Protein AF-A0A3B9SWP9-F1 (afdb_monomer_lite)

Radius of gyration: 32.59 Å; chains: 1; bounding box: 79×27×118 Å

Secondary structure (DSSP, 8-state):
-HHHHHHHHHHHHHHHHHHHHHHHHHHHHHHHHHHHHHHHHHHHTTTT-GGG---EEEEEETTEEEEEEEEEEETTEEEEEEEEEE----TT---EEEEEEEEEEPP--EEEEEEEEEEE--BTTTBSEEEEEEEEEEEESS--STT-SEEEEEEEEEEEETTEETTTTTS-EEEETT-EEEEEEE-GGGS-THHHHTTEEE--EEEEEEEEETTEEEEEEEEES-EEE--BTTBS-SEEE--EEEEEEEEEETTTTEEEEEEEE-TT--EEEEETTTTEEEEEEEEEEEEEE-SSTT--EEEEEEE-SEEEEEETTTEEEE-HHHHHHHSEEEETTTEEEEEPPEEEEE-TTS-EEEEEEEEEEEEE-HHHHSSEEEEEEEEEEEEE--SS-SSPP----EEE-

Structure (mmCIF, N/CA/C/O backbone):
data_AF-A0A3B9SWP9-F1
#
_entry.id   AF-A0A3B9SWP9-F1
#
loop_
_atom_site.group_PDB
_atom_site.id
_atom_site.type_symbol
_atom_site.label_atom_id
_atom_site.label_alt_id
_atom_site.label_comp_id
_atom_site.label_asym_id
_atom_site.label_entity_id
_atom_site.label_seq_id
_atom_site.pdbx_PDB_ins_code
_atom_site.Cartn_x
_atom_site.Cartn_y
_atom_site.Cartn_z
_atom_site.occupancy
_atom_site.B_iso_or_equiv
_atom_site.auth_seq_id
_atom_site.auth_comp_id
_atom_site.auth_asym_id
_atom_site.auth_atom_id
_atom_site.pdbx_PDB_model_num
ATOM 1 N N . MET A 1 1 ? 47.107 8.788 -83.755 1.00 52.56 1 MET A N 1
ATOM 2 C CA . MET A 1 1 ? 45.689 8.394 -83.585 1.00 52.56 1 MET A CA 1
ATOM 3 C C . MET A 1 1 ? 45.534 7.249 -82.579 1.00 52.56 1 MET A C 1
ATOM 5 O O . MET A 1 1 ? 44.750 7.386 -81.655 1.00 52.56 1 MET A O 1
ATOM 9 N N . THR A 1 2 ? 46.340 6.185 -82.661 1.00 53.94 2 THR A N 1
ATOM 10 C CA . THR A 1 2 ? 46.313 5.028 -81.739 1.00 53.94 2 THR A CA 1
ATOM 11 C C . THR A 1 2 ? 46.582 5.382 -80.268 1.00 53.94 2 THR A C 1
ATOM 13 O O . THR A 1 2 ? 45.859 4.924 -79.395 1.00 53.94 2 THR A O 1
ATOM 16 N N . LEU A 1 3 ? 47.547 6.268 -79.983 1.00 51.28 3 LEU A N 1
ATOM 17 C CA . LEU A 1 3 ? 47.878 6.708 -78.614 1.00 51.28 3 LEU A CA 1
ATOM 18 C C . LEU A 1 3 ? 46.694 7.387 -77.896 1.00 51.28 3 LEU A C 1
ATOM 20 O O . LEU A 1 3 ? 46.464 7.165 -76.715 1.00 51.28 3 LEU A O 1
ATOM 24 N N . ILE A 1 4 ? 45.913 8.188 -78.626 1.00 54.75 4 ILE A N 1
ATOM 25 C CA . ILE A 1 4 ? 44.763 8.923 -78.080 1.00 54.75 4 ILE A CA 1
ATOM 26 C C . ILE A 1 4 ? 43.629 7.952 -77.716 1.00 54.75 4 ILE A C 1
ATOM 28 O O . ILE A 1 4 ? 42.977 8.127 -76.694 1.00 54.75 4 ILE A O 1
ATOM 32 N N . ILE A 1 5 ? 43.437 6.890 -78.505 1.00 59.88 5 ILE A N 1
ATOM 33 C CA . ILE A 1 5 ? 42.441 5.844 -78.228 1.00 59.88 5 ILE A CA 1
ATOM 34 C C . ILE A 1 5 ? 42.823 5.042 -76.975 1.00 59.88 5 ILE A C 1
ATOM 36 O O . ILE A 1 5 ? 41.955 4.755 -76.156 1.00 59.88 5 ILE A O 1
ATOM 40 N N . PHE A 1 6 ? 44.112 4.740 -76.784 1.00 63.41 6 PHE A N 1
ATOM 41 C CA . PHE A 1 6 ? 44.600 4.078 -75.569 1.00 63.41 6 PHE A CA 1
ATOM 42 C C . PHE A 1 6 ? 44.418 4.951 -74.320 1.00 63.41 6 PHE A C 1
ATOM 44 O O . PHE A 1 6 ? 43.855 4.486 -73.334 1.00 63.41 6 PHE A O 1
ATOM 51 N N . LEU A 1 7 ? 44.793 6.232 -74.384 1.00 53.84 7 LEU A N 1
ATOM 52 C CA . LEU A 1 7 ? 44.657 7.155 -73.250 1.00 53.84 7 LEU A CA 1
ATOM 53 C C . LEU A 1 7 ? 43.190 7.400 -72.856 1.00 53.84 7 LEU A C 1
ATOM 55 O O . LEU A 1 7 ? 42.860 7.435 -71.671 1.00 53.84 7 LEU A O 1
ATOM 59 N N . ILE A 1 8 ? 42.286 7.525 -73.834 1.00 64.12 8 ILE A N 1
ATOM 60 C CA . ILE A 1 8 ? 40.844 7.665 -73.570 1.00 64.12 8 ILE A CA 1
ATOM 61 C C . ILE A 1 8 ? 40.257 6.348 -73.032 1.00 64.12 8 ILE A C 1
ATOM 63 O O . ILE A 1 8 ? 39.425 6.377 -72.125 1.00 64.12 8 ILE A O 1
ATOM 67 N N . GLY A 1 9 ? 40.706 5.197 -73.542 1.00 58.88 9 GLY A N 1
ATOM 68 C CA . GLY A 1 9 ? 40.288 3.877 -73.064 1.00 58.88 9 GLY A CA 1
ATOM 69 C C . GLY A 1 9 ? 40.683 3.609 -71.608 1.00 58.88 9 GLY A C 1
ATOM 70 O O . GLY A 1 9 ? 39.863 3.125 -70.828 1.00 58.88 9 GLY A O 1
ATOM 71 N N . GLU A 1 10 ? 41.899 3.987 -71.210 1.00 63.09 10 GLU A N 1
ATOM 72 C CA . GLU A 1 10 ? 42.373 3.872 -69.825 1.00 63.09 10 GLU A CA 1
ATOM 73 C C . GLU A 1 10 ? 41.610 4.803 -68.874 1.00 63.09 10 GLU A C 1
ATOM 75 O O . GLU A 1 10 ? 41.191 4.381 -67.793 1.00 63.09 10 GLU A O 1
ATOM 80 N N . ALA A 1 11 ? 41.350 6.046 -69.293 1.00 60.72 11 ALA A N 1
ATOM 81 C CA . ALA A 1 11 ? 40.549 6.987 -68.515 1.00 60.72 11 ALA A CA 1
ATOM 82 C C . ALA A 1 11 ? 39.102 6.491 -68.325 1.00 60.72 11 ALA A C 1
ATOM 84 O O . ALA A 1 11 ? 38.574 6.536 -67.212 1.00 60.72 11 ALA A O 1
ATOM 85 N N . ALA A 1 12 ? 38.473 5.952 -69.375 1.00 62.56 12 ALA A N 1
ATOM 86 C CA . ALA A 1 12 ? 37.124 5.391 -69.307 1.00 62.56 12 ALA A CA 1
ATOM 87 C C . ALA A 1 12 ? 37.047 4.146 -68.404 1.00 62.56 12 ALA A C 1
ATOM 89 O O . ALA A 1 12 ? 36.100 4.002 -67.627 1.00 62.56 12 ALA A O 1
ATOM 90 N N . LEU A 1 13 ? 38.057 3.269 -68.445 1.00 68.12 13 LEU A N 1
ATOM 91 C CA . LEU A 1 13 ? 38.146 2.099 -67.566 1.00 68.12 13 LEU A CA 1
ATOM 92 C C . LEU A 1 13 ? 38.373 2.503 -66.098 1.00 68.12 13 LEU A C 1
ATOM 94 O O . LEU A 1 13 ? 37.753 1.940 -65.191 1.00 68.12 13 LEU A O 1
ATOM 98 N N . SER A 1 14 ? 39.214 3.509 -65.851 1.00 66.56 14 SER A N 1
ATOM 99 C CA . SER A 1 14 ? 39.455 4.064 -64.513 1.00 66.56 14 SER A CA 1
ATOM 100 C C . SER A 1 14 ? 38.186 4.691 -63.916 1.00 66.56 14 SER A C 1
ATOM 102 O O . SER A 1 14 ? 37.812 4.407 -62.774 1.00 66.56 14 SER A O 1
ATOM 104 N N . LEU A 1 15 ? 37.436 5.458 -64.713 1.00 66.12 15 LEU A N 1
ATOM 105 C CA . LEU A 1 15 ? 36.150 6.022 -64.296 1.00 66.12 15 LEU A CA 1
ATOM 106 C C . LEU A 1 15 ? 35.095 4.929 -64.068 1.00 66.12 15 LEU A C 1
ATOM 108 O O . LEU A 1 15 ? 34.429 4.928 -63.033 1.00 66.12 15 LEU A O 1
ATOM 112 N N . GLY A 1 16 ? 34.986 3.947 -64.969 1.00 67.50 16 GLY A N 1
ATOM 113 C CA . GLY A 1 16 ? 34.040 2.834 -64.837 1.00 67.50 16 GLY A CA 1
ATOM 114 C C . GLY A 1 16 ? 34.306 1.953 -63.609 1.00 67.50 16 GLY A C 1
ATOM 115 O O . GLY A 1 16 ? 33.374 1.558 -62.904 1.00 67.50 16 GLY A O 1
ATOM 116 N N . THR A 1 17 ? 35.576 1.685 -63.294 1.00 73.56 17 THR A N 1
ATOM 117 C CA . THR A 1 17 ? 35.950 0.942 -62.080 1.00 73.56 17 THR A CA 1
ATOM 118 C C . THR A 1 17 ? 35.701 1.752 -60.809 1.00 73.56 17 THR A C 1
ATOM 120 O O . THR A 1 17 ? 35.259 1.179 -59.814 1.00 73.56 17 THR A O 1
ATOM 123 N N . THR A 1 18 ? 35.897 3.072 -60.841 1.00 73.19 18 THR A N 1
ATOM 124 C CA . THR A 1 18 ? 35.605 3.971 -59.711 1.00 73.19 18 THR A CA 1
ATOM 125 C C . THR A 1 18 ? 34.104 4.060 -59.427 1.00 73.19 18 THR A C 1
ATOM 127 O O . THR A 1 18 ? 33.685 3.867 -58.287 1.00 73.19 18 THR A O 1
ATOM 130 N N . VAL A 1 19 ? 33.268 4.241 -60.456 1.00 74.00 19 VAL A N 1
ATOM 131 C CA . VAL A 1 19 ? 31.800 4.267 -60.308 1.00 74.00 19 VAL A CA 1
ATOM 132 C C . VAL A 1 19 ? 31.280 2.941 -59.748 1.00 74.00 19 VAL A C 1
ATOM 134 O O . VAL A 1 19 ? 30.474 2.931 -58.818 1.00 74.00 19 VAL A O 1
ATOM 137 N N . ARG A 1 20 ? 31.791 1.805 -60.243 1.00 75.06 20 ARG A N 1
ATOM 138 C CA . ARG A 1 20 ? 31.421 0.477 -59.730 1.00 75.06 20 ARG A CA 1
ATOM 139 C C . ARG A 1 20 ? 31.833 0.282 -58.268 1.00 75.06 20 ARG A C 1
ATOM 141 O O . ARG A 1 20 ? 31.064 -0.292 -57.501 1.00 75.06 20 ARG A O 1
ATOM 148 N N . LYS A 1 21 ? 33.022 0.752 -57.874 1.00 77.06 21 LYS A N 1
ATOM 149 C CA . LYS A 1 21 ? 33.495 0.714 -56.479 1.00 77.06 21 LYS A CA 1
ATOM 150 C C . LYS A 1 21 ? 32.587 1.526 -55.558 1.00 77.06 21 LYS A C 1
ATOM 152 O O . LYS A 1 21 ? 32.194 1.012 -54.515 1.00 77.06 21 LYS A O 1
ATOM 157 N N . ASN A 1 22 ? 32.203 2.730 -55.976 1.00 77.44 22 ASN A N 1
ATOM 158 C CA . ASN A 1 22 ? 31.332 3.605 -55.193 1.00 77.44 22 ASN A CA 1
ATOM 159 C C . ASN A 1 22 ? 29.927 3.008 -55.024 1.00 77.44 22 ASN A C 1
ATOM 161 O O . ASN A 1 22 ? 29.443 2.913 -53.902 1.00 77.44 22 ASN A O 1
ATOM 165 N N . ALA A 1 23 ? 29.318 2.489 -56.096 1.00 77.38 23 ALA A N 1
ATOM 166 C CA . ALA A 1 23 ? 27.995 1.861 -56.019 1.00 77.38 23 ALA A CA 1
ATOM 167 C C . ALA A 1 23 ? 27.974 0.610 -55.112 1.00 77.38 23 ALA A C 1
ATOM 169 O O . ALA A 1 23 ? 27.032 0.384 -54.345 1.00 77.38 23 ALA A O 1
ATOM 170 N N . VAL A 1 24 ? 29.031 -0.212 -55.172 1.00 79.06 24 VAL A N 1
ATOM 171 C CA . VAL A 1 24 ? 29.190 -1.375 -54.282 1.00 79.06 24 VAL A CA 1
ATOM 172 C C . VAL A 1 24 ? 29.403 -0.929 -52.835 1.00 79.06 24 VAL A C 1
ATOM 174 O O . VAL A 1 24 ? 28.823 -1.525 -51.927 1.00 79.06 24 VAL A O 1
ATOM 177 N N . PHE A 1 25 ? 30.185 0.128 -52.611 1.00 80.19 25 PHE A N 1
ATOM 178 C CA . PHE A 1 25 ? 30.412 0.688 -51.282 1.00 80.19 25 PHE A CA 1
ATOM 179 C C . PHE A 1 25 ? 29.123 1.228 -50.657 1.00 80.19 25 PHE A C 1
ATOM 181 O O . PHE A 1 25 ? 28.807 0.845 -49.535 1.00 80.19 25 PHE A O 1
ATOM 188 N N . GLU A 1 26 ? 28.335 2.023 -51.383 1.00 81.25 26 GLU A N 1
ATOM 189 C CA . GLU A 1 26 ? 27.038 2.540 -50.916 1.00 81.25 26 GLU A CA 1
ATOM 190 C C . GLU A 1 26 ? 26.066 1.408 -50.557 1.00 81.25 26 GLU A C 1
ATOM 19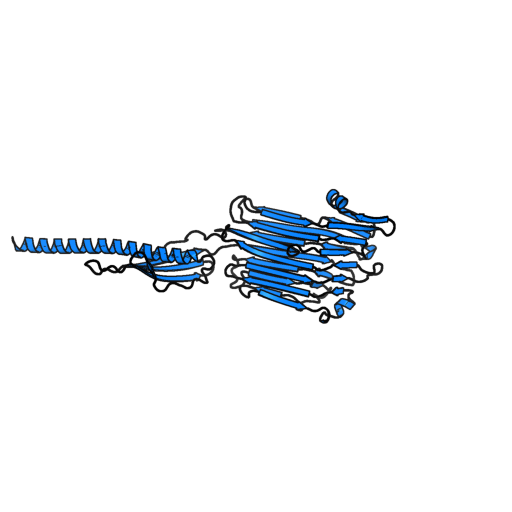2 O O . GLU A 1 26 ? 25.423 1.422 -49.505 1.00 81.25 26 GLU A O 1
ATOM 197 N N . THR A 1 27 ? 26.011 0.365 -51.390 1.00 85.00 27 THR A N 1
ATOM 198 C CA . THR A 1 27 ? 25.180 -0.816 -51.119 1.00 85.00 27 THR A CA 1
ATOM 199 C C . THR A 1 27 ? 25.639 -1.546 -49.853 1.00 85.00 27 THR A C 1
ATOM 201 O O . THR A 1 27 ? 24.812 -1.935 -49.025 1.00 85.00 27 THR A O 1
ATOM 204 N N . ASN A 1 28 ? 26.950 -1.730 -49.677 1.00 85.25 28 ASN A N 1
ATOM 205 C CA . ASN A 1 28 ? 27.510 -2.380 -48.492 1.00 85.25 28 ASN A CA 1
ATOM 206 C C . ASN A 1 28 ? 27.312 -1.527 -47.231 1.00 85.25 28 ASN A C 1
ATOM 208 O O . ASN A 1 28 ? 27.000 -2.080 -46.179 1.00 85.25 28 ASN A O 1
ATOM 212 N N . GLN A 1 29 ? 27.410 -0.197 -47.330 1.00 84.19 29 GLN A N 1
ATOM 213 C CA . GLN A 1 29 ? 27.088 0.718 -46.234 1.00 84.19 29 GLN A CA 1
ATOM 214 C C . GLN A 1 29 ? 25.627 0.592 -45.805 1.00 84.19 29 GLN A C 1
ATOM 216 O O . GLN A 1 29 ? 25.355 0.471 -44.614 1.00 84.19 29 GLN A O 1
ATOM 221 N N . ARG A 1 30 ? 24.688 0.543 -46.758 1.00 85.44 30 ARG A N 1
ATOM 222 C CA . ARG A 1 30 ? 23.262 0.369 -46.452 1.00 85.44 30 ARG A CA 1
ATOM 223 C C . ARG A 1 30 ? 22.977 -0.968 -45.765 1.00 85.44 30 ARG A C 1
ATOM 225 O O . ARG A 1 30 ? 22.177 -1.031 -44.839 1.00 85.44 30 ARG A O 1
ATOM 232 N N . LYS A 1 31 ? 23.654 -2.041 -46.177 1.00 86.69 31 LYS A N 1
ATOM 233 C CA . LYS A 1 31 ? 23.543 -3.346 -45.506 1.00 86.69 31 LYS A CA 1
ATOM 234 C C . LYS A 1 31 ? 24.134 -3.325 -44.098 1.00 86.69 31 LYS A C 1
ATOM 236 O O . LYS A 1 31 ? 23.497 -3.826 -43.181 1.00 86.69 31 LYS A O 1
ATOM 241 N N . ALA A 1 32 ? 25.307 -2.718 -43.918 1.00 85.81 32 ALA A N 1
ATOM 242 C CA . ALA A 1 32 ? 25.911 -2.537 -42.600 1.00 85.81 32 ALA A CA 1
ATOM 243 C C . ALA A 1 32 ? 25.000 -1.717 -41.666 1.00 85.81 32 ALA A C 1
ATOM 245 O O . ALA A 1 32 ? 24.885 -2.050 -40.490 1.00 85.81 32 ALA A O 1
ATOM 246 N N . TYR A 1 33 ? 24.296 -0.710 -42.197 1.00 86.88 33 TYR A N 1
ATOM 247 C CA . TYR A 1 33 ? 23.280 0.046 -41.461 1.00 86.88 33 TYR A CA 1
ATOM 248 C C . TYR A 1 33 ? 22.119 -0.843 -40.986 1.00 86.88 33 TYR A C 1
ATOM 250 O O . TYR A 1 33 ? 21.836 -0.859 -39.794 1.00 86.88 33 TYR A O 1
ATOM 258 N N . TYR A 1 34 ? 21.506 -1.645 -41.868 1.00 88.19 34 TYR A N 1
ATOM 259 C CA . TYR A 1 34 ? 20.411 -2.552 -41.476 1.00 88.19 34 TYR A CA 1
ATOM 260 C C . TYR A 1 34 ? 20.844 -3.613 -40.456 1.00 88.19 34 TYR A C 1
ATOM 262 O O . TYR A 1 34 ? 20.073 -4.003 -39.583 1.00 88.19 34 TYR A O 1
ATOM 270 N N . ILE A 1 35 ? 22.095 -4.069 -40.531 1.00 88.50 35 ILE A N 1
ATOM 271 C CA . ILE A 1 35 ? 22.664 -4.977 -39.529 1.00 88.50 35 ILE A CA 1
ATOM 272 C C . ILE A 1 35 ? 22.811 -4.261 -38.178 1.00 88.50 35 ILE A C 1
ATOM 274 O O . ILE A 1 35 ? 22.466 -4.827 -37.142 1.00 88.50 35 ILE A O 1
ATOM 278 N N . ALA A 1 36 ? 23.276 -3.008 -38.173 1.00 86.25 36 ALA A N 1
ATOM 279 C CA . ALA A 1 36 ? 23.347 -2.210 -36.953 1.00 86.25 36 ALA A CA 1
ATOM 280 C C . ALA A 1 36 ? 21.945 -1.955 -36.359 1.00 86.25 36 ALA A C 1
ATOM 282 O O . ALA A 1 36 ? 21.768 -2.073 -35.146 1.00 86.25 36 ALA A O 1
ATOM 283 N N . GLU A 1 37 ? 20.941 -1.675 -37.193 1.00 84.94 37 GLU A N 1
ATOM 284 C CA . GLU A 1 37 ? 19.538 -1.504 -36.791 1.00 84.94 37 GLU A CA 1
ATOM 285 C C . GLU A 1 37 ? 18.981 -2.759 -36.105 1.00 84.94 37 GLU A C 1
ATOM 287 O O . GLU A 1 37 ? 18.478 -2.668 -34.986 1.00 84.94 37 GLU A O 1
ATOM 292 N N . ALA A 1 38 ? 19.201 -3.945 -36.679 1.00 86.00 38 ALA A N 1
ATOM 293 C CA . ALA A 1 38 ? 18.802 -5.212 -36.062 1.00 86.00 38 ALA A CA 1
ATOM 294 C C . ALA A 1 38 ? 19.452 -5.442 -34.683 1.00 86.00 38 ALA A C 1
ATOM 296 O O . ALA A 1 38 ? 18.849 -6.039 -33.788 1.00 86.00 38 ALA A O 1
ATOM 297 N N . GLY A 1 39 ? 20.682 -4.957 -34.474 1.00 86.94 39 GLY A N 1
ATOM 298 C CA . GLY A 1 39 ? 21.318 -4.971 -33.155 1.00 86.94 39 GLY A CA 1
ATOM 299 C C . GLY A 1 39 ? 20.619 -4.057 -32.141 1.00 86.94 39 GLY A C 1
ATOM 300 O O . GLY A 1 39 ? 20.462 -4.443 -30.982 1.00 86.94 39 GLY A O 1
ATOM 301 N N . VAL A 1 40 ? 20.129 -2.888 -32.570 1.00 84.75 40 VAL A N 1
ATOM 302 C CA . VAL A 1 40 ? 19.312 -2.006 -31.718 1.00 84.75 40 VAL A CA 1
ATOM 303 C C . VAL A 1 40 ? 17.966 -2.646 -31.392 1.00 84.75 40 VAL A C 1
ATOM 305 O O . VAL A 1 40 ? 17.577 -2.639 -30.227 1.00 84.75 40 VAL A O 1
ATOM 308 N N . GLU A 1 41 ? 17.280 -3.239 -32.371 1.00 82.94 41 GLU A N 1
ATOM 309 C CA . GLU A 1 41 ? 16.006 -3.942 -32.154 1.00 82.94 41 GLU A CA 1
ATOM 310 C C . GLU A 1 41 ? 16.150 -5.092 -31.151 1.00 82.94 41 GLU A C 1
ATOM 312 O O . GLU A 1 41 ? 15.315 -5.260 -30.263 1.00 82.94 41 GLU A O 1
ATOM 317 N N . ARG A 1 42 ? 17.251 -5.848 -31.234 1.00 84.00 42 ARG A N 1
ATOM 318 C CA . ARG A 1 42 ? 17.562 -6.908 -30.266 1.00 84.00 42 ARG A CA 1
ATOM 319 C C . ARG A 1 42 ? 17.763 -6.371 -28.857 1.00 84.00 42 ARG A C 1
ATOM 321 O O . ARG A 1 42 ? 17.265 -6.981 -27.920 1.00 84.00 42 ARG A O 1
ATOM 328 N N . ALA A 1 43 ? 18.472 -5.257 -28.690 1.00 82.75 43 ALA A N 1
ATOM 329 C CA . ALA A 1 43 ? 18.602 -4.636 -27.375 1.00 82.75 43 ALA A CA 1
ATOM 330 C C . ALA A 1 43 ? 17.257 -4.082 -26.881 1.00 82.75 43 ALA A C 1
ATOM 332 O O . ALA A 1 43 ? 16.900 -4.299 -25.730 1.00 82.75 43 ALA A O 1
ATOM 333 N N . LEU A 1 44 ? 16.461 -3.458 -27.752 1.00 76.69 44 LEU A N 1
ATOM 334 C CA . LEU A 1 44 ? 15.105 -3.000 -27.432 1.00 76.69 44 LEU A CA 1
ATOM 335 C C . LEU A 1 44 ? 14.170 -4.136 -26.999 1.00 76.69 44 LEU A C 1
ATOM 337 O O . LEU A 1 44 ? 13.312 -3.913 -26.152 1.00 76.69 44 LEU A O 1
ATOM 341 N N . ALA A 1 45 ? 14.360 -5.355 -27.505 1.00 76.31 45 ALA A N 1
ATOM 342 C CA . ALA A 1 45 ? 13.606 -6.524 -27.056 1.00 76.31 45 ALA A CA 1
ATOM 343 C C . ALA A 1 45 ? 13.882 -6.911 -25.585 1.00 76.31 45 ALA A C 1
ATOM 345 O O . ALA A 1 45 ? 13.070 -7.613 -24.991 1.00 76.31 45 ALA A O 1
ATOM 346 N N . TYR A 1 46 ? 14.986 -6.444 -24.983 1.00 70.38 46 TYR A N 1
ATOM 347 C CA . TYR A 1 46 ? 15.285 -6.619 -23.551 1.00 70.38 46 TYR A CA 1
ATOM 348 C C . TYR A 1 46 ? 14.665 -5.534 -22.660 1.00 70.38 46 TYR A C 1
ATOM 350 O O . TYR A 1 46 ? 14.844 -5.550 -21.444 1.00 70.38 46 TYR A O 1
ATOM 358 N N . TYR A 1 47 ? 13.945 -4.571 -23.231 1.00 64.25 47 TYR A N 1
ATOM 359 C CA . TYR A 1 47 ? 13.256 -3.540 -22.465 1.00 64.25 47 TYR A CA 1
ATOM 360 C C . TYR A 1 47 ? 12.118 -4.122 -21.603 1.00 64.25 47 TYR A C 1
ATOM 362 O O . TYR A 1 47 ? 11.383 -4.979 -22.094 1.00 64.25 47 TYR A O 1
ATOM 370 N N . PRO A 1 48 ? 11.909 -3.656 -20.351 1.00 57.78 48 PRO A N 1
ATOM 371 C CA . PRO A 1 48 ? 12.571 -2.544 -19.647 1.00 57.78 48 PRO A CA 1
ATOM 372 C C . PRO A 1 48 ? 13.894 -2.907 -18.950 1.00 57.78 48 PRO A C 1
ATOM 374 O O . PRO A 1 48 ? 14.559 -2.026 -18.414 1.00 57.78 48 PRO A O 1
ATOM 377 N N . ALA A 1 49 ? 14.322 -4.170 -18.984 1.00 63.94 49 ALA A N 1
ATOM 378 C CA . ALA A 1 49 ? 15.555 -4.655 -18.359 1.00 63.94 49 ALA A CA 1
ATOM 379 C C . ALA A 1 49 ? 16.831 -4.326 -19.164 1.00 63.94 49 ALA A C 1
ATOM 381 O O . ALA A 1 49 ? 17.793 -5.095 -19.174 1.00 63.94 49 ALA A O 1
ATOM 382 N N . LEU A 1 50 ? 16.869 -3.163 -19.827 1.00 68.06 50 LEU A N 1
ATOM 383 C CA . LEU A 1 50 ? 18.015 -2.720 -20.628 1.00 68.06 50 LEU A CA 1
ATOM 384 C C . LEU A 1 50 ? 19.312 -2.641 -19.808 1.00 68.06 50 LEU A C 1
ATOM 386 O O . LEU A 1 50 ? 20.381 -2.929 -20.343 1.00 68.06 50 LEU A O 1
ATOM 390 N N . GLY A 1 51 ? 19.225 -2.307 -18.515 1.00 61.78 51 GLY A N 1
ATOM 391 C CA . GLY A 1 51 ? 20.374 -2.308 -17.599 1.00 61.78 51 GLY A CA 1
ATOM 392 C C . GLY A 1 51 ? 20.995 -3.693 -17.373 1.00 61.78 51 GLY A C 1
ATOM 393 O O . GLY A 1 51 ? 22.161 -3.789 -17.006 1.00 61.78 51 GLY A O 1
ATOM 394 N N . SER A 1 52 ? 20.249 -4.768 -17.643 1.00 67.56 52 SER A N 1
ATOM 395 C CA . SER A 1 52 ? 20.708 -6.160 -17.545 1.00 67.56 52 SER A CA 1
ATOM 396 C C . SER A 1 52 ? 20.988 -6.791 -18.912 1.00 67.56 52 SER A C 1
ATOM 398 O O . SER A 1 52 ? 21.161 -8.007 -19.004 1.00 67.56 52 SER A O 1
ATOM 400 N N . PHE A 1 53 ? 21.019 -5.996 -19.988 1.00 77.50 53 PHE A N 1
ATOM 401 C CA . PHE A 1 53 ? 21.328 -6.504 -21.319 1.00 77.50 53 PHE A CA 1
ATOM 402 C C . PHE A 1 53 ? 22.746 -7.105 -21.335 1.00 77.50 53 PHE A C 1
ATOM 404 O O . PHE A 1 53 ? 23.705 -6.387 -21.042 1.00 77.50 53 PHE A O 1
ATOM 411 N N . PRO A 1 54 ? 22.919 -8.388 -21.711 1.00 81.38 54 PRO A N 1
ATOM 412 C CA . PRO A 1 54 ? 24.208 -9.081 -21.608 1.00 81.38 54 PRO A CA 1
ATOM 413 C C . PRO A 1 54 ? 25.272 -8.564 -22.590 1.00 81.38 54 PRO A C 1
ATOM 415 O O . PRO A 1 54 ? 26.426 -8.984 -22.533 1.00 81.38 54 PRO A O 1
ATOM 418 N N . GLY A 1 55 ? 24.894 -7.660 -23.496 1.00 86.31 55 GLY A N 1
ATOM 419 C CA . GLY A 1 55 ? 25.721 -7.267 -24.624 1.00 86.31 55 GLY A CA 1
ATOM 420 C C . GLY A 1 55 ? 25.671 -8.304 -25.744 1.00 86.31 55 GLY A C 1
ATOM 421 O O . GLY A 1 55 ? 25.275 -9.453 -25.558 1.00 86.31 55 GLY A O 1
ATOM 422 N N . ILE A 1 56 ? 26.083 -7.892 -26.937 1.00 91.12 56 ILE A N 1
ATOM 423 C CA . ILE A 1 56 ? 26.393 -8.804 -28.040 1.00 91.12 56 ILE A CA 1
ATOM 424 C C . ILE A 1 56 ? 27.822 -8.505 -28.452 1.00 91.12 56 ILE A C 1
ATOM 426 O O . ILE A 1 56 ? 28.146 -7.349 -28.706 1.00 91.12 56 ILE A O 1
ATOM 430 N N . ASN A 1 57 ? 28.649 -9.544 -28.530 1.00 85.06 57 ASN A N 1
ATOM 431 C CA . ASN A 1 57 ? 30.010 -9.484 -29.045 1.00 85.06 57 ASN A CA 1
ATOM 432 C C . ASN A 1 57 ? 30.081 -10.488 -30.199 1.00 85.06 57 ASN A C 1
ATOM 434 O O . ASN A 1 57 ? 30.361 -11.660 -29.970 1.00 85.06 57 ASN A O 1
ATOM 438 N N . SER A 1 58 ? 29.780 -10.027 -31.415 1.00 89.81 58 SER A N 1
ATOM 439 C CA . SER A 1 58 ? 29.648 -10.826 -32.642 1.00 89.81 58 SER A CA 1
ATOM 440 C C . SER A 1 58 ? 28.404 -11.723 -32.726 1.00 89.81 58 SER A C 1
ATOM 442 O O . SER A 1 58 ? 28.240 -12.680 -31.972 1.00 89.81 58 SER A O 1
ATOM 444 N N . LEU A 1 59 ? 27.542 -11.454 -33.709 1.00 90.44 59 LEU A N 1
ATOM 445 C CA . LEU A 1 59 ? 26.408 -12.306 -34.073 1.00 90.44 59 LEU A CA 1
ATOM 446 C C . LEU A 1 59 ? 26.117 -12.220 -35.575 1.00 90.44 59 LEU A C 1
ATOM 448 O O . LEU A 1 59 ? 25.884 -11.129 -36.094 1.00 90.44 59 LEU A O 1
ATOM 452 N N . ASP A 1 60 ? 26.069 -13.358 -36.264 1.00 91.06 60 ASP A N 1
ATOM 453 C CA . ASP A 1 60 ? 25.758 -13.400 -37.696 1.00 91.06 60 ASP A CA 1
ATOM 454 C C . ASP A 1 60 ? 24.323 -12.924 -37.984 1.00 91.06 60 ASP A C 1
ATOM 456 O O . ASP A 1 60 ? 23.356 -13.357 -37.349 1.00 91.06 60 ASP A O 1
ATOM 460 N N . TYR A 1 61 ? 24.170 -12.033 -38.969 1.00 88.12 61 TYR A N 1
ATOM 461 C CA . TYR A 1 61 ? 22.875 -11.492 -39.384 1.00 88.12 61 TYR A CA 1
ATOM 462 C C . TYR A 1 61 ? 22.882 -11.028 -40.848 1.00 88.12 61 TYR A C 1
ATOM 464 O O . TYR A 1 61 ? 23.742 -10.256 -41.269 1.00 88.12 61 TYR A O 1
ATOM 472 N N . ALA A 1 62 ? 21.903 -11.485 -41.638 1.00 85.12 62 ALA A N 1
ATOM 473 C CA . ALA A 1 62 ? 21.674 -11.072 -43.033 1.00 85.12 62 ALA A CA 1
ATOM 474 C C . ALA A 1 62 ? 22.917 -11.130 -43.960 1.00 85.12 62 ALA A C 1
ATOM 476 O O . ALA A 1 62 ? 23.060 -10.339 -44.897 1.00 85.12 62 ALA A O 1
ATOM 477 N N . GLY A 1 63 ? 23.824 -12.083 -43.717 1.00 83.94 63 GLY A N 1
ATOM 478 C CA . GLY A 1 63 ? 25.072 -12.240 -44.474 1.00 83.94 63 GLY A CA 1
ATOM 479 C C . GLY A 1 63 ? 26.192 -11.272 -44.073 1.00 83.94 63 GLY A C 1
ATOM 480 O O . GLY A 1 63 ? 27.155 -11.138 -44.823 1.00 83.94 63 GLY A O 1
ATOM 481 N N . GLY A 1 64 ? 26.057 -10.590 -42.935 1.00 87.00 64 GLY A N 1
ATOM 482 C CA . GLY A 1 64 ? 27.142 -9.921 -42.221 1.00 87.00 64 GLY A CA 1
ATOM 483 C C . GLY A 1 64 ? 27.088 -10.221 -40.724 1.00 87.00 64 GLY A C 1
ATOM 484 O O . GLY A 1 64 ? 26.566 -11.261 -40.330 1.00 87.00 64 GLY A O 1
ATOM 485 N N . VAL A 1 65 ? 27.636 -9.330 -39.898 1.00 90.06 65 VAL A N 1
ATOM 486 C CA . VAL A 1 65 ? 27.818 -9.541 -38.455 1.00 90.06 65 VAL A CA 1
ATOM 487 C C . VAL A 1 65 ? 27.379 -8.301 -37.681 1.00 90.06 65 VAL A C 1
ATOM 489 O O . VAL A 1 65 ? 27.811 -7.186 -37.976 1.00 90.06 65 VAL A O 1
ATOM 492 N N . ILE A 1 66 ? 26.546 -8.491 -36.661 1.00 91.00 66 ILE A N 1
ATOM 493 C CA . ILE A 1 66 ? 26.365 -7.526 -35.576 1.00 91.00 66 ILE A CA 1
ATOM 494 C C . ILE A 1 66 ? 27.614 -7.636 -34.702 1.00 91.00 66 ILE A C 1
ATOM 496 O O . ILE A 1 66 ? 27.745 -8.549 -33.892 1.00 91.00 66 ILE A O 1
ATOM 500 N N . GLU A 1 67 ? 28.573 -6.748 -34.928 1.00 90.06 67 GLU A N 1
ATOM 501 C CA . GLU A 1 67 ? 29.898 -6.795 -34.313 1.00 90.06 67 GLU A CA 1
ATOM 502 C C . GLU A 1 67 ? 29.817 -6.530 -32.810 1.00 90.06 67 GLU A C 1
ATOM 504 O O . GLU A 1 67 ? 30.411 -7.250 -32.008 1.00 90.06 67 GLU A O 1
ATOM 509 N N . SER A 1 68 ? 29.040 -5.520 -32.422 1.00 91.19 68 SER A N 1
ATOM 510 C CA . SER A 1 68 ? 28.797 -5.220 -31.017 1.00 91.19 68 SER A CA 1
ATOM 511 C C . SER A 1 68 ? 27.431 -4.596 -30.793 1.00 91.19 68 SER A C 1
ATOM 513 O O . SER A 1 68 ? 26.983 -3.777 -31.595 1.00 91.19 68 SER A O 1
ATOM 515 N N . VAL A 1 69 ? 26.801 -4.940 -29.671 1.00 91.44 69 VAL A N 1
ATOM 516 C CA . VAL A 1 69 ? 25.686 -4.179 -29.102 1.00 91.44 69 VAL A CA 1
ATOM 517 C C . VAL A 1 69 ? 25.957 -3.970 -27.626 1.00 91.44 69 VAL A C 1
ATOM 519 O O . VAL A 1 69 ? 26.163 -4.935 -26.893 1.00 91.44 69 VAL A O 1
ATOM 522 N N . TYR A 1 70 ? 25.935 -2.718 -27.183 1.00 90.44 70 TYR A N 1
ATOM 523 C CA . TYR A 1 70 ? 26.040 -2.377 -25.771 1.00 90.44 70 TYR A CA 1
ATOM 524 C C . TYR A 1 70 ? 25.015 -1.316 -25.394 1.00 90.44 70 TYR A C 1
ATOM 526 O O . TYR A 1 70 ? 24.705 -0.407 -26.170 1.00 90.44 70 TYR A O 1
ATOM 534 N N . VAL A 1 71 ? 24.505 -1.436 -24.175 1.00 83.94 71 VAL A N 1
ATOM 535 C CA . VAL A 1 71 ? 23.576 -0.485 -23.575 1.00 83.94 71 VAL A CA 1
ATOM 536 C C . VAL A 1 71 ? 24.318 0.209 -22.445 1.00 83.94 71 VAL A C 1
ATOM 538 O O . VAL A 1 71 ? 24.930 -0.439 -21.601 1.00 83.94 71 VAL A O 1
ATOM 541 N N . LYS A 1 72 ? 24.293 1.540 -22.447 1.00 82.50 72 LYS A N 1
ATOM 542 C CA . LYS A 1 72 ? 24.812 2.352 -21.351 1.00 82.50 72 LYS A CA 1
ATOM 543 C C . LYS A 1 72 ? 23.695 3.216 -20.788 1.00 82.50 72 LYS A C 1
ATOM 545 O O . LYS A 1 72 ? 23.062 3.956 -21.536 1.00 82.50 72 LYS A O 1
ATOM 550 N N . GLU A 1 73 ? 23.500 3.160 -19.481 1.00 70.25 73 GLU A N 1
ATOM 551 C CA . GLU A 1 73 ? 22.633 4.094 -18.769 1.00 70.25 73 GLU A CA 1
ATOM 552 C C . GLU A 1 73 ? 23.308 5.470 -18.653 1.00 70.25 73 GLU A C 1
ATOM 554 O O . GLU A 1 73 ? 24.504 5.585 -18.360 1.00 70.25 73 GLU A O 1
ATOM 559 N N . VAL A 1 74 ? 22.556 6.525 -18.959 1.00 67.50 74 VAL A N 1
ATOM 560 C CA . VAL A 1 74 ? 22.992 7.922 -18.937 1.00 67.50 74 VAL A CA 1
ATOM 561 C C . VAL A 1 74 ? 21.891 8.746 -18.273 1.00 67.50 74 VAL A C 1
ATOM 563 O O . VAL A 1 74 ? 21.004 9.264 -18.948 1.00 67.50 74 VAL A O 1
ATOM 566 N N . SER A 1 75 ? 21.957 8.883 -16.945 1.00 64.69 75 SER A N 1
ATOM 567 C CA . SER A 1 75 ? 20.919 9.556 -16.150 1.00 64.69 75 SER A CA 1
ATOM 568 C C . SER A 1 75 ? 19.545 8.916 -16.402 1.00 64.69 75 SER A C 1
ATOM 570 O O . SER A 1 75 ? 19.388 7.737 -16.130 1.00 64.69 75 SER A O 1
ATOM 572 N N . THR A 1 76 ? 18.576 9.637 -16.971 1.00 55.91 76 THR A N 1
ATOM 573 C CA . THR A 1 76 ? 17.235 9.126 -17.302 1.00 55.91 76 THR A CA 1
ATOM 574 C C . THR A 1 76 ? 17.126 8.597 -18.735 1.00 55.91 76 THR A C 1
ATOM 576 O O . THR A 1 76 ? 16.067 8.674 -19.353 1.00 55.91 76 THR A O 1
ATOM 579 N N . GLN A 1 77 ? 18.215 8.115 -19.338 1.00 65.06 77 GLN A N 1
ATOM 580 C CA . GLN A 1 77 ? 18.214 7.604 -20.712 1.00 65.06 77 GLN A CA 1
ATOM 581 C C . GLN A 1 77 ? 19.067 6.344 -20.845 1.00 65.06 77 GLN A C 1
ATOM 583 O O . GLN A 1 77 ? 20.105 6.212 -20.204 1.00 65.06 77 GLN A O 1
ATOM 588 N N . TYR A 1 78 ? 18.686 5.455 -21.758 1.00 73.06 78 TYR A N 1
ATOM 589 C CA . TYR A 1 78 ? 19.553 4.384 -22.234 1.00 73.06 78 TYR A CA 1
ATOM 590 C C . TYR A 1 78 ? 20.126 4.759 -23.591 1.00 73.06 78 TYR A C 1
ATOM 592 O O . TYR A 1 78 ? 19.401 5.057 -24.540 1.00 73.06 78 TYR A O 1
ATOM 600 N N . LYS A 1 79 ? 21.450 4.716 -23.695 1.00 82.81 79 LYS A N 1
ATOM 601 C CA . LYS A 1 79 ? 22.161 4.811 -24.961 1.00 82.81 79 LYS A CA 1
ATOM 602 C C . LYS A 1 79 ? 22.480 3.406 -25.449 1.00 82.81 79 LYS A C 1
ATOM 604 O O . LYS A 1 79 ? 23.384 2.758 -24.921 1.00 82.81 79 LYS A O 1
ATOM 609 N N . ILE A 1 80 ? 21.773 2.964 -26.481 1.00 85.69 80 ILE A N 1
ATOM 610 C CA . ILE A 1 80 ? 22.103 1.747 -27.217 1.00 85.69 80 ILE A CA 1
ATOM 611 C C . ILE A 1 80 ? 23.092 2.118 -28.306 1.00 85.69 80 ILE A C 1
ATOM 613 O O . ILE A 1 80 ? 22.886 3.064 -29.067 1.00 85.69 80 ILE A O 1
ATOM 617 N N . THR A 1 81 ? 24.182 1.372 -28.380 1.00 90.06 81 THR A N 1
ATOM 618 C CA . THR A 1 81 ? 25.110 1.469 -29.495 1.00 90.06 81 THR A CA 1
ATOM 619 C C . THR A 1 81 ? 25.237 0.116 -30.159 1.00 90.06 81 THR A C 1
ATOM 621 O O . THR A 1 81 ? 25.546 -0.866 -29.489 1.00 90.06 81 THR A O 1
ATOM 624 N N . SER A 1 82 ? 25.013 0.086 -31.468 1.00 91.50 82 SER A N 1
ATOM 625 C CA . SER A 1 82 ? 25.108 -1.115 -32.287 1.00 91.50 82 SER A CA 1
ATOM 626 C C . SER A 1 82 ? 26.067 -0.879 -33.445 1.00 91.50 82 SER A C 1
ATOM 628 O O . SER A 1 82 ? 26.014 0.165 -34.098 1.00 91.50 82 SER A O 1
ATOM 630 N N . THR A 1 83 ? 26.955 -1.835 -33.693 1.00 90.75 83 THR A N 1
ATOM 631 C CA . THR A 1 83 ? 27.907 -1.792 -34.804 1.00 90.75 83 THR A CA 1
ATOM 632 C C . THR A 1 83 ? 27.603 -2.937 -35.756 1.00 90.75 83 THR A C 1
ATOM 634 O O . THR A 1 83 ? 27.699 -4.103 -35.380 1.00 90.75 83 THR A O 1
ATOM 637 N N . GLY A 1 84 ? 27.220 -2.604 -36.985 1.00 89.50 84 GLY A N 1
ATOM 638 C CA . GLY A 1 84 ? 26.972 -3.565 -38.051 1.00 89.50 84 GLY A CA 1
ATOM 639 C C . GLY A 1 84 ? 28.149 -3.620 -39.010 1.00 89.50 84 GLY A C 1
ATOM 640 O O . GLY A 1 84 ? 28.633 -2.587 -39.479 1.00 89.50 84 GLY A O 1
ATOM 641 N N . HIS A 1 85 ? 28.589 -4.831 -39.328 1.00 88.56 85 HIS A N 1
ATOM 642 C CA . HIS A 1 85 ? 29.646 -5.095 -40.288 1.00 88.56 85 HIS A CA 1
ATOM 643 C C . HIS A 1 85 ? 29.103 -5.943 -41.436 1.00 88.56 85 HIS A C 1
ATOM 645 O O . HIS A 1 85 ? 28.480 -6.980 -41.213 1.00 88.56 85 HIS A O 1
ATOM 651 N N . TYR A 1 86 ? 29.358 -5.531 -42.677 1.00 86.31 86 TYR A N 1
ATOM 652 C CA . TYR A 1 86 ? 29.057 -6.345 -43.853 1.00 86.31 86 TYR A CA 1
ATOM 653 C C . TYR A 1 86 ? 30.360 -6.732 -44.564 1.00 86.31 86 TYR A C 1
ATOM 655 O O . TYR A 1 86 ? 30.883 -5.954 -45.374 1.00 86.31 86 TYR A O 1
ATOM 663 N N . PRO A 1 87 ? 30.905 -7.926 -44.268 1.00 72.38 87 PRO A N 1
ATOM 664 C CA . PRO A 1 87 ? 32.025 -8.489 -44.987 1.00 72.38 87 PRO A CA 1
ATOM 665 C C . PRO A 1 87 ? 31.466 -9.231 -46.196 1.00 72.38 87 PRO A C 1
ATOM 667 O O . PRO A 1 87 ? 31.066 -10.389 -46.101 1.00 72.38 87 PRO A O 1
ATOM 670 N N . LYS A 1 88 ? 31.420 -8.586 -47.360 1.00 60.84 88 LYS A N 1
ATOM 671 C CA . LYS A 1 88 ? 31.327 -9.369 -48.589 1.00 60.84 88 LYS A CA 1
ATOM 672 C C . LYS A 1 88 ? 32.476 -9.035 -49.509 1.00 60.84 88 LYS A C 1
ATOM 674 O O . LYS A 1 88 ? 32.552 -7.932 -50.051 1.00 60.84 88 LYS A O 1
ATOM 679 N N . ASP A 1 89 ? 33.312 -10.048 -49.709 1.00 56.72 89 ASP A N 1
ATOM 680 C CA . ASP A 1 89 ? 34.294 -10.156 -50.778 1.00 56.72 89 ASP A CA 1
ATOM 681 C C . ASP A 1 89 ? 33.560 -10.176 -52.126 1.00 56.72 89 ASP A C 1
ATOM 683 O O . ASP A 1 89 ? 33.365 -11.200 -52.777 1.00 56.72 89 ASP A O 1
ATOM 687 N N . GLY A 1 90 ? 33.063 -9.013 -52.544 1.00 53.62 90 GLY A N 1
ATOM 688 C CA . GLY A 1 90 ? 32.843 -8.752 -53.959 1.00 53.62 90 GLY A CA 1
ATOM 689 C C . GLY A 1 90 ? 34.195 -8.688 -54.682 1.00 53.62 90 GLY A C 1
ATOM 690 O O . GLY A 1 90 ? 35.234 -8.659 -54.021 1.00 53.62 90 GLY A O 1
ATOM 691 N N . PRO A 1 91 ? 34.218 -8.555 -56.021 1.00 47.44 91 PRO A N 1
ATOM 692 C CA . PRO A 1 91 ? 35.446 -8.502 -56.834 1.00 47.44 91 PRO A CA 1
ATOM 693 C C . PRO A 1 91 ? 36.411 -7.343 -56.495 1.00 47.44 91 PRO A C 1
ATOM 695 O O . PRO A 1 91 ? 37.365 -7.100 -57.224 1.00 47.44 91 PRO A O 1
ATOM 698 N N . VAL A 1 92 ? 36.150 -6.595 -55.419 1.00 54.56 92 VAL A N 1
ATOM 699 C CA . VAL A 1 92 ? 36.876 -5.398 -55.011 1.00 54.56 92 VAL A CA 1
ATOM 700 C C . VAL A 1 92 ? 37.208 -5.349 -53.507 1.00 54.56 92 VAL A C 1
ATOM 702 O O . VAL A 1 92 ? 37.769 -4.356 -53.061 1.00 54.56 92 VAL A O 1
ATOM 705 N N . GLY A 1 93 ? 36.875 -6.383 -52.715 1.00 59.44 93 GLY A N 1
ATOM 706 C CA . GLY A 1 93 ? 37.289 -6.484 -51.300 1.00 59.44 93 GLY A CA 1
ATOM 707 C C . GLY A 1 93 ? 36.814 -5.346 -50.378 1.00 59.44 93 GLY A C 1
ATOM 708 O O . GLY A 1 93 ? 37.434 -5.081 -49.350 1.00 59.44 93 GLY A O 1
ATOM 709 N N . ILE A 1 94 ? 35.745 -4.631 -50.748 1.00 61.69 94 ILE A N 1
ATOM 710 C CA . ILE A 1 94 ? 35.285 -3.438 -50.025 1.00 61.69 94 ILE A CA 1
ATOM 711 C C . ILE A 1 94 ? 34.433 -3.847 -48.820 1.00 61.69 94 ILE A C 1
ATOM 713 O O . ILE A 1 94 ? 33.281 -4.263 -48.969 1.00 61.69 94 ILE A O 1
ATOM 717 N N . LYS A 1 95 ? 34.988 -3.658 -47.623 1.00 75.69 95 LYS A N 1
ATOM 718 C CA . LYS A 1 95 ? 34.296 -3.842 -46.342 1.00 75.69 95 LYS A CA 1
ATOM 719 C C . LYS A 1 95 ? 33.540 -2.571 -45.950 1.00 75.69 95 LYS A C 1
ATOM 721 O O . LYS A 1 95 ? 34.025 -1.466 -46.189 1.00 75.69 95 LYS A O 1
ATOM 726 N N . ALA A 1 96 ? 32.374 -2.727 -45.326 1.00 80.56 96 ALA A N 1
ATOM 727 C CA . ALA A 1 96 ? 31.620 -1.615 -44.752 1.00 80.56 96 ALA A CA 1
ATOM 728 C C . ALA A 1 96 ? 31.267 -1.902 -43.290 1.00 80.56 96 ALA A C 1
ATOM 730 O O . ALA A 1 96 ? 30.783 -2.987 -42.965 1.00 80.56 96 ALA A O 1
ATOM 731 N N . THR A 1 97 ? 31.482 -0.904 -42.437 1.00 84.00 97 THR A N 1
ATOM 732 C CA . THR A 1 97 ? 31.069 -0.901 -41.032 1.00 84.00 97 THR A CA 1
ATOM 733 C C . THR A 1 97 ? 30.228 0.344 -40.791 1.00 84.00 97 THR A C 1
ATOM 735 O O . THR A 1 97 ? 30.581 1.426 -41.267 1.00 84.00 97 THR A O 1
ATOM 738 N N . LYS A 1 98 ? 29.118 0.199 -40.069 1.00 86.88 98 LYS A N 1
ATOM 739 C CA . LYS A 1 98 ? 28.277 1.315 -39.633 1.00 86.88 98 LYS A CA 1
ATOM 740 C C . LYS A 1 98 ? 28.005 1.220 -38.147 1.00 86.88 98 LYS A C 1
ATOM 742 O O . LYS A 1 98 ? 27.687 0.150 -37.632 1.00 86.88 98 LYS A O 1
ATOM 747 N N . LYS A 1 99 ? 28.129 2.362 -37.476 1.00 88.12 99 LYS A N 1
ATOM 748 C CA . LYS A 1 99 ? 27.833 2.509 -36.059 1.00 88.12 99 LYS A CA 1
ATOM 749 C C . LYS A 1 99 ? 26.559 3.320 -35.896 1.00 88.12 99 LYS A C 1
ATOM 751 O O . LYS A 1 99 ? 26.435 4.423 -36.428 1.00 88.12 99 LYS A O 1
ATOM 756 N N . LEU A 1 100 ? 25.643 2.764 -35.124 1.00 84.12 100 LEU A N 1
ATOM 757 C CA . LEU A 1 100 ? 24.350 3.337 -34.828 1.00 84.12 100 LEU A CA 1
ATOM 758 C C . LEU A 1 100 ? 24.273 3.650 -33.338 1.00 84.12 100 LEU A C 1
ATOM 760 O O . LEU A 1 100 ? 24.528 2.781 -32.503 1.00 84.12 100 LEU A O 1
ATOM 764 N N . GLU A 1 101 ? 23.924 4.888 -33.004 1.00 84.44 101 GLU A N 1
ATOM 765 C CA . GLU A 1 101 ? 23.642 5.297 -31.629 1.00 84.44 101 GLU A CA 1
ATOM 766 C C . GLU A 1 101 ? 22.166 5.689 -31.515 1.00 84.44 101 GLU A C 1
ATOM 768 O O . GLU A 1 101 ? 21.708 6.606 -32.201 1.00 84.44 101 GLU A O 1
ATOM 773 N N . VAL A 1 102 ? 21.440 4.997 -30.634 1.00 78.31 102 VAL A N 1
ATOM 774 C CA . VAL A 1 102 ? 20.031 5.250 -30.324 1.00 78.31 102 VAL A CA 1
ATOM 775 C C . VAL A 1 102 ? 19.905 5.626 -28.856 1.00 78.31 102 VAL A C 1
ATOM 777 O O . VAL A 1 102 ? 20.428 4.946 -27.974 1.00 78.31 102 VAL A O 1
ATOM 780 N N . ILE A 1 103 ? 19.226 6.741 -28.604 1.00 71.06 103 ILE A N 1
ATOM 781 C CA . ILE A 1 103 ? 18.925 7.227 -27.258 1.00 71.06 103 ILE A CA 1
ATOM 782 C C . ILE A 1 103 ? 17.452 6.947 -26.976 1.00 71.06 103 ILE A C 1
ATOM 784 O O . ILE A 1 103 ? 16.577 7.387 -27.726 1.00 71.06 103 ILE A O 1
ATOM 788 N N . ILE A 1 104 ? 17.202 6.224 -25.891 1.00 66.75 104 ILE A N 1
ATOM 789 C CA . ILE A 1 104 ? 15.873 5.894 -25.384 1.00 66.75 104 ILE A CA 1
ATOM 790 C C . ILE A 1 104 ? 15.688 6.645 -24.079 1.00 66.75 104 ILE A C 1
ATOM 792 O O . ILE A 1 104 ? 16.532 6.560 -23.190 1.00 66.75 104 ILE A O 1
ATOM 796 N N . GLN A 1 105 ? 14.587 7.374 -23.960 1.00 59.12 105 GLN A N 1
ATOM 797 C CA . GLN A 1 105 ? 14.234 8.038 -22.715 1.00 59.12 105 GLN A CA 1
ATOM 798 C C . GLN A 1 105 ? 13.676 7.014 -21.717 1.00 59.12 105 GLN A C 1
ATOM 800 O O . GLN A 1 105 ? 12.859 6.169 -22.085 1.00 59.12 105 GLN A O 1
ATOM 805 N N . ALA A 1 106 ? 14.159 7.055 -20.475 1.00 55.78 106 ALA A N 1
ATOM 806 C CA . ALA A 1 106 ? 13.667 6.217 -19.392 1.00 55.78 106 ALA A CA 1
ATOM 807 C C . ALA A 1 106 ? 12.194 6.525 -19.117 1.00 55.78 106 ALA A C 1
ATOM 809 O O . ALA A 1 106 ? 11.701 7.630 -19.351 1.00 55.78 106 ALA A O 1
ATOM 810 N N . ILE A 1 107 ? 11.493 5.507 -18.634 1.00 63.12 107 ILE A N 1
ATOM 811 C CA . ILE A 1 107 ? 10.085 5.590 -18.267 1.00 63.12 107 ILE A CA 1
ATOM 812 C C . ILE A 1 107 ? 9.977 6.508 -17.064 1.00 63.12 107 ILE A C 1
ATOM 814 O O . ILE A 1 107 ? 10.513 6.189 -16.008 1.00 63.12 107 ILE A O 1
ATOM 818 N N . HIS A 1 108 ? 9.277 7.624 -17.224 1.00 66.31 108 HIS A N 1
ATOM 819 C CA . HIS A 1 108 ? 8.898 8.457 -16.095 1.00 66.31 108 HIS A CA 1
ATOM 820 C C . HIS A 1 108 ? 7.557 7.968 -15.580 1.00 66.31 108 HIS A C 1
ATOM 822 O O . HIS A 1 108 ? 6.558 8.014 -16.296 1.00 66.31 108 HIS A O 1
ATOM 828 N N . TYR A 1 109 ? 7.562 7.479 -14.353 1.00 79.81 109 TYR A N 1
ATOM 829 C CA . TYR A 1 109 ? 6.391 7.079 -13.607 1.00 79.81 109 TYR A CA 1
ATOM 830 C C . TYR A 1 109 ? 6.588 7.271 -12.111 1.00 79.81 109 TYR A C 1
ATOM 832 O O . TYR A 1 109 ? 7.700 7.181 -11.577 1.00 79.81 109 TYR A O 1
ATOM 840 N N . LYS A 1 110 ? 5.470 7.537 -11.447 1.00 86.44 110 LYS A N 1
ATOM 841 C CA . LYS A 1 110 ? 5.405 7.805 -10.023 1.00 86.44 110 LYS A CA 1
ATOM 842 C C . LYS A 1 110 ? 4.261 7.015 -9.410 1.00 86.44 110 LYS A C 1
ATOM 844 O O . LYS A 1 110 ? 3.173 6.946 -9.969 1.00 86.44 110 LYS A O 1
ATOM 849 N N . GLY A 1 111 ? 4.495 6.444 -8.246 1.00 88.56 111 GLY A N 1
ATOM 850 C CA . GLY A 1 111 ? 3.486 5.785 -7.440 1.00 88.56 111 GLY A CA 1
ATOM 851 C C . GLY A 1 111 ? 3.748 6.033 -5.966 1.00 88.56 111 GLY A C 1
ATOM 852 O O . GLY A 1 111 ? 4.891 6.194 -5.537 1.00 88.56 111 GLY A O 1
ATOM 853 N N . ASN A 1 112 ? 2.675 6.056 -5.195 1.00 93.81 112 ASN A N 1
ATOM 854 C CA . ASN A 1 112 ? 2.684 6.062 -3.745 1.00 93.81 112 ASN A CA 1
ATOM 855 C C . ASN A 1 112 ? 1.533 5.168 -3.274 1.00 93.81 112 ASN A C 1
ATOM 857 O O . ASN A 1 112 ? 0.436 5.240 -3.826 1.00 93.81 112 ASN A O 1
ATOM 861 N N . ALA A 1 113 ? 1.767 4.318 -2.287 1.00 94.19 113 ALA A N 1
ATOM 862 C CA . ALA A 1 113 ? 0.704 3.560 -1.643 1.00 94.19 113 ALA A CA 1
ATOM 863 C C . ALA A 1 113 ? 0.958 3.494 -0.142 1.00 94.19 113 ALA A C 1
ATOM 865 O O . ALA A 1 113 ? 2.080 3.282 0.319 1.00 94.19 113 ALA A O 1
ATOM 866 N N . PHE A 1 114 ? -0.108 3.677 0.620 1.00 96.12 114 PHE A N 1
ATOM 867 C CA . PHE A 1 114 ? -0.078 3.801 2.062 1.00 96.12 114 PHE A CA 1
ATOM 868 C C . PHE A 1 114 ? -1.302 3.133 2.675 1.00 96.12 114 PHE A C 1
ATOM 870 O O . PHE A 1 114 ? -2.409 3.284 2.169 1.00 96.12 114 PHE A O 1
ATOM 877 N N . SER A 1 115 ? -1.132 2.443 3.795 1.00 94.12 115 SER A N 1
ATOM 878 C CA . SER A 1 115 ? -2.262 2.059 4.635 1.00 94.12 115 SER A CA 1
ATOM 879 C C . SER A 1 115 ? -1.908 2.102 6.113 1.00 94.12 115 SER A C 1
ATOM 881 O O . SER A 1 115 ? -0.736 2.009 6.493 1.00 94.12 115 SER A O 1
ATOM 883 N N . LYS A 1 116 ? -2.945 2.250 6.940 1.00 94.25 116 LYS A N 1
ATOM 884 C CA . LYS A 1 116 ? -2.934 2.037 8.390 1.00 94.25 116 LYS A CA 1
ATOM 885 C C . LYS A 1 116 ? -4.314 1.509 8.798 1.00 94.25 116 LYS A C 1
ATOM 887 O O . LYS A 1 116 ? -5.335 2.130 8.510 1.00 94.25 116 LYS A O 1
ATOM 892 N N . ILE A 1 117 ? -4.382 0.360 9.463 1.00 94.06 117 ILE A N 1
ATOM 893 C CA . ILE A 1 117 ? -5.688 -0.260 9.774 1.00 94.06 117 ILE A CA 1
ATOM 894 C C . ILE A 1 117 ? -6.317 0.327 11.016 1.00 94.06 117 ILE A C 1
ATOM 896 O O . ILE A 1 117 ? -7.536 0.432 11.095 1.00 94.06 117 ILE A O 1
ATOM 900 N N . LEU A 1 118 ? -5.500 0.721 11.979 1.00 94.94 118 LEU A N 1
ATOM 901 C CA . LEU A 1 118 ? -6.005 1.258 13.221 1.00 94.94 118 LEU A CA 1
ATOM 902 C C . LEU A 1 118 ? -5.160 2.445 13.637 1.00 94.94 118 LEU A C 1
ATOM 904 O O . LEU A 1 118 ? -3.935 2.360 13.704 1.00 94.94 118 LEU A O 1
ATOM 908 N N . ASN A 1 119 ? -5.830 3.546 13.938 1.00 94.69 119 ASN A N 1
ATOM 909 C CA . ASN A 1 119 ? -5.212 4.741 14.470 1.00 94.69 119 ASN A CA 1
ATOM 910 C C . ASN A 1 119 ? -6.066 5.275 15.621 1.00 94.69 119 ASN A C 1
ATOM 912 O O . ASN A 1 119 ? -7.113 5.881 15.406 1.00 94.69 119 ASN A O 1
ATOM 916 N N . VAL A 1 120 ? -5.610 5.027 16.844 1.00 91.25 120 VAL A N 1
ATOM 917 C CA . VAL A 1 120 ? -6.202 5.546 18.074 1.00 91.25 120 VAL A CA 1
ATOM 918 C C . VAL A 1 120 ? -5.541 6.883 18.381 1.00 91.25 120 VAL A C 1
ATOM 920 O O . VAL A 1 120 ? -4.319 6.960 18.528 1.00 91.25 120 VAL A O 1
ATOM 923 N N . GLY A 1 121 ? -6.351 7.935 18.463 1.00 88.25 121 GLY A N 1
ATOM 924 C CA . GLY A 1 121 ? -5.914 9.268 18.857 1.00 88.25 121 GLY A CA 1
ATOM 925 C C . GLY A 1 121 ? -5.412 9.334 20.301 1.00 88.25 121 GLY A C 1
ATOM 926 O O . GLY A 1 121 ? -5.284 8.326 20.997 1.00 88.25 121 GLY A O 1
ATOM 927 N N . ALA A 1 122 ? -5.122 10.548 20.761 1.00 86.00 122 ALA A N 1
ATOM 928 C CA . ALA A 1 122 ? -4.607 10.756 22.106 1.00 86.00 122 ALA A CA 1
ATOM 929 C C . ALA A 1 122 ? -5.588 10.241 23.167 1.00 86.00 122 ALA A C 1
ATOM 931 O O . ALA A 1 122 ? -6.764 10.600 23.166 1.00 86.00 122 ALA A O 1
ATOM 932 N N . ILE A 1 123 ? -5.066 9.443 24.095 1.00 79.50 123 ILE A N 1
ATOM 933 C CA . ILE A 1 123 ? -5.747 9.033 25.317 1.00 79.50 123 ILE A CA 1
ATOM 934 C C . ILE A 1 123 ? -5.155 9.893 26.431 1.00 79.50 123 ILE A C 1
ATOM 936 O O . ILE A 1 123 ? -3.982 9.706 26.781 1.00 79.50 123 ILE A O 1
ATOM 940 N N . PRO A 1 124 ? -5.913 10.863 26.969 1.00 72.25 124 PRO A N 1
ATOM 941 C CA . PRO A 1 124 ? -5.399 11.826 27.929 1.00 72.25 124 PRO A CA 1
ATOM 942 C C . PRO A 1 124 ? -4.658 11.153 29.082 1.00 72.25 124 PRO A C 1
ATOM 944 O O . PRO A 1 124 ? -5.156 10.206 29.684 1.00 72.25 124 PRO A O 1
ATOM 947 N N . ASN A 1 125 ? -3.471 11.676 29.395 1.00 66.94 125 ASN A N 1
ATOM 948 C CA . ASN A 1 125 ? -2.586 11.201 30.465 1.00 66.94 125 ASN A CA 1
ATOM 949 C C . ASN A 1 125 ? -2.030 9.772 30.297 1.00 66.94 125 ASN A C 1
ATOM 951 O O . ASN A 1 125 ? -1.338 9.305 31.198 1.00 66.94 125 ASN A O 1
ATOM 955 N N . VAL A 1 126 ? -2.293 9.095 29.171 1.00 71.44 126 VAL A N 1
ATOM 956 C CA . VAL A 1 126 ? -1.832 7.719 28.914 1.00 71.44 126 VAL A CA 1
ATOM 957 C C . VAL A 1 126 ? -0.958 7.666 27.659 1.00 71.44 126 VAL A C 1
ATOM 959 O O . VAL A 1 126 ? 0.222 7.335 27.749 1.00 71.44 126 VAL A O 1
ATOM 962 N N . LEU A 1 127 ? -1.495 8.043 26.493 1.00 80.50 127 LEU A N 1
ATOM 963 C CA . LEU A 1 127 ? -0.815 7.930 25.195 1.00 80.50 127 LEU A CA 1
ATOM 964 C C . LEU A 1 127 ? -1.135 9.134 24.304 1.00 80.50 127 LEU A C 1
ATOM 966 O O . LEU A 1 127 ? -2.257 9.632 24.295 1.00 80.50 127 LEU A O 1
ATOM 970 N N . ALA A 1 128 ? -0.170 9.574 23.498 1.00 84.50 128 ALA A N 1
ATOM 971 C CA . ALA A 1 128 ? -0.418 10.558 22.442 1.00 84.50 128 ALA A CA 1
ATOM 972 C C . ALA A 1 128 ? -1.054 9.916 21.192 1.00 84.50 128 ALA A C 1
ATOM 974 O O . ALA A 1 128 ? -1.693 10.613 20.406 1.00 84.50 128 ALA A O 1
ATOM 975 N N . GLY A 1 129 ? -0.913 8.598 21.024 1.00 89.94 129 GLY A N 1
ATOM 976 C CA . GLY A 1 129 ? -1.645 7.814 20.031 1.00 89.94 129 GLY A CA 1
ATOM 977 C C . GLY A 1 129 ? -1.064 6.417 19.828 1.00 89.94 129 GLY A C 1
ATOM 978 O O . GLY A 1 129 ? 0.072 6.140 20.221 1.00 89.94 129 GLY A O 1
ATOM 979 N N . VAL A 1 130 ? -1.841 5.545 19.192 1.00 91.75 130 VAL A N 1
ATOM 980 C CA . VAL A 1 130 ? -1.422 4.193 18.795 1.00 91.75 130 VAL A CA 1
ATOM 981 C C . VAL A 1 130 ? -1.798 3.977 17.340 1.00 91.75 130 VAL A C 1
ATOM 983 O O . VAL A 1 130 ? -2.960 4.132 16.974 1.00 91.75 130 VAL A O 1
ATOM 986 N N . THR A 1 131 ? -0.832 3.602 16.507 1.00 94.19 131 THR A N 1
ATOM 987 C CA . THR A 1 131 ? -1.076 3.257 15.102 1.00 94.19 131 THR A CA 1
ATOM 988 C C . THR A 1 131 ? -0.629 1.827 14.845 1.00 94.19 131 THR A C 1
ATOM 990 O O . THR A 1 131 ? 0.475 1.450 15.223 1.00 94.19 131 THR A O 1
ATOM 993 N N . ALA A 1 132 ? -1.477 1.035 14.197 1.00 94.50 132 ALA A N 1
ATOM 994 C CA . ALA A 1 132 ? -1.252 -0.382 13.960 1.00 94.50 132 ALA A CA 1
ATOM 995 C C . ALA A 1 132 ? -1.508 -0.770 12.496 1.00 94.50 132 ALA A C 1
ATOM 997 O O . ALA A 1 132 ? -2.448 -0.287 11.856 1.00 94.50 132 ALA A O 1
ATOM 998 N N . GLY A 1 133 ? -0.655 -1.664 11.986 1.00 93.94 133 GLY A N 1
ATOM 999 C CA . GLY A 1 133 ? -0.717 -2.200 10.628 1.00 93.94 133 GLY A CA 1
ATOM 1000 C C . GLY A 1 133 ? -0.380 -1.159 9.570 1.00 93.94 133 GLY A C 1
ATOM 1001 O O . GLY A 1 133 ? -1.179 -0.931 8.670 1.00 93.94 133 GLY A O 1
ATOM 1002 N N . LYS A 1 134 ? 0.763 -0.476 9.686 1.00 95.50 134 LYS A N 1
ATOM 1003 C CA . LYS A 1 134 ? 1.178 0.541 8.716 1.00 95.50 134 LYS A CA 1
ATOM 1004 C C . LYS A 1 134 ? 2.059 -0.072 7.626 1.00 95.50 134 LYS A C 1
ATOM 1006 O O . LYS A 1 134 ? 3.003 -0.813 7.918 1.00 95.50 134 LYS A O 1
ATOM 1011 N N . SER A 1 135 ? 1.758 0.237 6.372 1.00 96.88 135 SER A N 1
ATOM 1012 C CA . SER A 1 135 ? 2.566 -0.149 5.210 1.00 96.88 135 SER A CA 1
ATOM 1013 C C . SER A 1 135 ? 2.660 1.021 4.245 1.00 96.88 135 SER A C 1
ATOM 1015 O O . SER A 1 135 ? 1.659 1.659 3.916 1.00 96.88 135 SER A O 1
ATOM 1017 N N . TRP A 1 136 ? 3.867 1.314 3.782 1.00 97.00 136 TRP A N 1
ATOM 1018 C CA . TRP A 1 136 ? 4.127 2.417 2.871 1.00 97.00 136 TRP A CA 1
ATOM 1019 C C . TRP A 1 136 ? 5.065 1.985 1.750 1.00 97.00 136 TRP A C 1
ATOM 1021 O O . TRP A 1 136 ? 5.986 1.198 1.969 1.00 97.00 136 TRP A O 1
ATOM 1031 N N . VAL A 1 137 ? 4.809 2.475 0.544 1.00 96.94 137 VAL A N 1
ATOM 1032 C CA . VAL A 1 137 ? 5.675 2.297 -0.618 1.00 96.94 137 VAL A CA 1
ATOM 1033 C C . VAL A 1 137 ? 5.663 3.549 -1.476 1.00 96.94 137 VAL A C 1
ATOM 1035 O O . VAL A 1 137 ? 4.647 4.235 -1.603 1.00 96.94 137 VAL A O 1
ATOM 1038 N N . LYS A 1 138 ? 6.783 3.802 -2.142 1.00 94.00 138 LYS A N 1
ATOM 1039 C CA . LYS A 1 138 ? 6.934 4.880 -3.108 1.00 94.00 138 LYS A CA 1
ATOM 1040 C C . LYS A 1 138 ? 7.810 4.420 -4.257 1.00 94.00 138 LYS A C 1
ATOM 1042 O O . LYS A 1 138 ? 8.835 3.780 -4.061 1.00 94.00 138 LYS A O 1
ATOM 1047 N N . VAL A 1 139 ? 7.419 4.800 -5.463 1.00 90.12 139 VAL A N 1
ATOM 1048 C CA . VAL A 1 139 ? 8.266 4.737 -6.650 1.00 90.12 139 VAL A CA 1
ATOM 1049 C C . VAL A 1 139 ? 8.238 6.119 -7.275 1.00 90.12 139 VAL A C 1
ATOM 1051 O O . VAL A 1 139 ? 7.167 6.650 -7.547 1.00 90.12 139 VAL A O 1
ATOM 1054 N N . ASP A 1 140 ? 9.393 6.733 -7.476 1.00 86.00 140 ASP A N 1
ATOM 1055 C CA . ASP A 1 140 ? 9.491 8.053 -8.093 1.00 86.00 140 ASP A CA 1
ATOM 1056 C C . ASP A 1 140 ? 10.707 8.076 -9.003 1.00 86.00 140 ASP A C 1
ATOM 1058 O O . ASP A 1 140 ? 11.826 8.252 -8.540 1.00 86.00 140 ASP A O 1
ATOM 1062 N N . THR A 1 141 ? 10.480 7.871 -10.298 1.00 74.88 141 THR A N 1
ATOM 1063 C CA . THR A 1 141 ? 11.542 7.851 -11.317 1.00 74.88 141 THR A CA 1
ATOM 1064 C C . THR A 1 141 ? 11.851 9.240 -11.894 1.00 74.88 141 THR A C 1
ATOM 1066 O O . THR A 1 141 ? 12.737 9.366 -12.737 1.00 74.88 141 THR A O 1
ATOM 1069 N N . GLU A 1 142 ? 11.160 10.295 -11.438 1.00 68.00 142 GLU A N 1
ATOM 1070 C CA . GLU A 1 142 ? 11.403 11.686 -11.856 1.00 68.00 142 GLU A CA 1
ATOM 1071 C C . GLU A 1 142 ? 12.445 12.397 -10.971 1.00 68.00 142 GLU A C 1
ATOM 1073 O O . GLU A 1 142 ? 13.000 13.432 -11.359 1.00 68.00 142 GLU A O 1
ATOM 1078 N N . GLY A 1 143 ? 12.722 11.855 -9.780 1.00 58.41 143 GLY A N 1
ATOM 1079 C CA . GLY A 1 143 ? 13.660 12.425 -8.816 1.00 58.41 143 GLY A CA 1
ATOM 1080 C C . GLY A 1 143 ? 15.096 12.539 -9.347 1.00 58.41 143 GLY A C 1
ATOM 1081 O O . GLY A 1 143 ? 15.650 11.612 -9.925 1.00 58.41 143 GLY A O 1
ATOM 1082 N N . LYS A 1 144 ? 15.759 13.678 -9.109 1.00 48.97 144 LYS A N 1
ATOM 1083 C CA . LYS A 1 144 ? 17.194 13.873 -9.414 1.00 48.97 144 LYS A CA 1
ATOM 1084 C C . LYS A 1 144 ? 18.134 13.235 -8.379 1.00 48.97 144 LYS A C 1
ATOM 1086 O O . LYS A 1 144 ? 19.349 13.381 -8.502 1.00 48.97 144 LYS A O 1
ATOM 1091 N N . GLU A 1 145 ? 17.595 12.577 -7.356 1.00 49.22 145 GLU A N 1
ATOM 1092 C CA . GLU A 1 145 ? 18.386 11.976 -6.284 1.00 49.22 145 GLU A CA 1
ATOM 1093 C C . GLU A 1 145 ? 18.813 10.557 -6.653 1.00 49.22 145 GLU A C 1
ATOM 1095 O O . GLU A 1 145 ? 18.025 9.699 -7.037 1.00 49.22 145 GLU A O 1
ATOM 1100 N N . THR A 1 146 ? 20.116 10.338 -6.592 1.00 49.53 146 THR A N 1
ATOM 1101 C CA . THR A 1 146 ? 20.840 9.435 -7.479 1.00 49.53 146 THR A CA 1
ATOM 1102 C C . THR A 1 146 ? 20.765 7.942 -7.162 1.00 49.53 146 THR A C 1
ATOM 1104 O O . THR A 1 146 ? 21.530 7.231 -7.786 1.00 49.53 146 THR A O 1
ATOM 1107 N N . ASN A 1 147 ? 19.914 7.427 -6.258 1.00 51.25 147 ASN A N 1
ATOM 1108 C CA . ASN A 1 147 ? 19.883 5.973 -5.954 1.00 51.25 147 ASN A CA 1
ATOM 1109 C C . ASN A 1 147 ? 18.573 5.396 -5.349 1.00 51.25 147 ASN A C 1
ATOM 1111 O O . ASN A 1 147 ? 18.508 4.183 -5.147 1.00 51.25 147 ASN A O 1
ATOM 1115 N N . HIS A 1 148 ? 17.526 6.186 -5.064 1.00 59.38 148 HIS A N 1
ATOM 1116 C CA . HIS A 1 148 ? 16.329 5.710 -4.332 1.00 59.38 148 HIS A CA 1
ATOM 1117 C C . HIS A 1 148 ? 15.018 5.932 -5.103 1.00 59.38 148 HIS A C 1
ATOM 1119 O O . HIS A 1 148 ? 14.085 6.563 -4.622 1.00 59.38 148 HIS A O 1
ATOM 1125 N N . TYR A 1 149 ? 14.932 5.406 -6.326 1.00 77.38 149 TYR A N 1
ATOM 1126 C CA . TYR A 1 149 ? 13.711 5.504 -7.141 1.00 77.38 149 TYR A CA 1
ATOM 1127 C C . TYR A 1 149 ? 12.569 4.593 -6.664 1.00 77.38 149 TYR A C 1
ATOM 1129 O O . TYR A 1 149 ? 11.453 4.722 -7.158 1.00 77.38 149 TYR A O 1
ATOM 1137 N N . ALA A 1 150 ? 12.839 3.666 -5.742 1.00 86.69 150 ALA A N 1
ATOM 1138 C CA . ALA A 1 150 ? 11.867 2.766 -5.134 1.00 86.69 150 ALA A CA 1
ATOM 1139 C C . ALA A 1 150 ? 12.154 2.644 -3.635 1.00 86.69 150 ALA A C 1
ATOM 1141 O O . ALA A 1 150 ? 13.299 2.427 -3.243 1.00 86.69 150 ALA A O 1
ATOM 1142 N N . GLU A 1 151 ? 11.131 2.784 -2.807 1.00 93.81 151 GLU A N 1
ATOM 1143 C CA . GLU A 1 151 ? 11.216 2.731 -1.352 1.00 93.81 151 GLU A CA 1
ATOM 1144 C C . GLU A 1 151 ? 10.020 1.942 -0.821 1.00 93.81 151 GLU A C 1
ATOM 1146 O O . GLU A 1 151 ? 8.891 2.108 -1.285 1.00 93.81 151 GLU A O 1
ATOM 1151 N N . ALA A 1 152 ? 10.271 1.076 0.151 1.00 96.44 152 ALA A N 1
ATOM 1152 C CA . ALA A 1 152 ? 9.262 0.279 0.823 1.00 96.44 152 ALA A CA 1
ATOM 1153 C C . ALA A 1 152 ? 9.524 0.285 2.329 1.00 96.44 152 ALA A C 1
ATOM 1155 O O . ALA A 1 152 ? 10.665 0.134 2.767 1.00 96.44 152 ALA A O 1
ATOM 1156 N N . GLU A 1 153 ? 8.463 0.426 3.118 1.00 96.50 153 GLU A N 1
ATOM 1157 C CA . GLU A 1 153 ? 8.520 0.459 4.575 1.00 96.50 153 GLU A CA 1
ATOM 1158 C C . GLU A 1 153 ? 7.331 -0.291 5.193 1.00 96.50 153 GLU A C 1
ATOM 1160 O O . GLU A 1 153 ? 6.170 -0.032 4.867 1.00 96.50 153 GLU A O 1
ATOM 1165 N N . GLY A 1 154 ? 7.624 -1.214 6.109 1.00 96.25 154 GLY A N 1
ATOM 1166 C CA . GLY A 1 154 ? 6.635 -1.896 6.945 1.00 96.25 154 GLY A CA 1
ATOM 1167 C C . GLY A 1 154 ? 6.819 -1.530 8.417 1.00 96.25 154 GLY A C 1
ATOM 1168 O O . GLY A 1 154 ? 7.895 -1.759 8.977 1.00 96.25 154 GLY A O 1
ATOM 1169 N N . ILE A 1 155 ? 5.765 -0.999 9.048 1.00 95.50 155 ILE A N 1
ATOM 1170 C CA . ILE A 1 155 ? 5.749 -0.625 10.470 1.00 95.50 155 ILE A CA 1
ATOM 1171 C C . ILE A 1 155 ? 4.536 -1.282 11.141 1.00 95.50 155 ILE A C 1
ATOM 1173 O O . ILE A 1 155 ? 3.402 -0.845 10.934 1.00 95.50 155 ILE A O 1
ATOM 1177 N N . PRO A 1 156 ? 4.730 -2.324 11.962 1.00 94.94 156 PRO A N 1
ATOM 1178 C CA . PRO A 1 156 ? 3.602 -3.031 12.559 1.00 94.94 156 PRO A CA 1
ATOM 1179 C C . PRO A 1 156 ? 2.887 -2.198 13.612 1.00 94.94 156 PRO A C 1
ATOM 1181 O O . PRO A 1 156 ? 1.665 -2.149 13.602 1.00 94.94 156 PRO A O 1
ATOM 1184 N N . LEU A 1 157 ? 3.628 -1.524 14.494 1.00 95.12 157 LEU A N 1
ATOM 1185 C CA . LEU A 1 157 ? 3.066 -0.796 15.626 1.00 95.12 157 LEU A CA 1
ATOM 1186 C C . LEU A 1 157 ? 3.873 0.476 15.917 1.00 95.12 157 LEU A C 1
ATOM 1188 O O . LEU A 1 157 ? 5.084 0.417 16.108 1.00 95.12 157 LEU A O 1
ATOM 1192 N N . GLU A 1 158 ? 3.184 1.609 16.018 1.00 94.19 158 GLU A N 1
ATOM 1193 C CA . GLU A 1 158 ? 3.706 2.864 16.562 1.00 94.19 158 GLU A CA 1
ATOM 1194 C C . GLU A 1 158 ? 2.960 3.191 17.860 1.00 94.19 158 GLU A C 1
ATOM 1196 O O . GLU A 1 158 ? 1.727 3.214 17.885 1.00 94.19 158 GLU A O 1
ATOM 1201 N N . VAL A 1 159 ? 3.700 3.487 18.931 1.00 91.81 159 VAL A N 1
ATOM 1202 C CA . VAL A 1 159 ? 3.132 3.919 20.217 1.00 91.81 159 VAL A CA 1
ATOM 1203 C C . VAL A 1 159 ? 3.711 5.285 20.547 1.00 91.81 159 VAL A C 1
ATOM 1205 O O . VAL A 1 159 ? 4.867 5.411 20.952 1.00 91.81 159 VAL A O 1
ATOM 1208 N N . LYS A 1 160 ? 2.908 6.326 20.333 1.00 91.25 160 LYS A N 1
ATOM 1209 C CA . LYS A 1 160 ? 3.320 7.715 20.524 1.00 91.25 160 LYS A CA 1
ATOM 1210 C C . LYS A 1 160 ? 3.077 8.127 21.967 1.00 91.25 160 LYS A C 1
ATOM 1212 O O . LYS A 1 160 ? 1.955 8.075 22.470 1.00 91.25 160 LYS A O 1
ATOM 1217 N N . LEU A 1 161 ? 4.139 8.585 22.609 1.00 85.44 161 LEU A N 1
ATOM 1218 C CA . LEU A 1 161 ? 4.135 9.257 23.900 1.00 85.44 161 LEU A CA 1
ATOM 1219 C C . LEU A 1 161 ? 4.286 10.769 23.676 1.00 85.44 161 LEU A C 1
ATOM 1221 O O . LEU A 1 161 ? 4.776 11.183 22.623 1.00 85.44 161 LEU A O 1
ATOM 1225 N N . PRO A 1 162 ? 3.947 11.618 24.661 1.00 79.19 162 PRO A N 1
ATOM 1226 C CA . PRO A 1 162 ? 4.163 13.064 24.552 1.00 79.19 162 PRO A CA 1
ATOM 1227 C C . PRO A 1 162 ? 5.614 13.471 24.225 1.00 79.19 162 PRO A C 1
ATOM 1229 O O . PRO A 1 162 ? 5.831 14.549 23.682 1.00 79.19 162 PRO A O 1
ATOM 1232 N N . GLY A 1 163 ? 6.598 12.622 24.552 1.00 79.50 163 GLY A N 1
ATOM 1233 C CA . GLY A 1 163 ? 8.026 12.870 24.326 1.00 79.50 163 GLY A CA 1
ATOM 1234 C C . GLY A 1 163 ? 8.670 12.125 23.148 1.00 79.50 163 GLY A C 1
ATOM 1235 O O . GLY A 1 163 ? 9.875 12.268 22.973 1.00 79.50 163 GLY A O 1
ATOM 1236 N N . GLY A 1 164 ? 7.930 11.323 22.369 1.00 84.00 164 GLY A N 1
ATOM 1237 C CA . GLY A 1 164 ? 8.493 10.545 21.250 1.00 84.00 164 GLY A CA 1
ATOM 1238 C C . GLY A 1 164 ? 7.755 9.233 20.955 1.00 84.00 164 GLY A C 1
ATOM 1239 O O . GLY A 1 164 ? 6.719 8.949 21.555 1.00 84.00 164 GLY A O 1
ATOM 1240 N N . ASN A 1 165 ? 8.276 8.423 20.027 1.00 87.19 165 ASN A N 1
ATOM 1241 C CA . ASN A 1 165 ? 7.741 7.090 19.725 1.00 87.19 165 ASN A CA 1
ATOM 1242 C C . ASN A 1 165 ? 8.486 6.020 20.536 1.00 87.19 165 ASN A C 1
ATOM 1244 O O . ASN A 1 165 ? 9.703 5.892 20.452 1.00 87.19 165 ASN A O 1
ATOM 1248 N N . LEU A 1 166 ? 7.743 5.235 21.315 1.00 87.94 166 LEU A N 1
ATOM 1249 C CA . LEU A 1 166 ? 8.301 4.227 22.214 1.00 87.94 166 LEU A CA 1
ATOM 1250 C C . LEU A 1 166 ? 8.989 3.067 21.475 1.00 87.94 166 LEU A C 1
ATOM 1252 O O . LEU A 1 166 ? 9.918 2.468 22.009 1.00 87.94 166 LEU A O 1
ATOM 1256 N N . LEU A 1 167 ? 8.511 2.729 20.275 1.00 87.38 167 LEU A N 1
ATOM 1257 C CA . LEU A 1 167 ? 9.002 1.588 19.490 1.00 87.38 167 LEU A CA 1
ATOM 1258 C C . LEU A 1 167 ? 9.896 2.021 18.326 1.00 87.38 167 LEU A C 1
ATOM 1260 O O . LEU A 1 167 ? 10.168 1.233 17.418 1.00 87.38 167 LEU A O 1
ATOM 1264 N N . GLU A 1 168 ? 10.348 3.273 18.340 1.00 85.12 168 GLU A N 1
ATOM 1265 C CA . GLU A 1 168 ? 11.260 3.786 17.329 1.00 85.12 168 GLU A CA 1
ATOM 1266 C C . GLU A 1 168 ? 12.550 2.960 17.290 1.00 85.12 168 GLU A C 1
ATOM 1268 O O . GLU A 1 168 ? 13.145 2.644 18.320 1.00 85.12 168 GLU A O 1
ATOM 1273 N N . GLY A 1 169 ? 12.956 2.558 16.085 1.00 77.38 169 GLY A N 1
ATOM 1274 C CA . GLY A 1 169 ? 14.132 1.714 15.877 1.00 77.38 169 GLY A CA 1
ATOM 1275 C C . GLY A 1 169 ? 13.975 0.254 16.319 1.00 77.38 169 GLY A C 1
ATOM 1276 O O . GLY A 1 169 ? 14.911 -0.518 16.130 1.00 77.38 169 GLY A O 1
ATOM 1277 N N . LEU A 1 170 ? 12.822 -0.149 16.870 1.00 83.44 170 LEU A N 1
ATOM 1278 C CA . LEU A 1 170 ? 12.607 -1.521 17.327 1.00 83.44 170 LEU A CA 1
ATOM 1279 C C . LEU A 1 170 ? 12.167 -2.443 16.178 1.00 83.44 170 LEU A C 1
ATOM 1281 O O . LEU A 1 170 ? 12.834 -3.437 15.899 1.00 83.44 170 LEU A O 1
ATOM 1285 N N . LEU A 1 171 ? 11.063 -2.117 15.495 1.00 86.56 171 LEU A N 1
ATOM 1286 C CA . LEU A 1 171 ? 10.615 -2.857 14.310 1.00 86.56 171 LEU A CA 1
ATOM 1287 C C . LEU A 1 171 ? 10.061 -1.926 13.236 1.00 86.56 171 LEU A C 1
ATOM 1289 O O . LEU A 1 171 ? 8.856 -1.716 13.113 1.00 86.56 171 LEU A O 1
ATOM 1293 N N . THR A 1 172 ? 10.988 -1.454 12.417 1.00 93.38 172 THR A N 1
ATOM 1294 C CA . THR A 1 172 ? 10.722 -0.823 11.132 1.00 93.38 172 THR A CA 1
ATOM 1295 C C . THR A 1 172 ? 11.577 -1.551 10.110 1.00 93.38 172 THR A C 1
ATOM 1297 O O . THR A 1 172 ? 12.792 -1.660 10.281 1.00 93.38 172 THR A O 1
ATOM 1300 N N . VAL A 1 173 ? 10.954 -2.094 9.067 1.00 96.06 173 VAL A N 1
ATOM 1301 C CA . VAL A 1 173 ? 11.677 -2.775 7.987 1.00 96.06 173 VAL A CA 1
ATOM 1302 C C . VAL A 1 173 ? 11.599 -1.904 6.751 1.00 96.06 173 VAL A C 1
ATOM 1304 O O . VAL A 1 173 ? 10.508 -1.671 6.236 1.00 96.06 173 VAL A O 1
ATOM 1307 N N . THR A 1 174 ? 12.754 -1.443 6.283 1.00 96.00 174 THR A N 1
ATOM 1308 C CA . THR A 1 174 ? 12.886 -0.607 5.089 1.00 96.00 174 THR A CA 1
ATOM 1309 C C . THR A 1 174 ? 13.692 -1.316 4.014 1.00 96.00 174 THR A C 1
ATOM 1311 O O . THR A 1 174 ? 14.659 -2.022 4.310 1.00 96.00 174 THR A O 1
ATOM 1314 N N . SER A 1 175 ? 13.299 -1.113 2.760 1.00 95.25 175 SER A N 1
ATOM 1315 C CA . SER A 1 175 ? 14.065 -1.498 1.576 1.00 95.25 175 SER A CA 1
ATOM 1316 C C . SER A 1 175 ? 14.055 -0.341 0.584 1.00 95.25 175 SER A C 1
ATOM 1318 O O . SER A 1 175 ? 12.988 0.210 0.297 1.00 95.25 175 SER A O 1
ATOM 1320 N N . THR A 1 176 ? 15.229 0.074 0.111 1.00 92.62 176 THR A N 1
ATOM 1321 C CA . THR A 1 176 ? 15.372 1.196 -0.824 1.00 92.62 176 THR A CA 1
ATOM 1322 C C . THR A 1 176 ? 16.185 0.813 -2.058 1.00 92.62 176 THR A C 1
ATOM 1324 O O . THR A 1 176 ? 17.073 -0.040 -2.038 1.00 92.62 176 THR A O 1
ATOM 1327 N N . GLY A 1 177 ? 15.869 1.437 -3.192 1.00 85.62 177 GLY A N 1
ATOM 1328 C CA . GLY A 1 177 ? 16.507 1.156 -4.472 1.00 85.62 177 GLY A CA 1
ATOM 1329 C C . GLY A 1 177 ? 16.367 -0.319 -4.853 1.00 85.62 177 GLY A C 1
ATOM 1330 O O . GLY A 1 177 ? 15.263 -0.803 -5.092 1.00 85.62 177 GLY A O 1
ATOM 1331 N N . ASN A 1 178 ? 17.492 -1.030 -4.926 1.00 85.19 178 ASN A N 1
ATOM 1332 C CA . ASN A 1 178 ? 17.560 -2.427 -5.363 1.00 85.19 178 ASN A CA 1
ATOM 1333 C C . ASN A 1 178 ? 18.027 -3.381 -4.249 1.00 85.19 178 ASN A C 1
ATOM 1335 O O . ASN A 1 178 ? 18.642 -4.408 -4.533 1.00 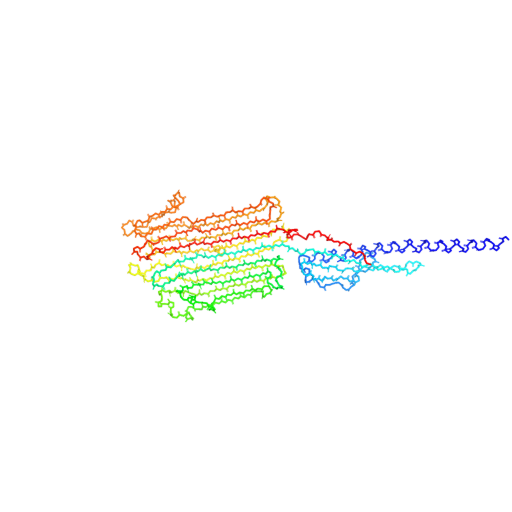85.19 178 ASN A O 1
ATOM 1339 N N . GLU A 1 179 ? 17.785 -3.025 -2.985 1.00 90.44 179 GLU A N 1
ATOM 1340 C CA . GLU A 1 179 ? 18.124 -3.869 -1.833 1.00 90.44 179 GLU A CA 1
ATOM 1341 C C . GLU A 1 179 ? 17.321 -5.181 -1.782 1.00 90.44 179 GLU A C 1
ATOM 1343 O O . GLU A 1 179 ? 17.751 -6.137 -1.134 1.00 90.44 179 GLU A O 1
ATOM 1348 N N . GLY A 1 180 ? 16.186 -5.254 -2.484 1.00 92.50 180 GLY A N 1
ATOM 1349 C CA . GLY A 1 180 ? 15.349 -6.445 -2.555 1.00 92.50 180 GLY A CA 1
ATOM 1350 C C . GLY A 1 180 ? 14.580 -6.714 -1.262 1.00 92.50 180 GLY A C 1
ATOM 1351 O O . GLY A 1 180 ? 14.329 -5.818 -0.453 1.00 92.50 180 GLY A O 1
ATOM 1352 N N . LYS A 1 181 ? 14.175 -7.969 -1.064 1.00 96.75 181 LYS A N 1
ATOM 1353 C CA . LYS A 1 181 ? 13.298 -8.356 0.042 1.00 96.75 181 LYS A CA 1
ATOM 1354 C C . LYS A 1 181 ? 14.033 -8.387 1.384 1.00 96.75 181 LYS A C 1
ATOM 1356 O O . LYS A 1 181 ? 14.966 -9.163 1.580 1.00 96.75 181 LYS A O 1
ATOM 1361 N N . LYS A 1 182 ? 13.511 -7.628 2.344 1.00 97.50 182 LYS A N 1
ATOM 1362 C CA . LYS A 1 182 ? 13.875 -7.626 3.763 1.00 97.50 182 LYS A CA 1
ATOM 1363 C C . LYS A 1 182 ? 12.651 -7.967 4.607 1.00 97.50 182 LYS A C 1
ATOM 1365 O O . LYS A 1 182 ? 11.525 -7.590 4.283 1.00 97.50 182 LYS A O 1
ATOM 1370 N N . THR A 1 183 ? 12.869 -8.687 5.699 1.00 96.75 183 THR A N 1
ATOM 1371 C CA . THR A 1 183 ? 11.816 -9.087 6.641 1.00 96.75 183 THR A CA 1
ATOM 1372 C C . THR A 1 183 ? 12.326 -8.993 8.067 1.00 96.75 183 THR A C 1
ATOM 1374 O O . THR A 1 183 ? 13.501 -9.250 8.318 1.00 96.75 183 THR A O 1
ATOM 1377 N N . GLY A 1 184 ? 11.433 -8.696 9.002 1.00 95.69 184 GLY A N 1
ATOM 1378 C CA . GLY A 1 184 ? 11.728 -8.651 10.427 1.00 95.69 184 GLY A CA 1
ATOM 1379 C C . GLY A 1 184 ? 10.513 -9.043 11.256 1.00 95.69 184 GLY A C 1
ATOM 1380 O O . GLY A 1 184 ? 9.386 -9.094 10.757 1.00 95.69 184 GLY A O 1
ATOM 1381 N N . GLY A 1 185 ? 10.740 -9.316 12.534 1.00 95.31 185 GLY A N 1
ATOM 1382 C CA . GLY A 1 185 ? 9.665 -9.602 13.469 1.00 95.31 185 GLY A CA 1
ATOM 1383 C C . GLY A 1 185 ? 10.138 -9.615 14.912 1.00 95.31 185 GLY A C 1
ATOM 1384 O O . GLY A 1 185 ? 11.328 -9.760 15.188 1.00 95.31 185 GLY A O 1
ATOM 1385 N N . ILE A 1 186 ? 9.187 -9.450 15.826 1.00 95.19 186 ILE A N 1
ATOM 1386 C CA . ILE A 1 186 ? 9.417 -9.454 17.268 1.00 95.19 186 ILE A CA 1
ATOM 1387 C C . ILE A 1 186 ? 8.409 -10.388 17.920 1.00 95.19 186 ILE A C 1
ATOM 1389 O O . ILE A 1 186 ? 7.197 -10.263 17.733 1.00 95.19 186 ILE A O 1
ATOM 1393 N N . ASN A 1 187 ? 8.935 -11.337 18.690 1.00 94.00 187 ASN A N 1
ATOM 1394 C CA . ASN A 1 187 ? 8.144 -12.197 19.559 1.00 94.00 187 ASN A CA 1
ATOM 1395 C C . ASN A 1 187 ? 7.612 -11.366 20.748 1.00 94.00 187 ASN A C 1
ATOM 1397 O O . ASN A 1 187 ? 8.386 -10.564 21.278 1.00 94.00 187 ASN A O 1
ATOM 1401 N N . PRO A 1 188 ? 6.351 -11.552 21.192 1.00 92.06 188 PRO A N 1
ATOM 1402 C CA . PRO A 1 188 ? 5.782 -10.841 22.340 1.00 92.06 188 PRO A CA 1
ATOM 1403 C C . PRO A 1 188 ? 6.669 -10.793 23.586 1.00 92.06 188 PRO A C 1
ATOM 1405 O O . PRO A 1 188 ? 6.696 -9.780 24.276 1.00 92.06 188 PRO A O 1
ATOM 1408 N N . GLU A 1 189 ? 7.429 -11.857 23.853 1.00 92.25 189 GLU A N 1
ATOM 1409 C CA . GLU A 1 189 ? 8.325 -11.951 25.017 1.00 92.25 189 GLU A CA 1
ATOM 1410 C C . GLU A 1 189 ? 9.479 -10.936 24.983 1.00 92.25 189 GLU A C 1
ATOM 1412 O O . GLU A 1 189 ? 10.031 -10.588 26.024 1.00 92.25 189 GLU A O 1
ATOM 1417 N N . ASN A 1 190 ? 9.823 -10.434 23.794 1.00 92.19 190 ASN A N 1
ATOM 1418 C CA . ASN A 1 190 ? 10.902 -9.470 23.576 1.00 92.19 190 ASN A CA 1
ATOM 1419 C C . ASN A 1 190 ? 10.398 -8.023 23.465 1.00 92.19 190 ASN A C 1
ATOM 1421 O O . ASN A 1 190 ? 11.184 -7.119 23.175 1.00 92.19 190 ASN A O 1
ATOM 1425 N N . LEU A 1 191 ? 9.096 -7.787 23.644 1.00 91.44 191 LEU A N 1
ATOM 1426 C CA . LEU A 1 191 ? 8.544 -6.439 23.612 1.00 91.44 191 LEU A CA 1
ATOM 1427 C C . LEU A 1 191 ? 8.857 -5.677 24.911 1.00 91.44 191 LEU A C 1
ATOM 1429 O O . LEU A 1 191 ? 8.894 -6.276 25.988 1.00 91.44 191 LEU A O 1
ATOM 1433 N N . PRO A 1 192 ? 9.052 -4.345 24.849 1.00 89.94 192 PRO A N 1
ATOM 1434 C CA . PRO A 1 192 ? 9.328 -3.551 26.039 1.00 89.94 192 PRO A CA 1
ATOM 1435 C C . PRO A 1 192 ? 8.222 -3.690 27.092 1.00 89.94 192 PRO A C 1
ATOM 1437 O O . PRO A 1 192 ? 7.057 -3.398 26.821 1.00 89.94 192 PRO A O 1
ATOM 1440 N N . ALA A 1 193 ? 8.594 -4.047 28.325 1.00 88.44 193 ALA A N 1
ATOM 1441 C CA . ALA A 1 193 ? 7.649 -4.227 29.434 1.00 88.44 193 ALA A CA 1
ATOM 1442 C C . ALA A 1 193 ? 6.818 -2.965 29.747 1.00 88.44 193 ALA A C 1
ATOM 1444 O O . ALA A 1 193 ? 5.709 -3.056 30.270 1.00 88.44 193 ALA A O 1
ATOM 1445 N N . VAL A 1 194 ? 7.324 -1.781 29.387 1.00 87.19 194 VAL A N 1
ATOM 1446 C CA . VAL A 1 194 ? 6.598 -0.510 29.517 1.00 87.19 194 VAL A CA 1
ATOM 1447 C C . VAL A 1 194 ? 5.312 -0.466 28.678 1.00 87.19 194 VAL A C 1
ATOM 1449 O O . VAL A 1 194 ? 4.382 0.233 29.062 1.00 87.19 194 VAL A O 1
ATOM 1452 N N . LEU A 1 195 ? 5.179 -1.262 27.607 1.00 88.44 195 LEU A N 1
ATOM 1453 C CA . LEU A 1 195 ? 3.904 -1.397 26.889 1.00 88.44 195 LEU A CA 1
ATOM 1454 C C . LEU A 1 195 ? 2.795 -1.917 27.811 1.00 88.44 195 LEU A C 1
ATOM 1456 O O . LEU A 1 195 ? 1.722 -1.324 27.866 1.00 88.44 195 LEU A O 1
ATOM 1460 N N . GLN A 1 196 ? 3.080 -2.950 28.608 1.00 86.00 196 GLN A N 1
ATOM 1461 C CA . GLN A 1 196 ? 2.113 -3.499 29.563 1.00 86.00 196 GLN A CA 1
ATOM 1462 C C . GLN A 1 196 ? 1.769 -2.486 30.661 1.00 86.00 196 GLN A C 1
ATOM 1464 O O . GLN A 1 196 ? 0.616 -2.393 31.074 1.00 86.00 196 GLN A O 1
ATOM 1469 N N . GLN A 1 197 ? 2.744 -1.677 31.094 1.00 83.88 197 GLN A N 1
ATOM 1470 C CA . GLN A 1 197 ? 2.518 -0.590 32.058 1.00 83.88 197 GLN A CA 1
ATOM 1471 C C . GLN A 1 197 ? 1.603 0.509 31.498 1.00 83.88 197 GLN A C 1
ATOM 1473 O O . GLN A 1 197 ? 0.882 1.149 32.257 1.00 83.88 197 GLN A O 1
ATOM 1478 N N . LEU A 1 198 ? 1.600 0.699 30.175 1.00 83.00 198 LEU A N 1
ATOM 1479 C CA . LEU A 1 198 ? 0.693 1.594 29.448 1.00 83.00 198 LEU A CA 1
ATOM 1480 C C . LEU A 1 198 ? -0.654 0.929 29.108 1.00 83.00 198 LEU A C 1
ATOM 1482 O O . LEU A 1 198 ? -1.455 1.501 28.372 1.00 83.00 198 LEU A O 1
ATOM 1486 N N . GLY A 1 199 ? -0.902 -0.284 29.613 1.00 85.75 199 GLY A N 1
ATOM 1487 C CA . GLY A 1 199 ? -2.109 -1.057 29.336 1.00 85.75 199 GLY A CA 1
ATOM 1488 C C . GLY A 1 199 ? -2.119 -1.727 27.961 1.00 85.75 199 GLY A C 1
ATOM 1489 O O . GLY A 1 199 ? -3.142 -2.271 27.572 1.00 85.75 199 GLY A O 1
ATOM 1490 N N . LEU A 1 200 ? -1.017 -1.724 27.210 1.00 89.56 200 LEU A N 1
ATOM 1491 C CA . LEU A 1 200 ? -0.939 -2.360 25.896 1.00 89.56 200 LEU A CA 1
ATOM 1492 C C . LEU A 1 200 ? -0.453 -3.805 26.019 1.00 89.56 200 LEU A C 1
ATOM 1494 O O . LEU A 1 200 ? 0.661 -4.069 26.472 1.00 89.56 200 LEU A O 1
ATOM 1498 N N . THR A 1 201 ? -1.270 -4.744 25.547 1.00 92.00 201 THR A N 1
ATOM 1499 C CA . THR A 1 201 ? -0.857 -6.132 25.313 1.00 92.00 201 THR A CA 1
ATOM 1500 C C . THR A 1 201 ? -0.790 -6.367 23.815 1.00 92.00 201 THR A C 1
ATOM 1502 O O . THR A 1 201 ? -1.766 -6.161 23.098 1.00 92.00 201 THR A O 1
ATOM 1505 N N . VAL A 1 202 ? 0.377 -6.779 23.336 1.00 93.81 202 VAL A N 1
ATOM 1506 C CA . VAL A 1 202 ? 0.681 -6.844 21.908 1.00 93.81 202 VAL A CA 1
ATOM 1507 C C . VAL A 1 202 ? 1.171 -8.248 21.574 1.00 93.81 202 VAL A C 1
ATOM 1509 O O . VAL A 1 202 ? 2.069 -8.777 22.229 1.00 93.81 202 VAL A O 1
ATOM 1512 N N . GLY A 1 203 ? 0.549 -8.853 20.568 1.00 94.94 203 GLY A N 1
ATOM 1513 C CA . GLY A 1 203 ? 0.954 -10.126 19.992 1.00 94.94 203 GLY A CA 1
ATOM 1514 C C . GLY A 1 203 ? 2.205 -10.002 19.118 1.00 94.94 203 GLY A C 1
ATOM 1515 O O . GLY A 1 203 ? 2.890 -8.982 19.096 1.00 94.94 203 GLY A O 1
ATOM 1516 N N . ALA A 1 204 ? 2.539 -11.076 18.402 1.00 94.94 204 ALA A N 1
ATOM 1517 C CA . ALA A 1 204 ? 3.727 -11.089 17.555 1.00 94.94 204 ALA A CA 1
ATOM 1518 C C . ALA A 1 204 ? 3.651 -10.000 16.481 1.00 94.94 204 ALA A C 1
ATOM 1520 O O . ALA A 1 204 ? 2.602 -9.802 15.864 1.00 94.94 204 ALA A O 1
ATOM 1521 N N . LEU A 1 205 ? 4.778 -9.327 16.258 1.00 96.56 205 LEU A N 1
ATOM 1522 C CA . LEU A 1 205 ? 4.918 -8.286 15.248 1.00 96.56 205 LEU A CA 1
ATOM 1523 C C . LEU A 1 205 ? 5.746 -8.808 14.078 1.00 96.56 205 LEU A C 1
ATOM 1525 O O . LEU A 1 205 ? 6.763 -9.469 14.284 1.00 96.56 205 LEU A O 1
ATOM 1529 N N . THR A 1 206 ? 5.342 -8.485 12.854 1.00 96.44 206 THR A N 1
ATOM 1530 C CA . THR A 1 206 ? 6.047 -8.874 11.623 1.00 96.44 206 THR A CA 1
ATOM 1531 C C . THR A 1 206 ? 6.021 -7.740 10.613 1.00 96.44 206 THR A C 1
ATOM 1533 O O . THR A 1 206 ? 5.018 -7.046 10.500 1.00 96.44 206 THR A O 1
ATOM 1536 N N . ALA A 1 207 ? 7.104 -7.543 9.871 1.00 97.19 207 ALA A N 1
ATOM 1537 C CA . ALA A 1 207 ? 7.187 -6.534 8.822 1.00 97.19 207 ALA A CA 1
ATOM 1538 C C . ALA A 1 207 ? 8.011 -7.039 7.638 1.00 97.19 207 ALA A C 1
ATOM 1540 O O . ALA A 1 207 ? 8.936 -7.840 7.798 1.00 97.19 207 ALA A O 1
ATOM 1541 N N . GLY A 1 208 ? 7.684 -6.546 6.448 1.00 97.31 208 GLY A N 1
ATOM 1542 C CA . GLY A 1 208 ? 8.401 -6.830 5.216 1.00 97.31 208 GLY A CA 1
ATOM 1543 C C . GLY A 1 208 ? 8.454 -5.612 4.306 1.00 97.31 208 GLY A C 1
ATOM 1544 O O . GLY A 1 208 ? 7.513 -4.821 4.254 1.00 97.31 208 GLY A O 1
ATOM 1545 N N . ALA A 1 209 ? 9.557 -5.487 3.579 1.00 97.69 209 ALA A N 1
ATOM 1546 C CA . ALA A 1 209 ? 9.753 -4.479 2.548 1.00 97.69 209 ALA A CA 1
ATOM 1547 C C . ALA A 1 209 ? 10.573 -5.080 1.404 1.00 97.69 209 ALA A C 1
ATOM 1549 O O . ALA A 1 209 ? 11.528 -5.817 1.642 1.00 97.69 209 ALA A O 1
ATOM 1550 N N . ASP A 1 210 ? 10.210 -4.778 0.168 1.00 97.12 210 ASP A N 1
ATOM 1551 C CA . ASP A 1 210 ? 10.899 -5.219 -1.037 1.00 97.12 210 ASP A CA 1
ATOM 1552 C C . ASP A 1 210 ? 10.901 -4.077 -2.051 1.00 97.12 210 ASP A C 1
ATOM 1554 O O . ASP A 1 210 ? 9.846 -3.563 -2.419 1.00 97.12 210 ASP A O 1
ATOM 1558 N N . SER A 1 211 ? 12.086 -3.676 -2.498 1.00 93.62 211 SER A N 1
ATOM 1559 C CA . SER A 1 211 ? 12.261 -2.663 -3.530 1.00 93.62 211 SER A CA 1
ATOM 1560 C C . SER A 1 211 ? 13.151 -3.200 -4.648 1.00 93.62 211 SER A C 1
ATOM 1562 O O . SER A 1 211 ? 14.105 -3.949 -4.418 1.00 93.62 211 SER A O 1
ATOM 1564 N N . GLY A 1 212 ? 12.845 -2.809 -5.881 1.00 85.81 212 GLY A N 1
ATOM 1565 C CA . GLY A 1 212 ? 13.657 -3.127 -7.051 1.00 85.81 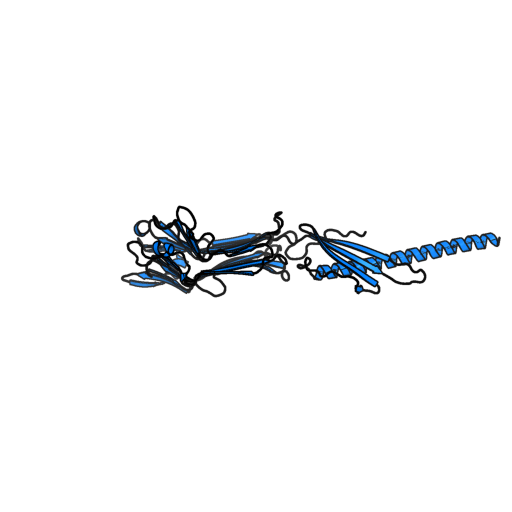212 GLY A CA 1
ATOM 1566 C C . GLY A 1 212 ? 13.769 -1.934 -7.986 1.00 85.81 212 GLY A C 1
ATOM 1567 O O . GLY A 1 212 ? 12.891 -1.076 -7.988 1.00 85.81 212 GLY A O 1
ATOM 1568 N N . THR A 1 213 ? 14.831 -1.892 -8.795 1.00 76.50 213 THR A N 1
ATOM 1569 C CA . THR A 1 213 ? 15.062 -0.826 -9.794 1.00 76.50 213 THR A CA 1
ATOM 1570 C C . THR A 1 213 ? 14.977 -1.302 -11.239 1.00 76.50 213 THR A C 1
ATOM 1572 O O . THR A 1 213 ? 14.989 -0.478 -12.146 1.00 76.50 213 THR A O 1
ATOM 1575 N N . THR A 1 214 ? 14.884 -2.612 -11.488 1.00 70.88 214 THR A N 1
ATOM 1576 C CA . THR A 1 214 ? 14.839 -3.177 -12.848 1.00 70.88 214 THR A CA 1
ATOM 1577 C C . THR A 1 214 ? 13.751 -4.253 -12.959 1.00 70.88 214 THR A C 1
ATOM 1579 O O . THR A 1 214 ? 14.051 -5.440 -12.841 1.00 70.88 214 THR A O 1
ATOM 1582 N N . PRO A 1 215 ? 12.480 -3.875 -13.184 1.00 75.62 215 PRO A N 1
ATOM 1583 C CA . PRO A 1 215 ? 11.948 -2.509 -13.247 1.00 75.62 215 PRO A CA 1
ATOM 1584 C C . PRO A 1 215 ? 11.756 -1.878 -11.852 1.00 75.62 215 PRO A C 1
ATOM 1586 O O . PRO A 1 215 ? 11.678 -2.619 -10.868 1.00 75.62 215 PRO A O 1
ATOM 1589 N N . PRO A 1 216 ? 11.650 -0.53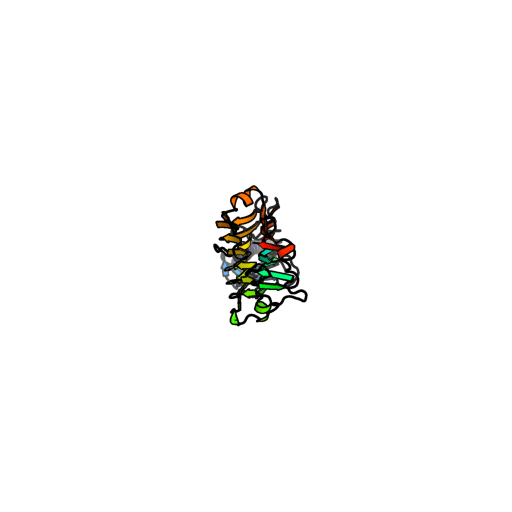5 -11.752 1.00 83.31 216 PRO A N 1
ATOM 1590 C CA . PRO A 1 216 ? 11.296 0.120 -10.496 1.00 83.31 216 PRO A CA 1
ATOM 1591 C C . PRO A 1 216 ? 9.977 -0.407 -9.905 1.00 83.31 216 PRO A C 1
ATOM 1593 O O . PRO A 1 216 ? 8.921 -0.356 -10.530 1.00 83.31 216 PRO A O 1
ATOM 1596 N N . ARG A 1 217 ? 10.034 -0.957 -8.696 1.00 90.19 217 ARG A N 1
ATOM 1597 C CA . ARG A 1 217 ? 8.873 -1.517 -7.991 1.00 90.19 217 ARG A CA 1
ATOM 1598 C C . ARG A 1 217 ? 9.085 -1.433 -6.490 1.00 90.19 217 ARG A C 1
ATOM 1600 O O . ARG A 1 217 ? 10.228 -1.457 -6.034 1.00 90.19 217 ARG A O 1
ATOM 1607 N N . ALA A 1 218 ? 7.995 -1.407 -5.740 1.00 95.62 218 ALA A N 1
ATOM 1608 C CA . ALA A 1 218 ? 8.047 -1.434 -4.287 1.00 95.62 218 ALA A CA 1
ATOM 1609 C C . ALA A 1 218 ? 6.851 -2.202 -3.718 1.00 95.62 218 ALA A C 1
ATOM 1611 O O . ALA A 1 218 ? 5.727 -2.055 -4.199 1.00 95.62 218 ALA A O 1
ATOM 1612 N N . GLU A 1 219 ? 7.099 -3.017 -2.699 1.00 97.44 219 GLU A N 1
ATOM 1613 C CA . GLU A 1 219 ? 6.099 -3.792 -1.967 1.00 97.44 219 GLU A CA 1
ATOM 1614 C C . GLU A 1 219 ? 6.436 -3.742 -0.478 1.00 97.44 219 GLU A C 1
ATOM 1616 O O . GLU A 1 219 ? 7.584 -3.945 -0.087 1.00 97.44 219 GLU A O 1
ATOM 1621 N N . SER A 1 220 ? 5.453 -3.486 0.373 1.00 97.50 220 SER A N 1
ATOM 1622 C CA . SER A 1 220 ? 5.622 -3.548 1.820 1.00 97.50 220 SER A CA 1
ATOM 1623 C C . SER A 1 220 ? 4.420 -4.188 2.479 1.00 97.50 220 SER A C 1
ATOM 1625 O O . SER A 1 220 ? 3.324 -4.228 1.922 1.00 97.50 220 SER A O 1
ATOM 1627 N N . GLY A 1 221 ? 4.637 -4.695 3.684 1.00 96.69 221 GLY A N 1
ATOM 1628 C CA . GLY A 1 221 ? 3.568 -5.206 4.516 1.00 96.69 221 GLY A CA 1
ATOM 1629 C C . GLY A 1 221 ? 3.954 -5.210 5.980 1.00 96.69 221 GLY A C 1
ATOM 1630 O O . GLY A 1 221 ? 5.135 -5.250 6.342 1.00 96.69 221 GLY A O 1
ATOM 1631 N N . SER A 1 222 ? 2.946 -5.167 6.836 1.00 96.38 222 SER A N 1
ATOM 1632 C CA . SER A 1 222 ? 3.129 -5.327 8.270 1.00 96.38 222 SER A CA 1
ATOM 1633 C C . SER A 1 222 ? 2.023 -6.177 8.865 1.00 96.38 222 SER A C 1
ATOM 1635 O O . SER A 1 222 ? 0.956 -6.344 8.278 1.00 96.38 222 SER A O 1
ATOM 1637 N N . GLY A 1 223 ? 2.304 -6.775 10.017 1.00 95.12 223 GLY A N 1
ATOM 1638 C CA . GLY A 1 223 ? 1.371 -7.660 10.681 1.00 95.12 223 GLY A CA 1
ATOM 1639 C C . GLY A 1 223 ? 1.513 -7.654 12.193 1.00 95.12 223 GLY A C 1
ATOM 1640 O O . GLY A 1 223 ? 2.625 -7.607 12.723 1.00 95.12 223 GLY A O 1
ATOM 1641 N N . ILE A 1 224 ? 0.372 -7.736 12.869 1.00 95.12 224 ILE A N 1
ATOM 1642 C CA . ILE A 1 224 ? 0.242 -7.825 14.323 1.00 95.12 224 ILE A CA 1
ATOM 1643 C C . ILE A 1 224 ? -0.689 -8.992 14.624 1.00 95.12 224 ILE A C 1
ATOM 1645 O O . ILE A 1 224 ? -1.805 -9.012 14.119 1.00 95.12 224 ILE A O 1
ATOM 1649 N N . ALA A 1 225 ? -0.266 -9.953 15.443 1.00 94.50 225 ALA A N 1
ATOM 1650 C CA . ALA A 1 225 ? -1.109 -11.105 15.777 1.00 94.50 225 ALA A CA 1
ATOM 1651 C C . ALA A 1 225 ? -2.327 -10.728 16.640 1.00 94.50 225 ALA A C 1
ATOM 1653 O O . ALA A 1 225 ? -3.395 -11.318 16.491 1.00 94.50 225 ALA A O 1
ATOM 1654 N N . SER A 1 226 ? -2.156 -9.761 17.540 1.00 94.00 226 SER A N 1
ATOM 1655 C CA . SER A 1 226 ? -3.223 -9.175 18.350 1.00 94.00 226 SER A CA 1
ATOM 1656 C C . SER A 1 226 ? -2.771 -7.850 18.960 1.00 94.00 226 SER A C 1
ATOM 1658 O O . SER A 1 226 ? -1.582 -7.641 19.215 1.00 94.00 226 SER A O 1
ATOM 1660 N N . LEU A 1 227 ? -3.716 -6.955 19.218 1.00 93.75 227 LEU A N 1
ATOM 1661 C CA . LEU A 1 227 ? -3.480 -5.713 19.944 1.00 93.75 227 LEU A CA 1
ATOM 1662 C C . LEU A 1 227 ? -4.633 -5.487 20.911 1.00 93.75 227 LEU A C 1
ATOM 1664 O O . LEU A 1 227 ? -5.775 -5.359 20.485 1.00 93.75 227 LEU A O 1
ATOM 1668 N N . LYS A 1 228 ? -4.324 -5.400 22.200 1.00 92.62 228 LYS A N 1
ATOM 1669 C CA . LYS A 1 228 ? -5.283 -5.063 23.248 1.00 92.62 228 LYS A CA 1
ATOM 1670 C C . LYS A 1 228 ? -4.829 -3.810 23.972 1.00 92.62 228 LYS A C 1
ATOM 1672 O O . LYS A 1 228 ? -3.661 -3.694 24.348 1.00 92.62 228 LYS A O 1
ATOM 1677 N N . LEU A 1 229 ? -5.764 -2.900 24.191 1.00 87.75 229 LEU A N 1
ATOM 1678 C CA . LEU A 1 229 ? -5.604 -1.737 25.045 1.00 87.75 229 LEU A CA 1
ATOM 1679 C C . LEU A 1 229 ? -6.516 -1.908 26.262 1.00 87.75 229 LEU A C 1
ATOM 1681 O O . LEU A 1 229 ? -7.745 -1.851 26.168 1.00 87.75 229 LEU A O 1
ATOM 1685 N N . GLY A 1 230 ? -5.859 -2.149 27.388 1.00 77.00 230 GLY A N 1
ATOM 1686 C CA . GLY A 1 230 ? -6.423 -2.434 28.693 1.00 77.00 230 GLY A CA 1
ATOM 1687 C C . GLY A 1 230 ? -7.084 -1.232 29.374 1.00 77.00 230 GLY A C 1
ATOM 1688 O O . GLY A 1 230 ? -7.301 -0.184 28.759 1.00 77.00 230 GLY A O 1
ATOM 1689 N N . PRO A 1 231 ? -7.454 -1.400 30.652 1.00 65.19 231 PRO A N 1
ATOM 1690 C CA . PRO A 1 231 ? -8.559 -0.665 31.243 1.00 65.19 231 PRO A CA 1
ATOM 1691 C C . PRO A 1 231 ? -8.258 0.809 31.497 1.00 65.19 231 PRO A C 1
ATOM 1693 O O . PRO A 1 231 ? -7.228 1.162 32.073 1.00 65.19 231 PRO A O 1
ATOM 1696 N N . VAL A 1 232 ? -9.241 1.660 31.196 1.00 56.84 232 VAL A N 1
ATOM 1697 C CA . VAL A 1 232 ? -9.343 3.014 31.754 1.00 56.84 232 VAL A CA 1
ATOM 1698 C C . VAL A 1 232 ? -10.678 3.127 32.479 1.00 56.84 232 VAL A C 1
ATOM 1700 O O . VAL A 1 232 ? -11.739 3.033 31.864 1.00 56.84 232 VAL A O 1
ATOM 1703 N N . LEU A 1 233 ? -10.604 3.362 33.794 1.00 57.78 233 LEU A N 1
ATOM 1704 C CA . LEU A 1 233 ? -11.721 3.662 34.699 1.00 57.78 233 LEU A CA 1
ATOM 1705 C C . LEU A 1 233 ? -12.895 2.665 34.638 1.00 57.78 233 LEU A C 1
ATOM 1707 O O . LEU A 1 233 ? -12.980 1.770 35.473 1.00 57.78 233 LEU A O 1
ATOM 1711 N N . LEU A 1 234 ? -13.820 2.873 33.696 1.00 55.78 234 LEU A N 1
ATOM 1712 C CA . LEU A 1 234 ? -15.140 2.240 33.613 1.00 55.78 234 LEU A CA 1
ATOM 1713 C C . LEU A 1 234 ? -15.204 1.057 32.639 1.00 55.78 234 LEU A C 1
ATOM 1715 O O . LEU A 1 234 ? -16.185 0.318 32.672 1.00 55.78 234 LEU A O 1
ATOM 1719 N N . PHE A 1 235 ? -14.186 0.864 31.795 1.00 61.75 235 PHE A N 1
ATOM 1720 C CA . PHE A 1 235 ? -14.147 -0.241 30.838 1.00 61.75 235 PHE A CA 1
ATOM 1721 C C . PHE A 1 235 ? -12.938 -1.137 31.102 1.00 61.75 235 PHE A C 1
ATOM 1723 O O . PHE A 1 235 ? -11.819 -0.623 31.181 1.00 61.75 235 PHE A O 1
ATOM 1730 N N . PRO A 1 236 ? -13.140 -2.464 31.223 1.00 67.31 236 PRO A N 1
ATOM 1731 C CA . PRO A 1 236 ? -12.044 -3.408 31.417 1.00 67.31 236 PRO A CA 1
ATOM 1732 C C . PRO A 1 236 ? -11.112 -3.469 30.193 1.00 67.31 236 PRO A C 1
ATOM 1734 O O . PRO A 1 236 ? -9.926 -3.753 30.341 1.00 67.31 236 PRO A O 1
ATOM 1737 N N . GLU A 1 237 ? -11.632 -3.160 29.002 1.00 78.38 237 GLU A N 1
ATOM 1738 C CA . GLU A 1 237 ? -10.911 -3.192 27.730 1.00 78.38 237 GLU A CA 1
ATOM 1739 C C . GLU A 1 237 ? -11.467 -2.102 26.808 1.00 78.38 237 GLU A C 1
ATOM 1741 O O . GLU A 1 237 ? -12.676 -2.022 26.588 1.00 78.38 237 GLU A O 1
ATOM 1746 N N . ILE A 1 238 ? -10.601 -1.223 26.303 1.00 83.94 238 ILE A N 1
ATOM 1747 C CA . ILE A 1 238 ? -11.010 -0.137 25.398 1.00 83.94 238 ILE A CA 1
ATOM 1748 C C . ILE A 1 238 ? -11.073 -0.644 23.966 1.00 83.94 238 ILE A C 1
ATOM 1750 O O . ILE A 1 238 ? -11.981 -0.276 23.224 1.00 83.94 238 ILE A O 1
ATOM 1754 N N . LEU A 1 239 ? -10.087 -1.450 23.587 1.00 89.50 239 LEU A N 1
ATOM 1755 C CA . LEU A 1 239 ? -9.866 -1.891 22.224 1.00 89.50 239 LEU A CA 1
ATOM 1756 C C . LEU A 1 239 ? -9.221 -3.270 22.250 1.00 89.50 239 LEU A C 1
ATOM 1758 O O . LEU A 1 239 ? -8.180 -3.451 22.877 1.00 89.50 239 LEU A O 1
ATOM 1762 N N . GLU A 1 240 ? -9.783 -4.180 21.475 1.00 92.81 240 GLU A N 1
ATOM 1763 C CA . GLU A 1 240 ? -9.141 -5.414 21.060 1.00 92.81 240 GLU A CA 1
ATOM 1764 C C . GLU A 1 240 ? -9.192 -5.504 19.541 1.00 92.81 240 GLU A C 1
ATOM 1766 O O . GLU A 1 240 ? -10.235 -5.309 18.919 1.00 92.81 240 GLU A O 1
ATOM 1771 N N . VAL A 1 241 ? -8.051 -5.812 18.939 1.00 91.44 241 VAL A N 1
ATOM 1772 C CA . VAL A 1 241 ? -7.954 -6.135 17.523 1.00 91.44 241 VAL A CA 1
ATOM 1773 C C . VAL A 1 241 ? -7.284 -7.484 17.376 1.00 91.44 241 VAL A C 1
ATOM 1775 O O . VAL A 1 241 ? -6.256 -7.762 18.005 1.00 91.44 241 VAL A O 1
ATOM 1778 N N . SER A 1 242 ? -7.880 -8.319 16.531 1.00 87.94 242 SER A N 1
ATOM 1779 C CA . SER A 1 242 ? -7.299 -9.591 16.125 1.00 87.94 242 SER A CA 1
ATOM 1780 C C . SER A 1 242 ? -6.111 -9.380 15.178 1.00 87.94 242 SER A C 1
ATOM 1782 O O . SER A 1 242 ? -5.574 -8.282 15.053 1.00 87.94 242 SER A O 1
ATOM 1784 N N . LEU A 1 243 ? -5.713 -10.444 14.481 1.00 92.19 243 LEU A N 1
ATOM 1785 C CA . LEU A 1 243 ? -4.716 -10.398 13.423 1.00 92.19 243 LEU A CA 1
ATOM 1786 C C . LEU A 1 243 ? -4.962 -9.213 12.475 1.00 92.19 243 LEU A C 1
ATOM 1788 O O . LEU A 1 243 ? -5.992 -9.156 11.809 1.00 92.19 243 LEU A O 1
ATOM 1792 N N . ILE A 1 244 ? -4.004 -8.293 12.417 1.00 93.12 244 ILE A N 1
ATOM 1793 C CA . ILE A 1 244 ? -3.924 -7.244 11.403 1.00 93.12 244 ILE A CA 1
ATOM 1794 C C . ILE A 1 244 ? -2.826 -7.666 10.443 1.00 93.12 244 ILE A C 1
ATOM 1796 O O . ILE A 1 244 ? -1.712 -7.930 10.893 1.00 93.12 244 ILE A O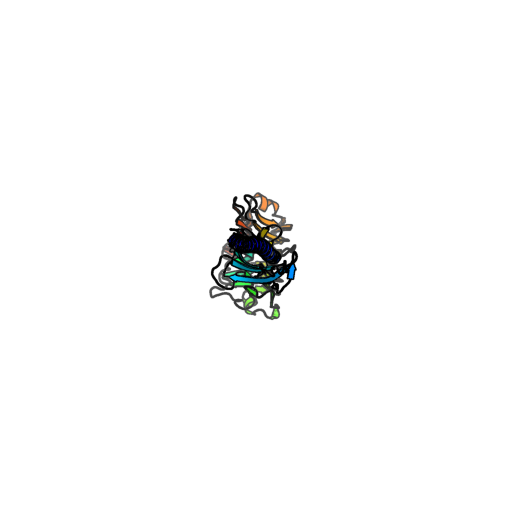 1
ATOM 1800 N N . LYS A 1 245 ? -3.107 -7.678 9.140 1.00 95.00 245 LYS A N 1
ATOM 1801 C CA . LYS A 1 245 ? -2.076 -7.704 8.102 1.00 95.00 245 LYS A CA 1
ATOM 1802 C C . LYS A 1 245 ? -2.381 -6.673 7.041 1.00 95.00 245 LYS A C 1
ATOM 1804 O O . LYS A 1 245 ? -3.507 -6.603 6.552 1.00 95.00 245 LYS A O 1
ATOM 1809 N N . THR A 1 246 ? -1.371 -5.903 6.675 1.00 96.25 246 THR A N 1
ATOM 1810 C CA . THR A 1 246 ? -1.464 -4.919 5.604 1.00 96.25 246 THR A CA 1
ATOM 1811 C C . THR A 1 246 ? -0.466 -5.163 4.512 1.00 96.25 246 THR A C 1
ATOM 1813 O O . THR A 1 246 ? 0.598 -5.745 4.728 1.00 96.25 246 THR A O 1
ATOM 1816 N N . GLU A 1 247 ? -0.826 -4.669 3.337 1.00 97.12 247 GLU A N 1
ATOM 1817 C CA . GLU A 1 247 ? 0.051 -4.621 2.189 1.00 97.12 247 GLU A CA 1
ATOM 1818 C C . GLU A 1 247 ? -0.091 -3.284 1.469 1.00 97.12 247 GLU A C 1
ATOM 1820 O O . GLU A 1 247 ? -1.169 -2.692 1.403 1.00 97.12 247 GLU A O 1
ATOM 1825 N N . SER A 1 248 ? 1.023 -2.814 0.926 1.00 98.19 248 SER A N 1
ATOM 1826 C CA . SER A 1 248 ? 1.078 -1.700 -0.011 1.00 98.19 248 SER A CA 1
ATOM 1827 C C . SER A 1 248 ? 1.992 -2.098 -1.163 1.00 98.19 248 SER A C 1
ATOM 1829 O O . SER A 1 248 ? 3.041 -2.704 -0.944 1.00 98.19 248 SER A O 1
ATOM 1831 N N . SER A 1 249 ? 1.611 -1.795 -2.401 1.00 97.50 249 SER A N 1
ATOM 1832 C CA . SER A 1 249 ? 2.403 -2.170 -3.568 1.00 97.50 249 SER A CA 1
ATOM 1833 C C . SER A 1 249 ? 2.304 -1.168 -4.706 1.00 97.50 249 SER A C 1
ATOM 1835 O O . SER A 1 249 ? 1.266 -0.546 -4.917 1.00 97.50 249 SER A O 1
ATOM 1837 N N . ILE A 1 250 ? 3.397 -1.045 -5.455 1.00 95.69 250 ILE A N 1
ATOM 1838 C CA . ILE A 1 250 ? 3.459 -0.340 -6.732 1.00 95.69 250 ILE A CA 1
ATOM 1839 C C . ILE A 1 250 ? 4.085 -1.288 -7.745 1.00 95.69 250 ILE A C 1
ATOM 1841 O O . ILE A 1 250 ? 5.262 -1.653 -7.632 1.00 95.69 250 ILE A O 1
ATOM 1845 N N . LYS A 1 251 ? 3.287 -1.686 -8.737 1.00 90.75 251 LYS A N 1
ATOM 1846 C CA . LYS A 1 251 ? 3.667 -2.676 -9.745 1.00 90.75 251 LYS A CA 1
ATOM 1847 C C . LYS A 1 251 ? 3.454 -2.108 -11.148 1.00 90.75 251 LYS A C 1
ATOM 1849 O O . LYS A 1 251 ? 2.315 -1.815 -11.520 1.00 90.75 251 LYS A O 1
ATOM 1854 N N . PRO A 1 252 ? 4.523 -1.937 -11.941 1.00 87.44 252 PRO A N 1
ATOM 1855 C CA . PRO A 1 252 ? 4.387 -1.627 -13.357 1.00 87.44 252 PRO A CA 1
ATOM 1856 C C . PRO A 1 252 ? 4.039 -2.890 -14.161 1.00 87.44 252 PRO A C 1
ATOM 1858 O O . PRO A 1 252 ? 4.731 -3.903 -14.069 1.00 87.44 252 PRO A O 1
ATOM 1861 N N . ASP A 1 253 ? 3.007 -2.814 -15.001 1.00 86.25 253 ASP A N 1
ATOM 1862 C CA . ASP A 1 253 ? 2.705 -3.814 -16.026 1.00 86.25 253 ASP A CA 1
ATOM 1863 C C . ASP A 1 253 ? 3.101 -3.281 -17.409 1.00 86.25 253 ASP A C 1
ATOM 1865 O O . ASP A 1 253 ? 2.407 -2.479 -18.039 1.00 86.25 253 ASP A O 1
ATOM 1869 N N . PHE A 1 254 ? 4.239 -3.759 -17.908 1.00 76.50 254 PHE A N 1
ATOM 1870 C CA . PHE A 1 254 ? 4.776 -3.363 -19.210 1.00 76.50 254 PHE A CA 1
ATOM 1871 C C . PHE A 1 254 ? 4.003 -3.952 -20.394 1.00 76.50 254 PHE A C 1
ATOM 1873 O O . PHE A 1 254 ? 4.060 -3.391 -21.490 1.00 76.50 254 PHE A O 1
ATOM 1880 N N . ALA A 1 255 ? 3.272 -5.056 -20.201 1.00 75.31 255 ALA A N 1
ATOM 1881 C CA . ALA A 1 255 ? 2.492 -5.672 -21.269 1.00 75.31 255 ALA A CA 1
ATOM 1882 C C . ALA A 1 255 ? 1.259 -4.816 -21.589 1.00 75.31 255 ALA A C 1
ATOM 1884 O O . ALA A 1 255 ? 1.039 -4.432 -22.747 1.00 75.31 255 ALA A O 1
ATOM 1885 N N . SER A 1 256 ? 0.487 -4.450 -20.561 1.00 78.75 256 SER A N 1
ATOM 1886 C CA . SER A 1 256 ? -0.667 -3.555 -20.724 1.00 78.75 256 SER A CA 1
ATOM 1887 C C . SER A 1 256 ? -0.259 -2.083 -20.868 1.00 78.75 256 SER A C 1
ATOM 1889 O O . SER A 1 256 ? -0.902 -1.330 -21.605 1.00 78.75 256 SER A O 1
ATOM 1891 N N . GLY A 1 257 ? 0.864 -1.689 -20.266 1.00 79.62 257 GLY A N 1
ATOM 1892 C CA . GLY A 1 257 ? 1.297 -0.300 -20.146 1.00 79.62 257 GLY A CA 1
ATOM 1893 C C . GLY A 1 257 ? 0.739 0.408 -18.904 1.00 79.62 257 GLY A C 1
ATOM 1894 O O . GLY A 1 257 ? 0.845 1.631 -18.823 1.00 79.62 257 GLY A O 1
ATOM 1895 N N . THR A 1 258 ? 0.136 -0.338 -17.974 1.00 88.62 258 THR A N 1
ATOM 1896 C CA . THR A 1 258 ? -0.556 0.178 -16.788 1.00 88.62 258 THR A CA 1
ATOM 1897 C C . THR A 1 258 ? 0.338 0.147 -15.555 1.00 88.62 258 THR A C 1
ATOM 1899 O O . THR A 1 258 ? 0.956 -0.867 -15.245 1.00 88.62 258 THR A O 1
ATOM 1902 N N . LEU A 1 259 ? 0.387 1.251 -14.818 1.00 91.69 259 LEU A N 1
ATOM 1903 C CA . LEU A 1 259 ? 0.941 1.288 -13.472 1.00 91.69 259 LEU A CA 1
ATOM 1904 C C . LEU A 1 259 ? -0.192 1.093 -12.475 1.00 91.69 259 LEU A C 1
ATOM 1906 O O . LEU A 1 259 ? -1.209 1.782 -12.564 1.00 91.69 259 LEU A O 1
ATOM 1910 N N . VAL A 1 260 ? 0.011 0.182 -11.529 1.00 95.06 260 VAL A N 1
ATOM 1911 C CA . VAL A 1 260 ? -0.944 -0.102 -10.461 1.00 95.06 260 VAL A CA 1
ATOM 1912 C C . VAL A 1 260 ? -0.305 0.253 -9.127 1.00 95.06 260 VAL A C 1
ATOM 1914 O O . VAL A 1 260 ? 0.787 -0.223 -8.812 1.00 95.06 260 VAL A O 1
ATOM 1917 N N . SER A 1 261 ? -0.994 1.085 -8.354 1.00 97.06 261 SER A N 1
ATOM 1918 C CA . SER A 1 261 ? -0.732 1.314 -6.937 1.00 97.06 261 SER A CA 1
ATOM 1919 C C . SER A 1 261 ? -1.873 0.698 -6.130 1.00 97.06 261 SER A C 1
ATOM 1921 O O . SER A 1 261 ? -3.040 0.849 -6.498 1.00 97.06 261 SER A O 1
ATOM 1923 N N . SER A 1 262 ? -1.561 -0.015 -5.053 1.00 97.38 262 SER A N 1
ATOM 1924 C CA . SER A 1 262 ? -2.566 -0.645 -4.195 1.00 97.38 262 SER A CA 1
ATOM 1925 C C . SER A 1 262 ? -2.167 -0.599 -2.730 1.00 97.38 262 SER A C 1
ATOM 1927 O O . SER A 1 262 ? -0.989 -0.741 -2.408 1.00 97.38 262 SER A O 1
ATOM 1929 N N . SER A 1 263 ? -3.141 -0.491 -1.836 1.00 97.25 263 SER A N 1
ATOM 1930 C CA . SER A 1 263 ? -2.915 -0.582 -0.393 1.00 97.25 263 SER A CA 1
ATOM 1931 C C . SER A 1 263 ? -4.159 -1.062 0.353 1.00 97.25 263 SER A C 1
ATOM 1933 O O . SER A 1 263 ? -5.277 -0.946 -0.156 1.00 97.25 263 SER A O 1
ATOM 1935 N N . GLY A 1 264 ? -3.980 -1.611 1.554 1.00 95.94 264 GLY A N 1
ATOM 1936 C CA . GLY A 1 264 ? -5.087 -2.025 2.416 1.00 95.94 264 GLY A CA 1
ATOM 1937 C C . GLY A 1 264 ? -4.767 -3.240 3.280 1.00 95.94 264 GLY A C 1
ATOM 1938 O O . GLY A 1 264 ? -3.611 -3.489 3.628 1.00 95.94 264 GLY A O 1
ATOM 1939 N N . ILE A 1 265 ? -5.814 -3.989 3.630 1.00 93.62 265 ILE A N 1
ATOM 1940 C CA . ILE A 1 265 ? -5.695 -5.281 4.318 1.00 93.62 265 ILE A CA 1
ATOM 1941 C C . ILE A 1 265 ? -5.203 -6.324 3.311 1.00 93.62 265 ILE A C 1
ATOM 1943 O O . ILE A 1 265 ? -5.639 -6.331 2.161 1.00 93.62 265 ILE A O 1
ATOM 1947 N N . ALA A 1 266 ? -4.266 -7.171 3.734 1.00 83.31 266 ALA A N 1
ATOM 1948 C CA . ALA A 1 266 ? -3.576 -8.090 2.838 1.00 83.31 266 ALA A CA 1
ATOM 1949 C C . ALA A 1 266 ? -4.490 -9.208 2.305 1.00 83.31 266 ALA A C 1
ATOM 1951 O O . ALA A 1 266 ? -5.101 -9.944 3.082 1.00 83.31 266 ALA A O 1
ATOM 1952 N N . GLY A 1 267 ? -4.513 -9.389 0.979 1.00 80.12 267 GLY A N 1
ATOM 1953 C CA . GLY A 1 267 ? -5.233 -10.488 0.327 1.00 80.12 267 GLY A CA 1
ATOM 1954 C C . GLY A 1 267 ? -6.731 -10.534 0.660 1.00 80.12 267 GLY A C 1
ATOM 1955 O O . GLY A 1 267 ? -7.421 -9.522 0.574 1.00 80.12 267 GLY A O 1
ATOM 1956 N N . ASP A 1 268 ? -7.215 -11.725 1.027 1.00 78.62 268 ASP A N 1
ATOM 1957 C CA . ASP A 1 268 ? -8.603 -11.972 1.456 1.00 78.62 268 ASP A CA 1
ATOM 1958 C C . ASP A 1 268 ? -8.743 -11.998 2.990 1.00 78.62 268 ASP A C 1
ATOM 1960 O O . ASP A 1 268 ? -9.752 -12.465 3.526 1.00 78.62 268 ASP A O 1
ATOM 1964 N N . GLU A 1 269 ? -7.720 -11.545 3.722 1.00 86.00 269 GLU A N 1
ATOM 1965 C CA . GLU A 1 269 ? -7.789 -11.486 5.178 1.00 86.00 269 GLU A CA 1
ATOM 1966 C C . GLU A 1 269 ? -8.814 -10.453 5.641 1.00 86.00 269 GLU A C 1
ATOM 1968 O O . GLU A 1 269 ? -9.259 -9.579 4.896 1.00 86.00 269 GLU A O 1
ATOM 1973 N N . SER A 1 270 ? -9.215 -10.572 6.900 1.00 88.94 270 SER A N 1
ATOM 1974 C CA . SER A 1 270 ? -10.199 -9.688 7.496 1.00 88.94 270 SER A CA 1
ATOM 1975 C C . SER A 1 270 ? -9.872 -9.443 8.958 1.00 88.94 270 SER A C 1
ATOM 1977 O O . SER A 1 270 ? -9.367 -10.341 9.635 1.00 88.94 270 SER A O 1
ATOM 1979 N N . VAL A 1 271 ? -10.193 -8.254 9.451 1.00 93.50 271 VAL A N 1
ATOM 1980 C CA . VAL A 1 271 ? -9.856 -7.833 10.813 1.00 93.50 271 VAL A CA 1
ATOM 1981 C C . VAL A 1 271 ? -11.120 -7.747 11.660 1.00 93.50 271 VAL A C 1
ATOM 1983 O O . VAL A 1 271 ? -12.103 -7.137 11.244 1.00 93.50 271 VAL A O 1
ATOM 1986 N N . ASN A 1 272 ? -11.081 -8.325 12.861 1.00 95.31 272 ASN A N 1
ATOM 1987 C CA . ASN A 1 272 ? -12.112 -8.123 13.871 1.00 95.31 272 ASN A CA 1
ATOM 1988 C C . ASN A 1 272 ? -11.642 -7.067 14.869 1.00 95.31 272 ASN A C 1
ATOM 1990 O O . ASN A 1 272 ? -10.513 -7.138 15.366 1.00 95.31 272 ASN A O 1
ATOM 1994 N N . ILE A 1 273 ? -12.509 -6.097 15.151 1.00 95.19 273 ILE A N 1
ATOM 1995 C CA . ILE A 1 273 ? -12.242 -5.003 16.087 1.00 95.19 273 ILE A CA 1
ATOM 1996 C C . ILE A 1 273 ? -13.359 -4.977 17.123 1.00 95.19 273 ILE A C 1
ATOM 1998 O O . ILE A 1 273 ? -14.534 -4.882 16.773 1.00 95.19 273 ILE A O 1
ATOM 2002 N N . PHE A 1 274 ? -12.980 -5.008 18.393 1.00 93.19 274 PHE A N 1
ATOM 2003 C CA . PHE A 1 274 ? -13.876 -4.919 19.536 1.00 93.19 274 PHE A CA 1
ATOM 2004 C C . PHE A 1 274 ? -13.538 -3.662 20.327 1.00 93.19 274 PHE A C 1
ATOM 2006 O O . PHE A 1 274 ? -12.369 -3.364 20.575 1.00 93.19 274 PHE A O 1
ATOM 2013 N N . LEU A 1 275 ? -14.559 -2.904 20.707 1.00 90.44 275 LEU A N 1
ATOM 2014 C CA . LEU A 1 275 ? -14.420 -1.645 21.426 1.00 90.44 275 LEU A CA 1
ATOM 2015 C C . LEU A 1 275 ? -15.267 -1.655 22.697 1.00 90.44 275 LEU A C 1
ATOM 2017 O O . LEU A 1 275 ? -16.411 -2.116 22.693 1.00 90.44 275 LEU A O 1
ATOM 2021 N N . LEU A 1 276 ? -14.705 -1.083 23.766 1.00 87.44 276 LEU A N 1
ATOM 2022 C CA . LEU A 1 276 ? -15.340 -0.925 25.078 1.00 87.44 276 LEU A CA 1
ATOM 2023 C C . LEU A 1 276 ? -15.909 -2.246 25.631 1.00 87.44 276 LEU A C 1
ATOM 2025 O O . LEU A 1 276 ? -17.087 -2.315 25.982 1.00 87.44 276 LEU A O 1
ATOM 2029 N N . GLY A 1 277 ? -15.088 -3.298 25.674 1.00 84.00 277 GLY A N 1
ATOM 2030 C CA . GLY A 1 277 ? -15.483 -4.622 26.164 1.00 84.00 277 GLY A CA 1
ATOM 2031 C C . GLY A 1 277 ? -16.701 -5.177 25.425 1.00 84.00 277 GLY A C 1
ATOM 2032 O O . GLY A 1 277 ? -17.737 -5.407 26.043 1.00 84.00 277 GLY A O 1
ATOM 2033 N N . ASP A 1 278 ? -16.586 -5.329 24.104 1.00 88.00 278 ASP A N 1
ATOM 2034 C CA . ASP A 1 278 ? -17.626 -5.850 23.203 1.00 88.00 278 ASP A CA 1
ATOM 2035 C C . ASP A 1 278 ? -18.880 -4.984 23.027 1.00 88.00 278 ASP A C 1
ATOM 2037 O O . ASP A 1 278 ? -19.830 -5.414 22.368 1.00 88.00 278 ASP A O 1
ATOM 2041 N N . THR A 1 279 ? -18.898 -3.753 23.552 1.00 89.75 279 THR A N 1
ATOM 2042 C CA . THR A 1 279 ? -20.007 -2.812 23.313 1.00 89.75 279 THR A CA 1
ATOM 2043 C C . THR A 1 279 ? -20.182 -2.525 21.821 1.00 89.75 279 THR A C 1
ATOM 2045 O O . THR A 1 279 ? -21.308 -2.378 21.353 1.00 89.75 279 THR A O 1
ATOM 2048 N N . LEU A 1 280 ? -19.083 -2.453 21.067 1.00 93.12 280 LEU A N 1
ATOM 2049 C CA . LEU A 1 280 ? -19.094 -2.339 19.611 1.00 93.12 280 LEU A CA 1
ATOM 2050 C C . LEU A 1 280 ? -18.163 -3.395 19.012 1.00 93.12 280 LEU A C 1
ATOM 2052 O O . LEU A 1 280 ? -16.981 -3.438 19.349 1.00 93.12 280 LEU A O 1
ATOM 2056 N N . LYS A 1 281 ? -18.701 -4.213 18.106 1.00 95.56 281 LYS A N 1
ATOM 2057 C CA . LYS A 1 281 ? -17.971 -5.231 17.345 1.00 95.56 281 LYS A CA 1
ATOM 2058 C C . LYS A 1 281 ? -18.019 -4.884 15.865 1.00 95.56 281 LYS A C 1
ATOM 2060 O O . LYS A 1 281 ? -19.090 -4.601 15.333 1.00 95.56 281 LYS A O 1
ATOM 2065 N N . ILE A 1 282 ? -16.870 -4.909 15.206 1.00 96.44 282 ILE A N 1
ATOM 2066 C CA . ILE A 1 282 ? -16.737 -4.776 13.756 1.00 96.44 282 ILE A CA 1
ATOM 2067 C C . ILE A 1 282 ? -16.154 -6.092 13.267 1.00 96.44 282 ILE A C 1
ATOM 2069 O O . ILE A 1 282 ? -15.017 -6.430 13.606 1.00 96.44 282 ILE A O 1
ATOM 2073 N N . GLU A 1 283 ? -16.943 -6.835 12.501 1.00 95.88 283 GLU A N 1
ATOM 2074 C CA . GLU A 1 283 ? -16.595 -8.189 12.090 1.00 95.88 283 GLU A CA 1
ATOM 2075 C C . GLU A 1 283 ? -16.130 -8.229 10.640 1.00 95.88 283 GLU A C 1
ATOM 2077 O O . GLU A 1 283 ? -16.757 -7.659 9.743 1.00 95.88 283 GLU A O 1
ATOM 2082 N N . ALA A 1 284 ? -15.037 -8.955 10.417 1.00 95.06 284 ALA A N 1
ATOM 2083 C CA . ALA A 1 284 ? -14.450 -9.221 9.115 1.00 95.06 284 ALA A CA 1
ATOM 2084 C C . ALA A 1 284 ? -14.251 -7.956 8.256 1.00 95.06 284 ALA A C 1
ATOM 2086 O O . ALA A 1 284 ? -14.630 -7.919 7.084 1.00 95.06 284 ALA A O 1
ATOM 2087 N N . LEU A 1 285 ? -13.642 -6.917 8.836 1.00 96.25 285 LEU A N 1
ATOM 2088 C CA . LEU A 1 285 ? -13.285 -5.709 8.102 1.00 96.25 285 LEU A CA 1
ATOM 2089 C C . LEU A 1 285 ? -12.287 -6.036 6.990 1.00 96.25 285 LEU A C 1
ATOM 2091 O O . LEU A 1 285 ? -11.228 -6.606 7.249 1.00 96.25 285 LEU A O 1
ATOM 2095 N N . GLN A 1 286 ? -12.603 -5.591 5.781 1.00 95.81 286 GLN A N 1
ATOM 2096 C CA . GLN A 1 286 ? -11.726 -5.558 4.618 1.00 95.81 286 GLN A CA 1
ATOM 2097 C C . GLN A 1 286 ? -11.660 -4.131 4.089 1.00 95.81 286 GLN A C 1
ATOM 2099 O O . GLN A 1 286 ? -12.663 -3.419 4.086 1.00 95.81 286 GLN A O 1
ATOM 2104 N N . VAL A 1 287 ? -10.481 -3.716 3.632 1.00 96.06 287 VAL A N 1
ATOM 2105 C CA . VAL A 1 287 ? -10.242 -2.383 3.070 1.00 96.06 287 VAL A CA 1
ATOM 2106 C C . VAL A 1 287 ? -9.240 -2.499 1.945 1.00 96.06 287 VAL A C 1
ATOM 2108 O O . VAL A 1 287 ? -8.214 -3.162 2.107 1.00 96.06 287 VAL A O 1
ATOM 2111 N N . LYS A 1 288 ? -9.514 -1.820 0.832 1.00 96.56 288 LYS A N 1
ATOM 2112 C CA . LYS A 1 288 ? -8.626 -1.775 -0.320 1.00 96.56 288 LYS A CA 1
ATOM 2113 C C . LYS A 1 288 ? -8.741 -0.447 -1.061 1.00 96.56 288 LYS A C 1
ATOM 2115 O O . LYS A 1 288 ? -9.829 -0.050 -1.468 1.00 96.56 288 LYS A O 1
ATOM 2120 N N . ALA A 1 289 ? -7.604 0.193 -1.296 1.00 97.56 289 ALA A N 1
ATOM 2121 C CA . ALA A 1 289 ? -7.456 1.279 -2.253 1.00 97.56 289 ALA A CA 1
ATOM 2122 C C . ALA A 1 289 ? -6.672 0.765 -3.464 1.00 97.56 289 ALA A C 1
ATOM 2124 O O . ALA A 1 289 ? -5.628 0.126 -3.310 1.00 97.56 289 ALA A O 1
ATOM 2125 N N . ILE A 1 290 ? -7.167 1.035 -4.671 1.00 97.12 290 ILE A N 1
ATOM 2126 C CA . ILE A 1 290 ? -6.481 0.718 -5.926 1.00 97.12 290 ILE A CA 1
ATOM 2127 C C . ILE A 1 290 ? -6.509 1.953 -6.818 1.00 97.12 290 ILE A C 1
ATOM 2129 O O . ILE A 1 290 ? -7.562 2.553 -7.032 1.00 97.12 290 ILE A O 1
ATOM 2133 N N . ALA A 1 291 ? -5.353 2.305 -7.366 1.00 96.94 291 ALA A N 1
ATOM 2134 C CA . ALA A 1 291 ? -5.219 3.341 -8.372 1.00 96.94 291 ALA A CA 1
ATOM 2135 C C . ALA A 1 291 ? -4.441 2.803 -9.578 1.00 96.94 291 ALA A C 1
ATOM 2137 O O . ALA A 1 291 ? -3.357 2.237 -9.435 1.00 96.94 291 ALA A O 1
ATOM 2138 N N . GLU A 1 292 ? -4.989 3.006 -10.772 1.00 94.94 292 GLU A N 1
ATOM 2139 C CA . GLU A 1 292 ? -4.448 2.532 -12.042 1.00 94.94 292 GLU A CA 1
ATOM 2140 C C . GLU A 1 292 ? -4.369 3.678 -13.051 1.00 94.94 292 GLU A C 1
ATOM 2142 O O . GLU A 1 292 ? -5.306 4.464 -13.206 1.00 94.94 292 GLU A O 1
ATOM 2147 N N . ALA A 1 293 ? -3.258 3.766 -13.776 1.00 92.00 293 ALA A N 1
ATOM 2148 C CA . ALA A 1 293 ? -3.093 4.716 -14.872 1.00 92.00 293 ALA A CA 1
ATOM 2149 C C . ALA A 1 293 ? -2.204 4.119 -15.963 1.00 92.00 293 ALA A C 1
ATOM 2151 O O . ALA A 1 293 ? -1.337 3.298 -15.681 1.00 92.00 293 ALA A O 1
ATOM 2152 N N . ASN A 1 294 ? -2.387 4.541 -17.214 1.00 86.69 294 ASN A N 1
ATOM 2153 C CA . ASN A 1 294 ? -1.573 4.063 -18.340 1.00 86.69 294 ASN A CA 1
ATOM 2154 C C . ASN A 1 294 ? -1.217 5.151 -19.370 1.00 86.69 294 ASN A C 1
ATOM 2156 O O . ASN A 1 294 ? -0.622 4.862 -20.411 1.00 86.69 294 ASN A O 1
ATOM 2160 N N . GLY A 1 295 ? -1.570 6.407 -19.087 1.00 80.25 295 GLY A N 1
ATOM 2161 C CA . GLY A 1 295 ? -1.281 7.558 -19.939 1.00 80.25 295 GLY A CA 1
ATOM 2162 C C . GLY A 1 295 ? -2.187 7.707 -21.164 1.00 80.25 295 GLY A C 1
ATOM 2163 O O . GLY A 1 295 ? -1.894 8.554 -22.008 1.00 80.25 295 GLY A O 1
ATOM 2164 N N . LYS A 1 296 ? -3.256 6.909 -21.306 1.00 82.44 296 LYS A N 1
ATOM 2165 C CA . LYS A 1 296 ? -4.249 7.081 -22.376 1.00 82.44 296 LYS A CA 1
ATOM 2166 C C . LYS A 1 296 ? -5.481 7.849 -21.886 1.00 82.44 296 LYS A C 1
ATOM 2168 O O . LYS A 1 296 ? -6.008 7.513 -20.824 1.00 82.44 296 LYS A O 1
ATOM 2173 N N . PRO A 1 297 ? -6.008 8.799 -22.680 1.00 82.44 297 PRO A N 1
ATOM 2174 C CA . PRO A 1 297 ? -7.180 9.573 -22.292 1.00 82.44 297 PRO A CA 1
ATOM 2175 C C . PRO A 1 297 ? -8.359 8.701 -21.841 1.00 82.44 297 PRO A C 1
ATOM 2177 O O . PRO A 1 297 ? -8.766 7.785 -22.552 1.00 82.44 297 PRO A O 1
ATOM 2180 N N . GLY A 1 298 ? -8.902 9.004 -20.662 1.00 82.94 298 GLY A N 1
ATOM 2181 C CA . GLY A 1 298 ? -10.046 8.317 -20.057 1.00 82.94 298 GLY A CA 1
ATOM 2182 C C . GLY A 1 298 ? -9.753 6.967 -19.390 1.00 82.94 298 GLY A C 1
ATOM 2183 O O . GLY A 1 298 ? -10.684 6.360 -18.872 1.00 82.94 298 GLY A O 1
ATOM 2184 N N . GLU A 1 299 ? -8.506 6.483 -19.378 1.00 88.12 299 GLU A N 1
ATOM 2185 C CA . GLU A 1 299 ? -8.178 5.143 -18.855 1.00 88.12 299 GLU A CA 1
ATOM 2186 C C . GLU A 1 299 ? -7.626 5.135 -17.412 1.00 88.12 299 GLU A C 1
ATOM 2188 O O . GLU A 1 299 ? -7.336 4.064 -16.881 1.00 88.12 299 GLU A O 1
ATOM 2193 N N . ALA A 1 300 ? -7.516 6.290 -16.746 1.00 91.94 300 ALA A N 1
ATOM 2194 C CA . ALA A 1 300 ? -7.166 6.355 -15.324 1.00 91.94 300 ALA A CA 1
ATOM 2195 C C . ALA A 1 300 ? -8.342 5.915 -14.435 1.00 91.94 300 ALA A C 1
ATOM 2197 O O . ALA A 1 300 ? -9.472 6.363 -14.634 1.00 91.94 300 ALA A O 1
ATOM 2198 N N . LYS A 1 301 ? -8.078 5.061 -13.441 1.00 94.81 301 LYS A N 1
ATOM 2199 C CA . LYS A 1 301 ? -9.088 4.502 -12.532 1.00 94.81 301 LYS A CA 1
ATOM 2200 C C . LYS A 1 301 ? -8.618 4.581 -11.091 1.00 94.81 301 LYS A C 1
ATOM 2202 O O . LYS A 1 301 ? -7.486 4.229 -10.786 1.00 94.81 301 LYS A O 1
ATOM 2207 N N . ALA A 1 302 ? -9.508 4.995 -10.207 1.00 96.62 302 ALA A N 1
ATOM 2208 C CA . ALA A 1 302 ? -9.318 4.972 -8.768 1.00 96.62 302 ALA A CA 1
ATOM 2209 C C . ALA A 1 302 ? -10.528 4.270 -8.158 1.00 96.62 302 ALA A C 1
ATOM 2211 O O . ALA A 1 302 ? -11.643 4.516 -8.605 1.00 96.62 302 ALA A O 1
ATOM 2212 N N . ASN A 1 303 ? -10.299 3.382 -7.198 1.00 96.88 303 ASN A N 1
ATOM 2213 C CA . ASN A 1 303 ? -11.355 2.727 -6.442 1.00 96.88 303 ASN A CA 1
ATOM 2214 C C . ASN A 1 303 ? -10.923 2.579 -4.983 1.00 96.88 303 ASN A C 1
ATOM 2216 O O . ASN A 1 303 ? -9.897 1.947 -4.704 1.00 96.88 303 ASN A O 1
ATOM 2220 N N . PHE A 1 304 ? -11.697 3.146 -4.066 1.00 96.94 304 PHE A N 1
ATOM 2221 C CA . PHE A 1 304 ? -11.600 2.860 -2.642 1.00 96.94 304 PHE A CA 1
ATOM 2222 C C . PHE A 1 304 ? -12.809 2.022 -2.237 1.00 96.94 304 PHE A C 1
ATOM 2224 O O . PHE A 1 304 ? -13.950 2.423 -2.423 1.00 96.94 304 PHE A O 1
ATOM 2231 N N . ASN A 1 305 ? -12.562 0.846 -1.668 1.00 95.44 305 ASN A N 1
ATOM 2232 C CA . ASN A 1 305 ? -13.629 -0.033 -1.216 1.00 95.44 305 ASN A CA 1
ATOM 2233 C C . ASN A 1 305 ? -13.316 -0.602 0.164 1.00 95.44 305 ASN A C 1
ATOM 2235 O O . ASN A 1 305 ? -12.173 -0.938 0.482 1.00 95.44 305 ASN A O 1
ATOM 2239 N N . TRP A 1 306 ? -14.361 -0.776 0.959 1.00 95.69 306 TRP A N 1
ATOM 2240 C CA . TRP A 1 306 ? -14.296 -1.475 2.228 1.00 95.69 306 TRP A CA 1
ATOM 2241 C C . TRP A 1 306 ? -15.582 -2.265 2.464 1.00 95.69 306 TRP A C 1
ATOM 2243 O O . TRP A 1 306 ? -16.659 -1.938 1.962 1.00 95.69 306 TRP A O 1
ATOM 2253 N N . SER A 1 307 ? -15.467 -3.329 3.246 1.00 95.38 307 SER A N 1
ATOM 2254 C CA . SER A 1 307 ? -16.595 -4.169 3.626 1.00 95.38 307 SER A CA 1
ATOM 2255 C C . SER A 1 307 ? -16.403 -4.744 5.016 1.00 95.38 307 SER A C 1
ATOM 2257 O O . SER A 1 307 ? -15.292 -4.816 5.529 1.00 95.38 307 SER A O 1
ATOM 2259 N N . VAL A 1 308 ? -17.509 -5.159 5.613 1.00 96.56 308 VAL A N 1
ATOM 2260 C CA . VAL A 1 308 ? -17.595 -5.826 6.913 1.00 96.56 308 VAL A CA 1
ATOM 2261 C C . VAL A 1 308 ? -18.669 -6.901 6.797 1.00 96.56 308 VAL A C 1
ATOM 2263 O O . VAL A 1 308 ? -19.609 -6.738 6.009 1.00 96.56 308 VAL A O 1
ATOM 2266 N N . ALA A 1 309 ? -18.545 -7.981 7.564 1.00 96.50 309 ALA A N 1
ATOM 2267 C CA . ALA A 1 309 ? -19.620 -8.959 7.704 1.00 96.50 309 ALA A CA 1
ATOM 2268 C C . ALA A 1 309 ? -20.791 -8.346 8.478 1.00 96.50 309 ALA A C 1
ATOM 2270 O O . ALA A 1 309 ? -21.931 -8.397 8.017 1.00 96.50 309 ALA A O 1
ATOM 2271 N N . ASP A 1 310 ? -20.490 -7.703 9.607 1.00 97.12 310 ASP A N 1
ATOM 2272 C CA . ASP A 1 310 ? -21.466 -6.973 10.404 1.00 97.12 310 ASP A CA 1
ATOM 2273 C C . ASP A 1 310 ? -20.797 -5.901 11.282 1.00 97.12 310 ASP A C 1
ATOM 2275 O O . ASP A 1 310 ? -19.578 -5.884 11.483 1.00 97.12 310 ASP A O 1
ATOM 2279 N N . ILE A 1 311 ? -21.617 -4.990 11.801 1.00 96.75 311 ILE A N 1
ATOM 2280 C CA . ILE A 1 311 ? -21.261 -4.057 12.866 1.00 96.75 311 ILE A CA 1
ATOM 2281 C C . ILE A 1 311 ? -22.333 -4.182 13.940 1.00 96.75 311 ILE A C 1
ATOM 2283 O O . ILE A 1 311 ? -23.490 -3.832 13.705 1.00 96.75 311 ILE A O 1
ATOM 2287 N N . ILE A 1 312 ? -21.948 -4.662 15.117 1.00 96.12 312 ILE A N 1
ATOM 2288 C CA . ILE A 1 312 ? -22.871 -5.035 16.187 1.00 96.12 312 ILE A CA 1
ATOM 2289 C C . ILE A 1 312 ? -22.660 -4.104 17.376 1.00 96.12 312 ILE A C 1
ATOM 2291 O O . ILE A 1 312 ? -21.541 -3.952 17.864 1.00 96.12 312 ILE A O 1
ATOM 2295 N N . LEU A 1 313 ? -23.747 -3.504 17.862 1.00 93.12 313 LEU A N 1
ATOM 2296 C CA . LEU A 1 313 ? -23.783 -2.852 19.166 1.00 93.12 313 LEU A CA 1
ATOM 2297 C C . LEU A 1 313 ? -24.365 -3.803 20.205 1.00 93.12 313 LEU A C 1
ATOM 2299 O O . LEU A 1 313 ? -25.477 -4.304 20.037 1.00 93.12 313 LEU A O 1
ATOM 2303 N N . ASN A 1 314 ? -23.638 -4.008 21.298 1.00 89.44 314 ASN A N 1
ATOM 2304 C CA . ASN A 1 314 ? -24.120 -4.749 22.451 1.00 89.44 314 ASN A CA 1
ATOM 2305 C C . ASN A 1 314 ? -24.677 -3.780 23.498 1.00 89.44 314 ASN A C 1
ATOM 2307 O O . ASN A 1 314 ? -23.944 -3.036 24.152 1.00 89.44 314 ASN A O 1
ATOM 2311 N N . TYR A 1 315 ? -25.996 -3.789 23.656 1.00 80.62 315 TYR A N 1
ATOM 2312 C CA . TYR A 1 315 ? -26.681 -3.009 24.673 1.00 80.62 315 TYR A CA 1
ATOM 2313 C C . TYR A 1 315 ? -26.814 -3.847 25.948 1.00 80.62 315 TYR A C 1
ATOM 2315 O O . TYR A 1 315 ? -27.442 -4.905 25.895 1.00 80.62 315 TYR A O 1
ATOM 2323 N N . PRO A 1 316 ? -26.384 -3.352 27.124 1.00 71.19 316 PRO A N 1
ATOM 2324 C CA . PRO A 1 316 ? -26.440 -4.116 28.376 1.00 71.19 316 PRO A CA 1
ATOM 2325 C C . PRO A 1 316 ? -27.823 -4.681 28.747 1.00 71.19 316 PRO A C 1
ATOM 2327 O O . PRO A 1 316 ? -27.913 -5.646 29.497 1.00 71.19 316 PRO A O 1
ATOM 2330 N N . ILE A 1 317 ? -28.902 -4.065 28.252 1.00 73.94 317 ILE A N 1
ATOM 2331 C CA . ILE A 1 317 ? -30.294 -4.422 28.579 1.00 73.94 317 ILE A CA 1
ATOM 2332 C C . ILE A 1 317 ? -31.019 -5.069 27.388 1.00 73.94 317 ILE A C 1
ATOM 2334 O O . ILE A 1 317 ? -31.903 -5.897 27.583 1.00 73.94 317 ILE A O 1
ATOM 2338 N N . ILE A 1 318 ? -30.676 -4.673 26.160 1.00 74.50 318 ILE A N 1
ATOM 2339 C CA . ILE A 1 318 ? -31.421 -5.033 24.939 1.00 74.50 318 ILE A CA 1
ATOM 2340 C C . ILE A 1 318 ? -30.722 -6.184 24.189 1.00 74.50 318 ILE A C 1
ATOM 2342 O O . ILE A 1 318 ? -31.355 -6.865 23.387 1.00 74.50 318 ILE A O 1
ATOM 2346 N N . GLY A 1 319 ? -29.448 -6.448 24.497 1.00 85.19 319 GLY A N 1
ATOM 2347 C CA . GLY A 1 319 ? -28.617 -7.435 23.818 1.00 85.19 319 GLY A CA 1
ATOM 2348 C C . GLY A 1 319 ? -27.958 -6.879 22.557 1.00 85.19 319 GLY A C 1
ATOM 2349 O O . GLY A 1 319 ? -27.826 -5.666 22.376 1.00 85.19 319 GLY A O 1
ATOM 2350 N N . GLU A 1 320 ? -27.521 -7.787 21.690 1.00 92.75 320 GLU A N 1
ATOM 2351 C CA . GLU A 1 320 ? -26.810 -7.466 20.456 1.00 92.75 320 GLU A CA 1
ATOM 2352 C C . GLU A 1 320 ? -27.769 -6.998 19.354 1.00 92.75 320 GLU A C 1
ATOM 2354 O O . GLU A 1 320 ? -28.796 -7.622 19.082 1.00 92.75 320 GLU A O 1
ATOM 2359 N N . LYS A 1 321 ? -27.416 -5.895 18.693 1.00 93.25 321 LYS A N 1
ATOM 2360 C CA . LYS A 1 321 ? -28.131 -5.363 17.533 1.00 93.25 321 LYS A CA 1
ATOM 2361 C C . LYS A 1 321 ? -27.133 -5.013 16.430 1.00 93.25 321 LYS A C 1
ATOM 2363 O O . LYS A 1 321 ? -26.251 -4.181 16.642 1.00 93.25 321 LYS A O 1
ATOM 2368 N N . SER A 1 322 ? -27.328 -5.577 15.239 1.00 95.81 322 SER A N 1
ATOM 2369 C CA . SER A 1 322 ? -26.648 -5.111 14.025 1.00 95.81 322 SER A CA 1
ATOM 2370 C C . SER A 1 322 ? -27.073 -3.679 13.691 1.00 95.81 322 SER A C 1
ATOM 2372 O O . SER A 1 322 ? -28.264 -3.351 13.671 1.00 95.81 322 SER A O 1
ATOM 2374 N N . ILE A 1 323 ? -26.092 -2.824 13.421 1.00 95.81 323 ILE A N 1
ATOM 2375 C CA . ILE A 1 323 ? -26.280 -1.431 13.008 1.00 95.81 323 ILE A CA 1
ATOM 2376 C C . ILE A 1 323 ? -25.758 -1.157 11.597 1.00 95.81 323 ILE A C 1
ATOM 2378 O O . ILE A 1 323 ? -25.764 -0.007 11.162 1.00 95.81 323 ILE A O 1
ATOM 2382 N N . LEU A 1 324 ? -25.321 -2.181 10.857 1.00 96.00 324 LEU A N 1
ATOM 2383 C CA . LEU A 1 324 ? -24.710 -2.002 9.539 1.00 96.00 324 LEU A CA 1
ATOM 2384 C C . LEU A 1 324 ? -25.652 -1.305 8.542 1.00 96.00 324 LEU A C 1
ATOM 2386 O O . LEU A 1 324 ? -25.229 -0.405 7.814 1.00 96.00 324 LEU A O 1
ATOM 2390 N N . SER A 1 325 ? -26.934 -1.687 8.514 1.00 95.12 325 SER A N 1
ATOM 2391 C CA . SER A 1 325 ? -27.939 -1.054 7.645 1.00 95.12 325 SER A CA 1
ATOM 2392 C C . SER A 1 325 ? -28.212 0.396 8.035 1.00 95.12 325 SER A C 1
ATOM 2394 O O . SER A 1 325 ? -28.314 1.264 7.164 1.00 95.12 325 SER A O 1
ATOM 2396 N N . ASP A 1 326 ? -28.303 0.657 9.341 1.00 95.00 326 ASP A N 1
ATOM 2397 C CA . ASP A 1 326 ? -28.551 1.988 9.895 1.00 95.00 326 ASP A CA 1
ATOM 2398 C C . ASP A 1 326 ? -27.369 2.909 9.547 1.00 95.00 326 ASP A C 1
ATOM 2400 O O . ASP A 1 326 ? -27.571 4.004 9.020 1.00 95.00 326 ASP A O 1
ATOM 2404 N N . LEU A 1 327 ? -26.135 2.420 9.713 1.00 95.12 327 LEU A N 1
ATOM 2405 C CA . LEU A 1 327 ? -24.907 3.144 9.394 1.00 95.12 327 LEU A CA 1
ATOM 2406 C C . LEU A 1 327 ? -24.769 3.444 7.895 1.00 95.12 327 LEU A C 1
ATOM 2408 O O . LEU A 1 327 ? -24.457 4.576 7.535 1.00 95.12 327 LEU A O 1
ATOM 2412 N N . LYS A 1 328 ? -25.053 2.473 7.013 1.00 93.81 328 LYS A N 1
ATOM 2413 C CA . LYS A 1 328 ? -25.026 2.686 5.552 1.00 93.81 328 LYS A CA 1
ATOM 2414 C C . LYS A 1 328 ? -26.083 3.685 5.078 1.00 93.81 328 LYS A C 1
ATOM 2416 O O . LYS A 1 328 ? -25.852 4.393 4.105 1.00 93.81 328 LYS A O 1
ATOM 2421 N N . THR A 1 329 ? -27.230 3.748 5.753 1.00 94.81 329 THR A N 1
ATOM 2422 C CA . THR A 1 329 ? -28.339 4.637 5.366 1.00 94.81 329 THR A CA 1
ATOM 2423 C C . THR A 1 329 ? -28.152 6.054 5.903 1.00 94.81 329 THR A C 1
ATOM 2425 O O . THR A 1 329 ? -28.448 7.025 5.213 1.00 94.81 329 THR A O 1
ATOM 2428 N N . GLN A 1 330 ? -27.684 6.185 7.145 1.00 94.88 330 GLN A N 1
ATOM 2429 C CA . GLN A 1 330 ? -27.617 7.467 7.854 1.00 94.88 330 GLN A CA 1
ATOM 2430 C C . GLN A 1 330 ? -26.216 8.092 7.834 1.00 94.88 330 GLN A C 1
ATOM 2432 O O . GLN A 1 330 ? -26.052 9.248 8.221 1.00 94.88 330 GLN A O 1
ATOM 2437 N N . GLY A 1 331 ? -25.191 7.331 7.440 1.00 94.50 331 GLY A N 1
ATOM 2438 C CA . GLY A 1 331 ? -23.781 7.727 7.483 1.00 94.50 331 GLY A CA 1
ATOM 2439 C C . GLY A 1 331 ? -23.177 7.751 8.892 1.00 94.50 331 GLY A C 1
ATOM 2440 O O . GLY A 1 331 ? -21.959 7.846 9.037 1.00 94.50 331 GLY A O 1
ATOM 2441 N N . LYS A 1 332 ? -24.009 7.660 9.937 1.00 95.50 332 LYS A N 1
ATOM 2442 C CA . LYS A 1 332 ? -23.608 7.652 11.346 1.00 95.50 332 LYS A CA 1
ATOM 2443 C C . LYS A 1 332 ? -24.645 6.971 12.233 1.00 95.50 332 LYS A C 1
ATOM 2445 O O . LYS A 1 332 ? -25.831 6.978 11.915 1.00 95.50 332 LYS A O 1
ATOM 2450 N N . VAL A 1 333 ? -24.193 6.443 13.363 1.00 93.94 333 VAL A N 1
ATOM 2451 C CA . VAL A 1 333 ? -25.019 5.909 14.445 1.00 93.94 333 VAL A CA 1
ATOM 2452 C C . VAL A 1 333 ? -24.439 6.393 15.769 1.00 93.94 333 VAL A C 1
ATOM 2454 O O . VAL A 1 333 ? -23.253 6.215 16.049 1.00 93.94 333 VAL A O 1
ATOM 2457 N N . ASP A 1 334 ? -25.290 6.997 16.590 1.00 90.00 334 ASP A N 1
ATOM 2458 C CA . ASP A 1 334 ? -24.908 7.524 17.895 1.00 90.00 334 ASP A CA 1
ATOM 2459 C C . ASP A 1 334 ? -25.445 6.609 19.000 1.00 90.00 334 ASP A C 1
ATOM 2461 O O . ASP A 1 334 ? -26.634 6.282 19.028 1.00 90.00 334 ASP A O 1
ATOM 2465 N N . LEU A 1 335 ? -24.581 6.244 19.948 1.00 85.62 335 LEU A N 1
ATOM 2466 C CA . LEU A 1 335 ? -24.972 5.690 21.237 1.00 85.62 335 LEU A CA 1
ATOM 2467 C C . LEU A 1 335 ? -24.765 6.780 22.299 1.00 85.62 335 LEU A C 1
ATOM 2469 O O . LEU A 1 335 ? -23.632 6.988 22.751 1.00 85.62 335 LEU A O 1
ATOM 2473 N N . PRO A 1 336 ? -25.827 7.518 22.681 1.00 80.75 336 PRO A N 1
ATOM 2474 C CA . PRO A 1 336 ? -25.704 8.701 23.522 1.00 80.75 336 PRO A CA 1
ATOM 2475 C C . PRO A 1 336 ? -24.898 8.439 24.796 1.00 80.75 336 PRO A C 1
ATOM 2477 O O . PRO A 1 336 ? -25.220 7.551 25.580 1.00 80.75 336 PRO A O 1
ATOM 2480 N N . GLY A 1 337 ? -23.840 9.228 24.992 1.00 77.31 337 GLY A N 1
ATOM 2481 C CA . GLY A 1 337 ? -22.965 9.141 26.164 1.00 77.31 337 GLY A CA 1
ATOM 2482 C C . GLY A 1 337 ? -21.934 8.007 26.146 1.00 77.31 337 GLY A C 1
ATOM 2483 O O . GLY A 1 337 ? -21.100 7.982 27.045 1.00 77.31 337 GLY A O 1
ATOM 2484 N N . VAL A 1 338 ? -21.940 7.121 25.142 1.00 82.50 338 VAL A N 1
ATOM 2485 C CA . VAL A 1 338 ? -21.034 5.958 25.075 1.00 82.50 338 VAL A CA 1
ATOM 2486 C C . VAL A 1 338 ? -20.081 6.029 23.888 1.00 82.50 338 VAL A C 1
ATOM 2488 O O . VAL A 1 338 ? -18.875 5.970 24.092 1.00 82.50 338 VAL A O 1
ATOM 2491 N N . LEU A 1 339 ? -20.595 6.155 22.662 1.00 89.38 339 LEU A N 1
ATOM 2492 C CA . LEU A 1 339 ? -19.783 6.265 21.446 1.00 89.38 339 LEU A CA 1
ATOM 2493 C C . LEU A 1 339 ? -20.596 6.851 20.293 1.00 89.38 339 LEU A C 1
ATOM 2495 O O . LEU A 1 339 ? -21.826 6.801 20.294 1.00 89.38 339 LEU A O 1
ATOM 2499 N N . LYS A 1 340 ? -19.902 7.355 19.279 1.00 92.31 340 LYS A N 1
ATOM 2500 C CA . LYS A 1 340 ? -20.472 7.629 17.958 1.00 92.31 340 LYS A CA 1
ATOM 2501 C C . LYS A 1 340 ? -19.661 6.879 16.922 1.00 92.31 340 LYS A C 1
ATOM 2503 O O . LYS A 1 340 ? -18.437 6.901 16.992 1.00 92.31 340 LYS A O 1
ATOM 2508 N N . ILE A 1 341 ? -20.324 6.246 15.966 1.00 95.38 341 ILE A N 1
ATOM 2509 C CA . ILE A 1 341 ? -19.676 5.614 14.818 1.00 95.38 341 ILE A CA 1
ATOM 2510 C C . ILE A 1 341 ? -20.190 6.263 13.539 1.00 95.38 341 ILE A C 1
ATOM 2512 O O . ILE A 1 341 ? -21.391 6.473 13.381 1.00 95.38 341 ILE A O 1
ATOM 2516 N N . SER A 1 342 ? -19.292 6.588 12.619 1.00 96.88 342 SER A N 1
ATOM 2517 C CA . SER A 1 342 ? -19.636 7.111 11.301 1.00 96.88 342 SER A CA 1
ATOM 2518 C C . SER A 1 342 ? -18.833 6.427 10.209 1.00 96.88 342 SER A C 1
ATOM 2520 O O . SER A 1 342 ? -17.778 5.840 10.463 1.00 96.88 342 SER A O 1
ATOM 2522 N N . LEU A 1 343 ? -19.327 6.539 8.979 1.00 96.69 343 LEU A N 1
ATOM 2523 C CA . LEU A 1 343 ? -18.524 6.234 7.803 1.00 96.69 343 LEU A CA 1
ATOM 2524 C C . LEU A 1 343 ? -17.315 7.172 7.766 1.00 96.69 343 LEU A C 1
ATOM 2526 O O . LEU A 1 343 ? -17.422 8.348 8.138 1.00 96.69 343 LEU A O 1
ATOM 2530 N N . GLY A 1 344 ? -16.159 6.639 7.383 1.00 94.56 344 GLY A N 1
ATOM 2531 C CA . GLY A 1 344 ? -14.985 7.468 7.162 1.00 94.56 344 GLY A CA 1
ATOM 2532 C C . GLY A 1 344 ? -15.065 8.223 5.829 1.00 94.56 344 GLY A C 1
ATOM 2533 O O . GLY A 1 344 ? -15.924 7.940 4.991 1.00 94.56 344 GLY A O 1
ATOM 2534 N N . PRO A 1 345 ? -14.210 9.241 5.644 1.00 93.38 345 PRO A N 1
ATOM 2535 C CA . PRO A 1 345 ? -14.146 9.972 4.389 1.00 93.38 345 PRO A CA 1
ATOM 2536 C C . PRO A 1 345 ? -13.577 9.082 3.282 1.00 93.38 345 PRO A C 1
ATOM 2538 O O . PRO A 1 345 ? -12.653 8.306 3.521 1.00 93.38 345 PRO A O 1
ATOM 2541 N N . GLU A 1 346 ? -14.073 9.262 2.063 1.00 93.62 346 GLU A N 1
ATOM 2542 C CA . GLU A 1 346 ? -13.544 8.631 0.857 1.00 93.62 346 GLU A CA 1
ATOM 2543 C C . GLU A 1 346 ? -13.334 9.672 -0.244 1.00 93.62 346 GLU A C 1
ATOM 2545 O O . GLU A 1 346 ? -14.007 10.706 -0.302 1.00 93.62 346 GLU A O 1
ATOM 2550 N N . GLN A 1 347 ? -12.356 9.414 -1.103 1.00 93.12 347 GLN A N 1
ATOM 2551 C CA . GLN A 1 347 ? -12.006 10.264 -2.221 1.00 93.12 347 GLN A CA 1
ATOM 2552 C C . GLN A 1 347 ? -11.473 9.417 -3.375 1.00 93.12 347 GLN A C 1
ATOM 2554 O O . GLN A 1 347 ? -10.505 8.670 -3.229 1.00 93.12 347 GLN A O 1
ATOM 2559 N N . GLU A 1 348 ? -12.062 9.622 -4.549 1.00 93.56 348 GLU A N 1
ATOM 2560 C CA . GLU A 1 348 ? -11.613 9.044 -5.809 1.00 93.56 348 GLU A CA 1
ATOM 2561 C C . GLU A 1 348 ? -11.384 10.169 -6.811 1.00 93.56 348 GLU A C 1
ATOM 2563 O O . GLU A 1 348 ? -12.309 10.882 -7.200 1.00 93.56 348 GLU A O 1
ATOM 2568 N N . ASN A 1 349 ? -10.131 10.343 -7.223 1.00 91.50 349 ASN A N 1
ATOM 2569 C CA . ASN A 1 349 ? -9.749 11.343 -8.207 1.00 91.50 349 ASN A CA 1
ATOM 2570 C C . ASN A 1 349 ? -9.096 10.659 -9.404 1.00 91.50 349 ASN A C 1
ATOM 2572 O O . ASN A 1 349 ? -8.188 9.836 -9.257 1.00 91.50 349 ASN A O 1
ATOM 2576 N N . THR A 1 350 ? -9.508 11.061 -10.600 1.00 91.06 350 THR A N 1
ATOM 2577 C CA . THR A 1 350 ? -8.915 10.608 -11.859 1.00 91.06 350 THR A CA 1
ATOM 2578 C C . THR A 1 350 ? -8.694 11.793 -12.784 1.00 91.06 350 THR A C 1
ATOM 2580 O O . THR A 1 350 ? -9.443 12.773 -12.752 1.00 91.06 350 THR A O 1
ATOM 2583 N N . ASN A 1 351 ? -7.660 11.705 -13.622 1.00 87.44 351 ASN A N 1
ATOM 2584 C CA . ASN A 1 351 ? -7.432 12.698 -14.665 1.00 87.44 351 ASN A CA 1
ATOM 2585 C C . ASN A 1 351 ? -7.924 12.199 -16.034 1.00 87.44 351 ASN A C 1
ATOM 2587 O O . ASN A 1 351 ? -7.578 11.083 -16.437 1.00 87.44 351 ASN A O 1
ATOM 2591 N N . PRO A 1 352 ? -8.630 13.041 -16.817 1.00 82.75 352 PRO A N 1
ATOM 2592 C CA . PRO A 1 352 ? -9.103 12.675 -18.155 1.00 82.75 352 PRO A CA 1
ATOM 2593 C C . PRO A 1 352 ? -7.990 12.366 -19.160 1.00 82.75 352 PRO A C 1
ATOM 2595 O O . PRO A 1 352 ? -8.245 11.702 -20.157 1.00 82.75 352 PRO A O 1
ATOM 2598 N N . ASP A 1 353 ? -6.765 12.840 -18.927 1.00 76.44 353 ASP A N 1
ATOM 2599 C CA . ASP A 1 353 ? -5.607 12.577 -19.788 1.00 76.44 353 ASP A CA 1
ATOM 2600 C C . ASP A 1 353 ? -5.004 11.172 -19.589 1.00 76.44 353 ASP A C 1
ATOM 2602 O O . ASP A 1 353 ? -4.100 10.784 -20.327 1.00 76.44 353 ASP A O 1
ATOM 2606 N N . GLY A 1 354 ? -5.517 10.397 -18.624 1.00 71.69 354 GLY A N 1
ATOM 2607 C CA . GLY A 1 354 ? -5.049 9.045 -18.325 1.00 71.69 354 GLY A CA 1
ATOM 2608 C C . GLY A 1 354 ? -3.806 8.976 -17.453 1.00 71.69 354 GLY A C 1
ATOM 2609 O O . GLY A 1 354 ? -3.258 7.887 -17.271 1.00 71.69 354 GLY A O 1
ATOM 2610 N N . THR A 1 355 ? -3.322 10.116 -16.956 1.00 82.44 355 THR A N 1
ATOM 2611 C CA . THR A 1 355 ? -1.989 10.201 -16.362 1.00 82.44 355 THR A CA 1
ATOM 2612 C C . THR A 1 355 ? -1.942 10.052 -14.862 1.00 82.44 355 THR A C 1
ATOM 2614 O O . THR A 1 355 ? -0.853 9.874 -14.350 1.00 82.44 355 THR A O 1
ATOM 2617 N N . TYR A 1 356 ? -3.048 10.128 -14.136 1.00 82.69 356 TYR A N 1
ATOM 2618 C CA . TYR A 1 356 ? -3.041 10.153 -12.675 1.00 82.69 356 TYR A CA 1
ATOM 2619 C C . TYR A 1 356 ? -4.271 9.443 -12.132 1.00 82.69 356 TYR A C 1
ATOM 2621 O O . TYR A 1 356 ? -5.368 9.666 -12.649 1.00 82.69 356 TYR A O 1
ATOM 2629 N N . ALA A 1 357 ? -4.110 8.666 -11.065 1.00 81.38 357 ALA A N 1
ATOM 2630 C CA . ALA A 1 357 ? -5.242 8.214 -10.268 1.00 81.38 357 ALA A CA 1
ATOM 2631 C C . ALA A 1 357 ? -4.900 8.205 -8.774 1.00 81.38 357 ALA A C 1
ATOM 2633 O O . ALA A 1 357 ? -3.779 7.882 -8.387 1.00 81.38 357 ALA A O 1
ATOM 2634 N N . LYS A 1 358 ? -5.877 8.555 -7.937 1.00 84.62 358 LYS A N 1
ATOM 2635 C CA . LYS A 1 358 ? -5.802 8.507 -6.474 1.00 84.62 358 LYS A CA 1
ATOM 2636 C C . LYS A 1 358 ? -7.101 7.940 -5.927 1.00 84.62 358 LYS A C 1
ATOM 2638 O O . LYS A 1 358 ? -8.156 8.519 -6.171 1.00 84.62 358 LYS A O 1
ATOM 2643 N N . ALA A 1 359 ? -7.017 6.867 -5.161 1.00 96.62 359 ALA A N 1
ATOM 2644 C CA . ALA A 1 359 ? -8.079 6.369 -4.303 1.00 96.62 359 ALA A CA 1
ATOM 2645 C C . ALA A 1 359 ? -7.607 6.520 -2.860 1.00 96.62 359 ALA A C 1
ATOM 2647 O O . ALA A 1 359 ? -6.506 6.083 -2.532 1.00 96.62 359 ALA A O 1
ATOM 2648 N N . SER A 1 360 ? -8.402 7.134 -1.996 1.00 96.44 360 SER A N 1
ATOM 2649 C CA . SER A 1 360 ? -8.058 7.244 -0.582 1.00 96.44 360 SER A CA 1
ATOM 2650 C C . SER A 1 360 ? -9.299 7.280 0.278 1.00 96.44 360 SER A C 1
ATOM 2652 O O . SER A 1 360 ? -10.264 7.952 -0.073 1.00 96.44 360 SER A O 1
ATOM 2654 N N . GLY A 1 361 ? -9.246 6.645 1.435 1.00 96.19 361 GLY A N 1
ATOM 2655 C CA . GLY A 1 361 ? -10.319 6.765 2.401 1.00 96.19 361 GLY A CA 1
ATOM 2656 C C . GLY A 1 361 ? -10.043 6.026 3.691 1.00 96.19 361 GLY A C 1
ATOM 2657 O O . GLY A 1 361 ? -9.024 5.348 3.839 1.00 96.19 361 GLY A O 1
ATOM 2658 N N . SER A 1 362 ? -10.984 6.170 4.614 1.00 96.62 362 SER A N 1
ATOM 2659 C CA . SER A 1 362 ? -11.052 5.402 5.853 1.00 96.62 362 SER A CA 1
ATOM 2660 C C . SER A 1 362 ? -12.413 4.721 5.917 1.00 96.62 362 SER A C 1
ATOM 2662 O O . SER A 1 362 ? -13.421 5.327 5.565 1.00 96.62 362 SER A O 1
ATOM 2664 N N . ALA A 1 363 ? -12.461 3.463 6.347 1.00 96.31 363 ALA A N 1
ATOM 2665 C CA . ALA A 1 363 ? -13.716 2.720 6.415 1.00 96.31 363 ALA A CA 1
ATOM 2666 C C . ALA A 1 363 ? -14.666 3.325 7.460 1.00 96.31 363 ALA A C 1
ATOM 2668 O O . ALA A 1 363 ? -15.827 3.622 7.174 1.00 96.31 363 ALA A O 1
ATOM 2669 N N . LEU A 1 364 ? -14.165 3.525 8.683 1.00 97.38 364 LEU A N 1
ATOM 2670 C CA . LEU A 1 364 ? -14.976 3.924 9.831 1.00 97.38 364 LEU A CA 1
ATOM 2671 C C . LEU A 1 364 ? -14.236 4.924 10.720 1.00 97.38 364 LEU A C 1
ATOM 2673 O O . LEU A 1 364 ? -13.012 4.883 10.861 1.00 97.38 364 LEU A O 1
ATOM 2677 N N . MET A 1 365 ? -15.013 5.782 11.372 1.00 97.00 365 MET A N 1
ATOM 2678 C CA . MET A 1 365 ? -14.559 6.668 12.438 1.00 97.00 365 MET A CA 1
ATOM 2679 C C . MET A 1 365 ? -15.382 6.386 13.690 1.00 97.00 365 MET A C 1
ATOM 2681 O O . MET A 1 365 ? -16.611 6.354 13.625 1.00 97.00 365 MET A O 1
ATOM 2685 N N . VAL A 1 366 ? -14.718 6.199 14.829 1.00 94.56 366 VAL A N 1
ATOM 2686 C CA . VAL A 1 366 ? -15.374 6.032 16.129 1.00 94.56 366 VAL A CA 1
ATOM 2687 C C . VAL A 1 366 ? -14.924 7.138 17.073 1.00 94.56 366 VAL A C 1
ATOM 2689 O O . VAL A 1 366 ? -13.733 7.319 17.313 1.00 94.56 366 VAL A O 1
ATOM 2692 N N . GLU A 1 367 ? -15.878 7.882 17.618 1.00 92.00 367 GLU A N 1
ATOM 2693 C CA . GLU A 1 367 ? -15.655 8.918 18.623 1.00 92.00 367 GLU A CA 1
ATOM 2694 C C . GLU A 1 367 ? -16.111 8.402 19.989 1.00 92.00 367 GLU A C 1
ATOM 2696 O O . GLU A 1 367 ? -17.275 8.036 20.176 1.00 92.00 367 GLU A O 1
ATOM 2701 N N . LEU A 1 368 ? -15.201 8.408 20.960 1.00 86.81 368 LEU A N 1
ATOM 2702 C CA . LEU A 1 368 ? -15.488 8.083 22.351 1.00 86.81 368 LEU A CA 1
ATOM 2703 C C . LEU A 1 368 ? -15.612 9.399 23.143 1.00 86.81 368 LEU A C 1
ATOM 2705 O O . LEU A 1 368 ? -14.632 10.141 23.253 1.00 86.81 368 LEU A O 1
ATOM 2709 N N . PRO A 1 369 ? -16.798 9.732 23.682 1.00 77.50 369 PRO A N 1
ATOM 2710 C CA . PRO A 1 369 ? -17.097 11.043 24.236 1.00 77.50 369 PRO A CA 1
ATOM 2711 C C . PRO A 1 369 ? -16.213 11.424 25.432 1.00 77.50 369 PRO A C 1
ATOM 2713 O O . PRO A 1 369 ? -15.739 10.593 26.212 1.00 77.50 369 PRO A O 1
ATOM 2716 N N . GLY A 1 370 ? -16.046 12.741 25.595 1.00 65.25 370 GLY A N 1
ATOM 2717 C CA . GLY A 1 370 ? -15.129 13.379 26.545 1.00 65.25 370 GLY A CA 1
ATOM 2718 C C . GLY A 1 370 ? -15.256 12.958 28.007 1.00 65.25 370 GLY A C 1
ATOM 2719 O O . GLY A 1 370 ? -14.259 12.962 28.720 1.00 65.25 370 GLY A O 1
ATOM 2720 N N . PHE A 1 371 ? -16.447 12.552 28.450 1.00 60.44 371 PHE A N 1
ATOM 2721 C CA . PHE A 1 371 ? -16.671 12.141 29.837 1.00 60.44 371 PHE A CA 1
ATOM 2722 C C . PHE A 1 371 ? -15.964 10.824 30.201 1.00 60.44 371 PHE A C 1
ATOM 2724 O O . PHE A 1 371 ? -15.613 10.627 31.359 1.00 60.44 371 PHE A O 1
ATOM 2731 N N . LEU A 1 372 ? -15.740 9.936 29.225 1.00 58.47 372 LEU A N 1
ATOM 2732 C CA . LEU A 1 372 ? -15.170 8.608 29.465 1.00 58.47 372 LEU A CA 1
ATOM 2733 C C . LEU A 1 372 ? -13.665 8.563 29.184 1.00 58.47 372 LEU A C 1
ATOM 2735 O O . LEU A 1 372 ? -12.922 7.968 29.957 1.00 58.47 372 LEU A O 1
ATOM 2739 N N . LEU A 1 373 ? -13.216 9.196 28.094 1.00 64.25 373 LEU A N 1
ATOM 2740 C CA . LEU A 1 373 ? -11.821 9.123 27.631 1.00 64.25 373 LEU A CA 1
ATOM 2741 C C . LEU A 1 373 ? -11.292 10.457 27.072 1.00 64.25 373 LEU A C 1
ATOM 2743 O O . LEU A 1 373 ? -10.285 10.484 26.379 1.00 64.25 373 LEU A O 1
ATOM 2747 N N . GLY A 1 374 ? -11.964 11.581 27.333 1.00 67.94 374 GLY A N 1
ATOM 2748 C CA . GLY A 1 374 ? -11.515 12.898 26.863 1.00 67.94 374 GLY A CA 1
ATOM 2749 C C . GLY A 1 374 ? -11.580 13.120 25.347 1.00 67.94 374 GLY A C 1
ATOM 2750 O O . GLY A 1 374 ? -10.884 13.997 24.847 1.00 67.94 374 GLY A O 1
ATOM 2751 N N . GLY A 1 375 ? -12.441 12.387 24.630 1.00 79.75 375 GLY A N 1
ATOM 2752 C CA . GLY A 1 375 ? -12.729 12.650 23.217 1.00 79.75 375 GLY A CA 1
ATOM 2753 C C . GLY A 1 375 ? -11.843 11.859 22.257 1.00 79.75 375 GLY A C 1
ATOM 2754 O O . GLY A 1 375 ? -11.409 12.409 21.247 1.00 79.75 375 GLY A O 1
ATOM 2755 N N . VAL A 1 376 ? -11.533 10.597 22.577 1.00 87.56 376 VAL A N 1
ATOM 2756 C CA . VAL A 1 376 ? -10.684 9.745 21.728 1.00 87.56 376 VAL A CA 1
ATOM 2757 C C . VAL A 1 376 ? -11.366 9.523 20.384 1.00 87.56 376 VAL A C 1
ATOM 2759 O O . VAL A 1 376 ? -12.526 9.119 20.324 1.00 87.56 376 VAL A O 1
ATOM 2762 N N . ILE A 1 377 ? -10.615 9.744 19.310 1.00 91.44 377 ILE A N 1
ATOM 2763 C CA . ILE A 1 377 ? -11.030 9.426 17.946 1.00 91.44 377 ILE A CA 1
ATOM 2764 C C . ILE A 1 377 ? -10.246 8.200 17.496 1.00 91.44 377 ILE A C 1
ATOM 2766 O O . ILE A 1 377 ? -9.019 8.177 17.594 1.00 91.44 377 ILE A O 1
ATOM 2770 N N . ILE A 1 378 ? -10.957 7.195 17.003 1.00 93.62 378 ILE A N 1
ATOM 2771 C CA . ILE A 1 378 ? -10.390 5.984 16.427 1.00 93.62 378 ILE A CA 1
ATOM 2772 C C . ILE A 1 378 ? -10.729 5.984 14.943 1.00 93.62 378 ILE A C 1
ATOM 2774 O O . ILE A 1 378 ? -11.894 5.929 14.555 1.00 93.62 378 ILE A O 1
ATOM 2778 N N . GLU A 1 379 ? -9.697 6.058 14.118 1.00 96.12 379 GLU A N 1
ATOM 2779 C CA . GLU A 1 379 ? -9.801 5.898 12.675 1.00 96.12 379 GLU A CA 1
ATOM 2780 C C . GLU A 1 379 ? -9.476 4.449 12.315 1.00 96.12 379 GLU A C 1
ATOM 2782 O O . GLU A 1 379 ? -8.448 3.904 12.732 1.00 96.12 379 GLU A O 1
ATOM 2787 N N . ILE A 1 380 ? -10.371 3.831 11.548 1.00 96.75 380 ILE A N 1
ATOM 2788 C CA . ILE A 1 380 ? -10.324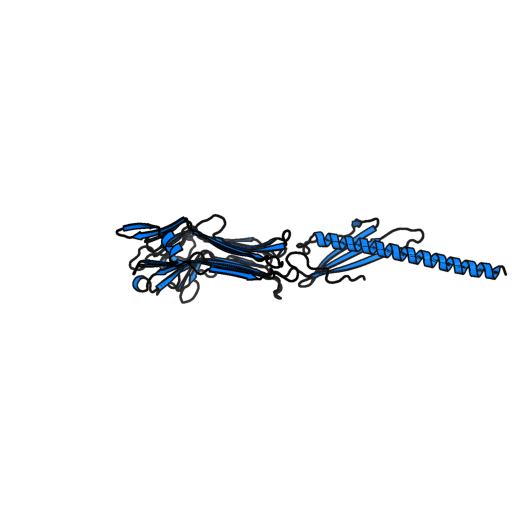 2.412 11.220 1.00 96.75 380 ILE A CA 1
ATOM 2789 C C . ILE A 1 380 ? -10.286 2.247 9.705 1.00 96.75 380 ILE A C 1
ATOM 2791 O O . ILE A 1 380 ? -11.126 2.783 8.979 1.00 96.75 380 ILE A O 1
ATOM 2795 N N . GLY A 1 381 ? -9.334 1.442 9.243 1.00 95.69 381 GLY A N 1
ATOM 2796 C CA . GLY A 1 381 ? -9.275 0.981 7.870 1.00 95.69 381 GLY A CA 1
ATOM 2797 C C . GLY A 1 381 ? -8.910 2.086 6.888 1.00 95.69 381 GLY A C 1
ATOM 2798 O O . GLY A 1 381 ? -9.656 2.317 5.943 1.00 95.69 381 GLY A O 1
ATOM 2799 N N . ASN A 1 382 ? -7.806 2.794 7.130 1.00 97.00 382 ASN A N 1
ATOM 2800 C CA . ASN A 1 382 ? -7.323 3.826 6.224 1.00 97.00 382 ASN A CA 1
ATOM 2801 C C . ASN A 1 382 ? -6.412 3.219 5.149 1.00 97.00 382 ASN A C 1
ATOM 2803 O O . ASN A 1 382 ? -5.444 2.517 5.459 1.00 97.00 382 ASN A O 1
ATOM 2807 N N . ALA A 1 383 ? -6.714 3.517 3.890 1.00 97.38 383 ALA A N 1
ATOM 2808 C CA . ALA A 1 383 ? -5.901 3.131 2.748 1.00 97.38 383 ALA A CA 1
ATOM 2809 C C . ALA A 1 383 ? -5.862 4.262 1.721 1.00 97.38 383 ALA A C 1
ATOM 2811 O O . ALA A 1 383 ? -6.853 4.947 1.473 1.00 97.38 383 ALA A O 1
ATOM 2812 N N . GLU A 1 384 ? -4.699 4.441 1.115 1.00 97.50 384 GLU A N 1
ATOM 2813 C CA . GLU A 1 384 ? -4.430 5.398 0.056 1.00 97.50 384 GLU A CA 1
ATOM 2814 C C . GLU A 1 384 ? -3.573 4.729 -1.017 1.00 97.50 384 GLU A C 1
ATOM 2816 O O . GLU A 1 384 ? -2.539 4.122 -0.736 1.00 97.50 384 GLU A O 1
ATOM 2821 N N . ALA A 1 385 ? -4.005 4.845 -2.261 1.00 96.12 385 ALA A N 1
ATOM 2822 C CA . ALA A 1 385 ? -3.270 4.427 -3.435 1.00 96.12 385 ALA A CA 1
ATOM 2823 C C . ALA A 1 385 ? -3.235 5.611 -4.391 1.00 96.12 385 ALA A C 1
ATOM 2825 O O . ALA A 1 385 ? -4.271 6.162 -4.749 1.00 96.12 385 ALA A O 1
ATOM 2826 N N . GLU A 1 386 ? -2.052 6.021 -4.815 1.00 79.88 386 GLU A N 1
ATOM 2827 C CA . GLU A 1 386 ? -1.887 7.128 -5.740 1.00 79.88 386 GLU A CA 1
ATOM 2828 C C . GLU A 1 386 ? -0.836 6.765 -6.791 1.00 79.88 386 GLU A C 1
ATOM 2830 O O . GLU A 1 386 ? 0.199 6.166 -6.507 1.00 79.88 386 GLU A O 1
ATOM 2835 N N . VAL A 1 387 ? -1.112 7.069 -8.048 1.00 79.69 387 VAL A N 1
ATOM 2836 C CA . VAL A 1 387 ? -0.358 6.582 -9.202 1.00 79.69 387 VAL A CA 1
ATOM 2837 C C . VAL A 1 387 ? -0.297 7.678 -10.258 1.00 79.69 387 VAL A C 1
ATOM 2839 O O . VAL A 1 387 ? -1.235 8.467 -10.387 1.00 79.69 387 VAL A O 1
ATOM 2842 N N . LYS A 1 388 ? 0.788 7.765 -11.032 1.00 76.69 388 LYS A N 1
ATOM 2843 C CA . LYS A 1 388 ? 0.923 8.750 -12.109 1.00 76.69 388 LYS A CA 1
ATOM 2844 C C . LYS A 1 388 ? 1.931 8.354 -13.199 1.00 76.69 388 LYS A C 1
ATOM 2846 O O . LYS A 1 388 ? 2.988 7.810 -12.891 1.00 76.69 388 LYS A O 1
ATOM 2851 N N . ILE A 1 389 ? 1.661 8.695 -14.463 1.00 72.31 389 ILE A N 1
ATOM 2852 C CA . ILE A 1 389 ? 2.562 8.558 -15.632 1.00 72.31 389 ILE A CA 1
ATOM 2853 C C . ILE A 1 389 ? 2.137 9.566 -16.725 1.00 72.31 389 ILE A C 1
ATOM 2855 O O . ILE A 1 389 ? 0.975 9.472 -17.112 1.00 72.31 389 ILE A O 1
ATOM 2859 N N . PRO A 1 390 ? 2.959 10.508 -17.275 1.00 64.56 390 PRO A N 1
ATOM 2860 C CA . PRO A 1 390 ? 3.934 10.191 -18.352 1.00 64.56 390 PRO A CA 1
ATOM 2861 C C . PRO A 1 390 ? 5.138 11.221 -18.399 1.00 64.56 390 PRO A C 1
ATOM 2863 O O . PRO A 1 390 ? 5.232 11.997 -17.453 1.00 64.56 390 PRO A O 1
ATOM 2866 N N . PRO A 1 391 ? 6.070 11.326 -19.403 1.00 50.72 391 PRO A N 1
ATOM 2867 C CA . PRO A 1 391 ? 5.824 11.384 -20.859 1.00 50.72 391 PRO A CA 1
ATOM 2868 C C . PRO A 1 391 ? 6.459 10.219 -21.654 1.00 50.72 391 PRO A C 1
ATOM 2870 O O . PRO A 1 391 ? 7.632 10.238 -22.024 1.00 50.72 391 PRO A O 1
ATOM 2873 N N . GLY A 1 392 ? 5.631 9.214 -21.954 1.00 49.72 392 GLY A N 1
ATOM 2874 C CA . GLY A 1 392 ? 5.944 8.009 -22.738 1.00 49.72 392 GLY A CA 1
ATOM 2875 C C . GLY A 1 392 ? 5.133 6.776 -22.341 1.00 49.72 392 GLY A C 1
ATOM 2876 O O . GLY A 1 392 ? 4.978 5.856 -23.139 1.00 49.72 392 GLY A O 1
ATOM 2877 N N . GLY A 1 393 ? 4.537 6.814 -21.144 1.00 62.84 393 GLY A N 1
ATOM 2878 C CA . GLY A 1 393 ? 3.849 5.675 -20.530 1.00 62.84 393 GLY A CA 1
ATOM 2879 C C . GLY A 1 393 ? 4.844 4.602 -20.087 1.00 62.84 393 GLY A C 1
ATOM 2880 O O . GLY A 1 393 ? 6.047 4.811 -20.190 1.00 62.84 393 GLY A O 1
ATOM 2881 N N . LEU A 1 394 ? 4.359 3.440 -19.636 1.00 68.06 394 LEU A N 1
ATOM 2882 C CA . LEU A 1 394 ? 5.218 2.272 -19.366 1.00 68.06 394 LEU A CA 1
ATOM 2883 C C . LEU A 1 394 ? 5.729 1.586 -20.646 1.00 68.06 394 LEU A C 1
ATOM 2885 O O . LEU A 1 394 ? 6.490 0.625 -20.579 1.00 68.06 394 LEU A O 1
ATOM 2889 N N . LYS A 1 395 ? 5.315 2.056 -21.826 1.00 60.03 395 LYS A N 1
ATOM 2890 C CA . LYS A 1 395 ? 5.837 1.581 -23.109 1.00 60.03 395 LYS A CA 1
ATOM 2891 C C . LYS A 1 395 ? 7.024 2.457 -23.516 1.00 60.03 395 LYS A C 1
ATOM 2893 O O . LYS A 1 395 ? 7.002 3.654 -23.242 1.00 60.03 395 LYS A O 1
ATOM 2898 N N . PRO A 1 396 ? 8.060 1.898 -24.164 1.00 49.12 396 PRO A N 1
ATOM 2899 C CA . PRO A 1 396 ? 9.233 2.675 -24.534 1.00 49.12 396 PRO A CA 1
ATOM 2900 C C . PRO A 1 396 ? 8.827 3.868 -25.396 1.00 49.12 396 PRO A C 1
ATOM 2902 O O . PRO A 1 396 ? 8.212 3.725 -26.455 1.00 49.12 396 PRO A O 1
ATOM 2905 N N . CYS A 1 397 ? 9.162 5.061 -24.909 1.00 44.03 397 CYS A N 1
ATOM 2906 C CA . CYS A 1 397 ? 8.940 6.295 -25.634 1.00 44.03 397 CYS A CA 1
ATOM 2907 C C . CYS A 1 397 ? 9.884 6.349 -26.848 1.00 44.03 397 CYS A C 1
ATOM 2909 O O . CYS A 1 397 ? 11.012 5.854 -26.794 1.00 44.03 397 CYS A O 1
ATOM 2911 N N . LYS A 1 398 ? 9.383 6.930 -27.946 1.00 49.41 398 LYS A N 1
ATOM 2912 C CA . LYS A 1 398 ? 10.028 7.118 -29.259 1.00 49.41 398 LYS A CA 1
ATOM 2913 C C . LYS A 1 398 ? 11.555 7.270 -29.202 1.00 49.41 398 LYS A C 1
ATOM 2915 O O . LYS A 1 398 ? 12.080 8.026 -28.390 1.00 49.41 398 LYS A O 1
ATOM 2920 N N . ILE A 1 399 ? 12.234 6.649 -30.172 1.00 52.28 399 ILE A N 1
ATOM 2921 C CA . ILE A 1 399 ? 13.658 6.860 -30.472 1.00 52.28 399 ILE A CA 1
ATOM 2922 C C . ILE A 1 399 ? 13.930 8.366 -30.560 1.00 52.28 399 ILE A C 1
ATOM 2924 O O . ILE A 1 399 ? 13.463 9.032 -31.485 1.00 52.28 399 ILE A O 1
ATOM 2928 N N . ALA A 1 400 ? 14.657 8.903 -29.575 1.00 47.16 400 ALA A N 1
ATOM 2929 C CA . ALA A 1 400 ? 14.815 10.347 -29.405 1.00 47.16 400 ALA A CA 1
ATOM 2930 C C . ALA A 1 400 ? 15.680 10.966 -30.512 1.00 47.16 400 ALA A C 1
ATOM 2932 O O . ALA A 1 400 ? 15.515 12.130 -30.869 1.00 47.16 400 ALA A O 1
ATOM 2933 N N . SER A 1 401 ? 16.612 10.189 -31.068 1.00 50.12 401 SER A N 1
ATOM 2934 C CA . SER A 1 401 ? 17.350 10.546 -32.277 1.00 50.12 401 SER A CA 1
ATOM 2935 C C . SER A 1 401 ? 18.064 9.330 -32.857 1.00 50.12 401 SER A C 1
ATOM 2937 O O . SER A 1 401 ? 18.466 8.427 -32.121 1.00 50.12 401 SER A O 1
ATOM 2939 N N . TRP A 1 402 ? 18.254 9.360 -34.173 1.00 56.31 402 TRP A N 1
ATOM 2940 C CA . TRP A 1 402 ? 19.147 8.471 -34.901 1.00 56.31 402 TRP A CA 1
ATOM 2941 C C . TRP A 1 402 ? 20.416 9.248 -35.235 1.00 56.31 402 TRP A C 1
ATOM 2943 O O . TRP A 1 402 ? 20.344 10.295 -35.879 1.00 56.31 402 TRP A O 1
ATOM 2953 N N . LYS A 1 403 ? 21.578 8.763 -34.791 1.00 59.09 403 LYS A N 1
ATOM 2954 C CA . LYS A 1 403 ? 22.869 9.298 -35.238 1.00 59.09 403 LYS A CA 1
ATOM 2955 C C . LYS A 1 403 ? 23.676 8.194 -35.898 1.00 59.09 403 LYS A C 1
ATOM 2957 O O . LYS A 1 403 ? 24.077 7.232 -35.245 1.00 59.09 403 LYS A O 1
ATOM 2962 N N . GLU A 1 404 ? 23.906 8.371 -37.191 1.00 56.28 404 GLU A N 1
ATOM 2963 C CA . GLU A 1 404 ? 24.890 7.616 -37.952 1.00 56.28 404 GLU A CA 1
ATOM 2964 C C . GLU A 1 404 ? 26.253 8.289 -37.746 1.00 56.28 404 GLU A C 1
ATOM 2966 O O . GLU A 1 404 ? 26.371 9.507 -37.913 1.00 56.28 404 GLU A O 1
ATOM 2971 N N . LYS A 1 405 ? 27.251 7.523 -37.297 1.00 51.69 405 LYS A N 1
ATOM 2972 C CA . LYS A 1 405 ? 28.630 7.998 -37.121 1.00 51.69 405 LYS A CA 1
ATOM 2973 C C . LYS A 1 405 ? 29.566 7.400 -38.153 1.00 51.69 405 LYS A C 1
ATOM 2975 O O . LYS A 1 405 ? 29.390 6.203 -38.483 1.00 51.69 405 LYS A O 1
#

Sequence (405 aa):
MTLIIFLIGEAALSLGTTVRKNAVFETNQRKAYYIAEAGVERALAYYPALGSFPGINSLDYAGGVIESVYVKEVSTQYKITSTGHYPKDGPVGIKATKKLEVIIQAIHYKGNAFSKILNVGAIPNVLAGVTAGKSWVKVDTEGKETNHYAEAEGIPLEVKLPGGNLLEGLLTVTSTGNEGKKTGGINPENLPAVLQQLGLTVGALTAGADSGTTPPRAESGSGIASLKLGPVLLFPEILEVSLIKTESSIKPDFASGTLVSSSGIAGDESVNIFLLGDTLKIEALQVKAIAEANGKPGEAKANFNWSVADIILNYPIIGEKSILSDLKTQGKVDLPGVLKISLGPEQENTNPDGTYAKASGSALMVELPGFLLGGVIIEIGNAEAEVKIPPGGLKPCKIASWKEK

Foldseek 3Di:
DVVVVVVVVVVVVVVVVVVVVVVVQVVQQVVQVVQQVVLVVVCLVCPPLNVVPPKDCWDDDPQWIFRIWHWDDDQQKIKIKTKGKHQDPDVPRDIYIWIKIFIFGHFFKKWKKWWWFKKKADFPPQFRIKTAKIWIKIAGSPDPDDAFRIKIKTDGMWTHHPVGTPCVPPDIDMDGHANAKDKDKDAQVPDDPVCVVSQKRWGIKIWMWGAYVSPGKIKIKIKTQKIWRADDDPFRTAKIKGIFMKMWIWDQDLVVLKIKTKIFTPDQFFMWMAGRHNQKIWARKTWMWMWMFRQAFPQTWTDTDMDTPFIWGQDPVPGIDTCPVVQVVVQKDDDPQAKIKGAWDWDWDDDRRRFKTKTWIFGMWMWGDCVRRHTMIMTGTTIMIIIGDDDQGSHTRDRPDIDID

pLDDT: mean 83.55, std 13.47, range [44.03, 98.19]